Protein AF-A0AAV5R9Z6-F1 (afdb_monomer)

Sequence (399 aa):
MAKIVVLISGSGSNLQALIDASTGENPTLKGDICRVISSSDSAFGLERAKKAGIPTTIHTLKSYNAGIPKASKKKRKRARDQFDADLAKLVINENPDLVVCAGWMLILSLAFLNPISKANIPIINLHPALPGTFEGTHAIERSWEAGQKGEITKGGCMIHYVIEAVDLGEPIVVKEIPIIKDETVEAWEERIHNLEHIAIVEGAQAALDATKNTETEEKSNVEEVPVVAEEKTVEEETPVTEEPTVEETVADETPVVAETLVEEKKVEETPVVEEPAVAEDPAVTESAVEEKVVEEPVIEEPVIEEPTVEEPVVEKPVTEEPVVKEPTAEDIIEDTPVVEETPVAEVPVVETSNSTEQPTVEETPVSKNTPAVAPKQQEAPTTPTPSKTSRTCGICTIM

Nearest PDB structures (foldseek):
  3auf-assembly1_A-2  TM=9.316E-01  e=9.717E-19  Symbiobacterium toebii
  4zyv-assembly1_A  TM=9.331E-01  e=1.202E-17  Homo sapiens
  5j9f-assembly2_A  TM=9.341E-01  e=1.941E-17  Homo sapiens
  3gar-assembly1_A-2  TM=9.139E-01  e=7.488E-16  Escherichia coli
  2gar-assembly1_A  TM=9.150E-01  e=3.817E-11  Escherichia coli

Organism: Pichia kluyveri (NCBI:txid36015)

InterPro domains:
  IPR001555 Phosphoribosylglycinamide formyltransferase, active site [PS00373] (156-179)
  IPR002376 Formyl transferase, N-terminal [PF00551] (3-202)
  IPR004607 Phosphoribosylglycinamide formyltransferase [MF_01930] (3-210)
  IPR004607 Phosphoribosylglycinamide formyltransferase [TIGR00639] (2-211)
  IPR004607 Phosphoribosylglycinamide formyltransferase [cd08645] (3-202)
  IPR036477 Formyl transferase, N-terminal domain superfamily [SSF53328] (3-209)

Secondary structure (DSSP, 8-state):
-EEEEEEESS--HHHHHHHHHHSSSS-SS-EEEEEEEES-TT-THHHHHHHTT--EEE--HHHHTTT--TT-HHHHHHHHHHHHHHHHHHHHTT--SEEEESS--S---HHHHHHHHHTT--EEEEESS-TTSS-SS-HHHHHHHHHHTTS-SEEEEEEEE--SSTT-SPEEEEEEEEPPTT--HHHHHHHHHHHHHHHHHHHHHHHHHHHHHHHHHHHHTTS--------------------------------------------------PPPP----------PPP-------------------PPP--PPP--PPP-PPPPPP----------------------------------------------------------------------

Solvent-accessible surface area (backbone atoms only — not comparable to full-atom values): 26959 Å² total; per-residue (Å²): 120,46,32,29,35,37,33,29,40,39,74,27,64,52,47,46,36,46,52,63,28,42,38,82,96,76,40,76,27,75,39,42,63,67,31,38,41,22,50,35,94,81,22,51,28,54,61,51,35,52,74,73,70,29,49,72,47,76,59,48,66,64,69,61,46,58,98,56,60,88,85,42,55,76,58,53,49,55,31,48,43,50,52,28,39,50,49,33,51,62,52,58,74,70,64,43,62,32,35,38,33,42,57,50,90,64,90,68,45,68,48,20,49,53,62,36,56,76,68,72,36,53,43,36,32,66,42,60,25,45,90,93,41,60,66,66,83,64,20,55,60,53,50,46,53,35,30,69,72,64,77,36,69,58,46,32,27,25,20,23,40,68,52,85,53,74,79,68,34,65,72,75,31,77,50,79,46,72,56,62,82,90,61,54,68,68,58,53,48,52,55,43,52,63,48,43,38,53,40,54,39,53,27,53,36,51,55,60,50,52,55,55,48,54,61,47,52,58,59,63,74,64,78,81,74,86,83,80,84,80,87,80,82,89,84,88,88,84,89,86,88,82,84,88,83,88,88,86,88,80,90,84,82,85,88,81,91,82,90,83,89,80,87,84,87,87,79,89,80,88,83,89,85,84,87,86,80,91,80,88,87,84,78,90,78,91,77,88,75,82,84,77,84,76,82,79,82,87,76,82,79,83,84,74,82,78,82,85,76,81,80,83,85,76,81,76,84,86,77,84,78,81,86,78,79,81,81,83,87,77,91,82,81,90,85,85,84,90,85,86,86,86,89,86,89,89,85,90,90,83,92,88,83,90,90,83,93,85,89,88,88,82,85,87,82,92,82,86,86,90,84,91,87,87,87,89,87,81,90,85,85,87,85,87,86,84,90,86,84,83,90,79,82,86,81,81,88,85,135

Radius of gyration: 41.42 Å; Cα contacts (8 Å, |Δi|>4): 412; chains: 1; bounding box: 119×95×124 Å

Structure (mmCIF, N/CA/C/O backbone):
data_AF-A0AAV5R9Z6-F1
#
_entry.id   AF-A0AAV5R9Z6-F1
#
loop_
_atom_site.group_PDB
_atom_site.id
_atom_site.type_symbol
_atom_site.label_atom_id
_atom_site.label_alt_id
_atom_site.label_comp_id
_atom_site.label_asym_id
_atom_site.label_entity_id
_atom_site.label_seq_id
_atom_site.pdbx_PDB_ins_code
_atom_site.Cartn_x
_atom_site.Cartn_y
_atom_site.Cartn_z
_atom_site.occupancy
_atom_site.B_iso_or_equiv
_atom_site.auth_seq_id
_atom_site.auth_comp_id
_atom_site.auth_asym_id
_atom_site.auth_atom_id
_atom_site.pdbx_PDB_model_num
ATOM 1 N N . MET A 1 1 ? -8.379 -19.134 8.873 1.00 82.62 1 MET A N 1
ATOM 2 C CA . MET A 1 1 ? -7.124 -18.697 8.219 1.00 82.62 1 MET A CA 1
ATOM 3 C C . MET A 1 1 ? -6.712 -17.382 8.851 1.00 82.62 1 MET A C 1
ATOM 5 O O . MET A 1 1 ? -7.523 -16.837 9.594 1.00 82.62 1 MET A O 1
ATOM 9 N N . ALA A 1 2 ? -5.492 -16.909 8.597 1.00 95.19 2 ALA A N 1
ATOM 10 C CA . ALA A 1 2 ? -5.102 -15.576 9.043 1.00 95.19 2 ALA A CA 1
ATOM 11 C C . ALA A 1 2 ? -5.967 -14.506 8.351 1.00 95.19 2 ALA A C 1
ATOM 13 O O . ALA A 1 2 ? -6.416 -14.723 7.226 1.00 95.19 2 ALA A O 1
ATOM 14 N N . LYS A 1 3 ? -6.212 -13.377 9.008 1.00 98.00 3 LYS A N 1
ATOM 15 C CA . LYS A 1 3 ? -7.013 -12.250 8.524 1.00 98.00 3 LYS A CA 1
ATOM 16 C C . LYS A 1 3 ? -6.122 -11.126 8.009 1.00 98.00 3 LYS A C 1
ATOM 18 O O . LYS A 1 3 ? -5.251 -10.644 8.731 1.00 98.00 3 LYS A O 1
ATOM 23 N N . ILE A 1 4 ? -6.408 -10.649 6.804 1.00 98.69 4 ILE A N 1
ATOM 24 C CA . ILE A 1 4 ? -5.691 -9.552 6.156 1.00 98.69 4 ILE A CA 1
ATOM 25 C C . ILE A 1 4 ? -6.625 -8.347 5.991 1.00 98.69 4 ILE A C 1
ATOM 27 O O . ILE A 1 4 ? -7.684 -8.451 5.368 1.00 98.69 4 ILE A O 1
ATOM 31 N N . VAL A 1 5 ? -6.206 -7.181 6.489 1.00 98.94 5 VAL A N 1
ATOM 32 C CA . VAL A 1 5 ? -6.815 -5.886 6.141 1.00 98.94 5 VAL A CA 1
ATOM 33 C C . VAL A 1 5 ? -5.966 -5.222 5.059 1.00 98.94 5 VAL A C 1
ATOM 35 O O . VAL A 1 5 ? -4.775 -4.993 5.260 1.00 98.94 5 VAL A O 1
ATOM 38 N N . VAL A 1 6 ? -6.569 -4.870 3.921 1.00 98.94 6 VAL A N 1
ATOM 39 C CA . VAL A 1 6 ? -5.853 -4.220 2.808 1.00 98.94 6 VAL A CA 1
ATOM 40 C C . VAL A 1 6 ? -6.251 -2.746 2.695 1.00 98.94 6 VAL A C 1
ATOM 42 O O . VAL A 1 6 ? -7.434 -2.407 2.617 1.00 98.94 6 VAL A O 1
ATOM 45 N N . LEU A 1 7 ? -5.254 -1.862 2.668 1.00 98.94 7 LEU A N 1
ATOM 46 C CA . LEU A 1 7 ? -5.405 -0.413 2.539 1.00 98.94 7 LEU A CA 1
ATOM 47 C C . LEU A 1 7 ? -5.111 0.019 1.092 1.00 98.94 7 LEU A C 1
ATOM 49 O O . LEU A 1 7 ? -4.040 -0.277 0.565 1.00 98.94 7 LEU A O 1
ATOM 53 N N . ILE A 1 8 ? -6.044 0.734 0.448 1.00 98.81 8 ILE A N 1
ATOM 54 C CA . ILE A 1 8 ? -5.951 1.140 -0.972 1.00 98.81 8 ILE A CA 1
ATOM 55 C C . ILE A 1 8 ? -6.322 2.613 -1.212 1.00 98.81 8 ILE A C 1
ATOM 57 O O . ILE A 1 8 ? -7.044 3.232 -0.432 1.00 98.81 8 ILE A O 1
ATOM 61 N N . SER A 1 9 ? -5.895 3.200 -2.332 1.00 98.44 9 SER A N 1
ATOM 62 C CA . SER A 1 9 ? -6.332 4.550 -2.756 1.00 98.44 9 SER A CA 1
ATOM 63 C C . SER A 1 9 ? -6.775 4.671 -4.222 1.00 98.44 9 SER A C 1
ATOM 65 O O . SER A 1 9 ? -7.348 5.696 -4.578 1.00 98.44 9 SER A O 1
ATOM 67 N N . GLY A 1 10 ? -6.540 3.660 -5.071 1.00 96.94 10 GLY A N 1
ATOM 68 C CA . GLY A 1 10 ? -6.700 3.787 -6.529 1.00 96.94 10 GLY A CA 1
ATOM 69 C C . GLY A 1 10 ? -7.202 2.532 -7.256 1.00 96.94 10 GLY A C 1
ATOM 70 O O . GLY A 1 10 ? -8.228 1.952 -6.895 1.00 96.94 10 GLY A O 1
ATOM 71 N N . SER A 1 11 ? -6.491 2.136 -8.319 1.00 97.56 11 SER A N 1
ATOM 72 C CA . SER A 1 11 ? -6.878 1.086 -9.284 1.00 97.56 11 SER A CA 1
ATOM 73 C C . SER A 1 11 ? -7.063 -0.314 -8.679 1.00 97.56 11 SER A C 1
ATOM 75 O O . SER A 1 11 ? -7.827 -1.126 -9.210 1.00 97.56 11 SER A O 1
ATOM 77 N N . GLY A 1 12 ? -6.362 -0.604 -7.579 1.00 98.06 12 GLY A N 1
ATOM 78 C CA . GLY A 1 12 ? -6.415 -1.887 -6.882 1.00 98.06 12 GLY A CA 1
ATOM 79 C C . GLY A 1 12 ? -5.843 -3.064 -7.679 1.00 98.06 12 GLY A C 1
ATOM 80 O O . GLY A 1 12 ? -6.300 -4.182 -7.478 1.00 98.06 12 GLY A O 1
ATOM 81 N N . SER A 1 13 ? -4.883 -2.844 -8.582 1.00 98.44 13 SER A N 1
ATOM 82 C CA . SER A 1 13 ? -4.175 -3.925 -9.292 1.00 98.44 13 SER A CA 1
ATOM 83 C C . SER A 1 13 ? -3.472 -4.879 -8.313 1.00 98.44 13 SER A C 1
ATOM 85 O O . SER A 1 13 ? -3.776 -6.067 -8.286 1.00 98.44 13 SER A O 1
ATOM 87 N N . ASN A 1 14 ? -2.678 -4.336 -7.389 1.00 98.75 14 ASN A N 1
ATOM 88 C CA . ASN A 1 14 ? -2.056 -5.089 -6.294 1.00 98.75 14 ASN A CA 1
ATOM 89 C C . ASN A 1 14 ? -3.064 -5.752 -5.336 1.00 98.75 14 ASN A C 1
ATOM 91 O O . ASN A 1 14 ? -2.817 -6.845 -4.837 1.00 98.75 14 ASN A O 1
ATOM 95 N N . LEU A 1 15 ? -4.238 -5.144 -5.121 1.00 98.81 15 LEU A N 1
ATOM 96 C CA . LEU A 1 15 ? -5.334 -5.797 -4.394 1.00 98.81 15 LEU A CA 1
ATOM 97 C C . LEU A 1 15 ? -5.885 -7.003 -5.176 1.00 98.81 15 LEU A C 1
ATOM 99 O O . LEU A 1 15 ? -6.203 -8.015 -4.562 1.00 98.81 15 LEU A O 1
ATOM 103 N N . GLN A 1 16 ? -5.976 -6.928 -6.509 1.00 98.69 16 GLN A N 1
ATOM 104 C CA . GLN A 1 16 ? -6.394 -8.068 -7.329 1.00 98.69 16 GLN A CA 1
ATOM 105 C C . GLN A 1 16 ? -5.424 -9.242 -7.179 1.00 98.69 16 GLN A C 1
ATOM 107 O O . GLN A 1 16 ? -5.878 -10.352 -6.944 1.00 98.69 16 GLN A O 1
ATOM 112 N N . ALA A 1 17 ? -4.110 -8.994 -7.218 1.00 98.50 17 ALA A N 1
ATOM 113 C CA . ALA A 1 17 ? -3.107 -10.042 -7.023 1.00 98.50 17 ALA A CA 1
ATOM 114 C C . ALA A 1 17 ? -3.280 -10.775 -5.675 1.00 98.50 17 ALA A C 1
ATOM 116 O O . ALA A 1 17 ? -3.224 -12.001 -5.627 1.00 98.50 17 ALA A O 1
ATOM 117 N N . LEU A 1 18 ? -3.577 -10.042 -4.593 1.00 98.62 18 LEU A N 1
ATOM 118 C CA . LEU A 1 18 ? -3.868 -10.626 -3.275 1.00 98.62 18 LEU A CA 1
ATOM 119 C C . LEU A 1 18 ? -5.184 -11.428 -3.249 1.00 98.62 18 LEU A C 1
ATOM 121 O O . LEU A 1 18 ? -5.238 -12.482 -2.615 1.00 98.62 18 LEU A O 1
ATOM 125 N N . ILE A 1 19 ? -6.237 -10.961 -3.930 1.00 98.50 19 ILE A N 1
ATOM 126 C CA . ILE A 1 19 ? -7.522 -11.677 -4.074 1.00 98.50 19 ILE A CA 1
ATOM 127 C C . ILE A 1 19 ? -7.327 -12.988 -4.849 1.00 98.50 19 ILE A C 1
ATOM 129 O O . ILE A 1 19 ? -7.760 -14.053 -4.408 1.00 98.50 19 ILE A O 1
ATOM 133 N N . ASP A 1 20 ? -6.642 -12.923 -5.986 1.00 97.31 20 ASP A N 1
ATOM 134 C CA . ASP A 1 20 ? -6.431 -14.066 -6.873 1.00 97.31 20 ASP A CA 1
ATOM 135 C C . ASP A 1 20 ? -5.512 -15.112 -6.207 1.00 97.31 20 ASP A C 1
ATOM 137 O O . ASP A 1 20 ? -5.709 -16.313 -6.374 1.00 97.31 20 ASP A O 1
ATOM 141 N N . ALA A 1 21 ? -4.558 -14.671 -5.375 1.00 97.31 21 ALA A N 1
ATOM 142 C CA . ALA A 1 21 ? -3.672 -15.536 -4.595 1.00 97.31 21 ALA A CA 1
ATOM 143 C C . ALA A 1 21 ? -4.312 -16.165 -3.342 1.00 97.31 21 ALA A C 1
ATOM 145 O O . ALA A 1 21 ? -3.839 -17.207 -2.884 1.00 97.31 21 ALA A O 1
ATOM 146 N N . SER A 1 22 ? -5.346 -15.544 -2.763 1.00 95.81 22 SER A N 1
ATOM 147 C CA . SER A 1 22 ? -6.050 -16.047 -1.565 1.00 95.81 22 SER A CA 1
ATOM 148 C C . SER A 1 22 ? -7.245 -16.953 -1.890 1.00 95.81 22 SER A C 1
ATOM 150 O O . SER A 1 22 ? -7.852 -17.527 -0.985 1.00 95.81 22 SER A O 1
ATOM 152 N N . THR A 1 23 ? -7.569 -17.135 -3.174 1.00 88.81 23 THR A N 1
ATOM 153 C CA . THR A 1 23 ? -8.720 -17.920 -3.647 1.00 88.81 23 THR A CA 1
ATOM 154 C C . THR A 1 23 ? -8.304 -19.125 -4.511 1.00 88.81 23 THR A C 1
ATOM 156 O O . THR A 1 23 ? -7.126 -19.353 -4.779 1.00 88.81 23 THR A O 1
ATOM 159 N N . GLY A 1 24 ? -9.275 -19.959 -4.905 1.00 80.94 24 GLY A N 1
ATOM 160 C CA . GLY A 1 24 ? -9.041 -21.190 -5.675 1.00 80.94 24 GLY A CA 1
ATOM 161 C C . GLY A 1 24 ? -8.784 -22.437 -4.817 1.00 80.94 24 GLY A C 1
ATOM 162 O O . GLY A 1 24 ? -8.897 -22.409 -3.595 1.00 80.94 24 GLY A O 1
ATOM 163 N N . GLU A 1 25 ? -8.471 -23.563 -5.466 1.00 80.69 25 GLU A N 1
ATOM 164 C CA . GLU A 1 25 ? -8.271 -24.862 -4.791 1.00 80.69 25 GLU A CA 1
ATOM 165 C C . GLU A 1 25 ? -6.939 -24.952 -4.026 1.00 80.69 25 GLU A C 1
ATOM 167 O O . GLU A 1 25 ? -6.836 -25.660 -3.027 1.00 80.69 25 GLU A O 1
ATOM 172 N N . ASN A 1 26 ? -5.916 -24.232 -4.494 1.00 86.88 26 ASN A N 1
ATOM 173 C CA . ASN A 1 26 ? -4.575 -24.200 -3.910 1.00 86.88 26 ASN A CA 1
ATOM 174 C C . ASN A 1 26 ? -4.085 -22.742 -3.794 1.00 86.88 26 ASN A C 1
ATOM 176 O O . ASN A 1 26 ? -3.163 -22.360 -4.516 1.00 86.88 26 ASN A O 1
ATOM 180 N N . PRO A 1 27 ? -4.685 -21.917 -2.912 1.00 93.00 27 PRO A N 1
ATOM 181 C CA . PRO A 1 27 ? -4.304 -20.513 -2.761 1.00 93.00 27 PRO A CA 1
ATOM 182 C C . PRO A 1 27 ? -2.841 -20.405 -2.321 1.00 93.00 27 PRO A C 1
ATOM 184 O O . PRO A 1 27 ? -2.406 -21.138 -1.426 1.00 93.00 27 PRO A O 1
ATOM 187 N N . THR A 1 28 ? -2.066 -19.519 -2.942 1.00 95.12 28 THR A N 1
ATOM 188 C CA . THR A 1 28 ? -0.659 -19.278 -2.583 1.00 95.12 28 THR A CA 1
ATOM 189 C C . THR A 1 28 ? -0.536 -18.417 -1.328 1.00 95.12 28 THR A C 1
ATOM 191 O O . THR A 1 28 ? 0.364 -18.650 -0.525 1.00 95.12 28 THR A O 1
ATOM 194 N N . LEU A 1 29 ? -1.486 -17.504 -1.107 1.00 96.94 29 LEU A N 1
ATOM 195 C CA . LEU A 1 29 ? -1.613 -16.697 0.103 1.00 96.94 29 LEU A CA 1
ATOM 196 C C . LEU A 1 29 ? -2.528 -17.409 1.113 1.00 96.94 29 LEU A C 1
ATOM 198 O O . LEU A 1 29 ? -3.711 -17.625 0.861 1.00 96.94 29 LEU A O 1
ATOM 202 N N . LYS A 1 30 ? -1.995 -17.778 2.281 1.00 95.56 30 LYS A N 1
ATOM 203 C CA . LYS A 1 30 ? -2.698 -18.539 3.336 1.00 95.56 30 LYS A CA 1
ATOM 204 C C . LYS A 1 30 ? -3.466 -17.645 4.324 1.00 95.56 30 LYS A C 1
ATOM 206 O O . LYS A 1 30 ? -3.604 -17.983 5.505 1.00 95.56 30 LYS A O 1
ATOM 211 N N . GLY A 1 31 ? -3.967 -16.513 3.837 1.00 94.88 31 GLY A N 1
ATOM 212 C CA . GLY A 1 31 ? -4.764 -15.546 4.585 1.00 94.88 31 GLY A CA 1
ATOM 213 C C . GLY A 1 31 ? -5.988 -15.086 3.794 1.00 94.88 31 GLY A C 1
ATOM 214 O O . GLY A 1 31 ? -5.966 -15.044 2.568 1.00 94.88 31 GLY A O 1
ATOM 215 N N . ASP A 1 32 ? -7.050 -14.762 4.521 1.00 95.50 32 ASP A N 1
ATOM 216 C CA . ASP A 1 32 ? -8.346 -14.301 4.031 1.00 95.50 32 ASP A CA 1
ATOM 217 C C . ASP A 1 32 ? -8.439 -12.773 4.153 1.00 95.50 32 ASP A C 1
ATOM 219 O O . ASP A 1 32 ? -8.101 -12.205 5.197 1.00 95.50 32 ASP A O 1
ATOM 223 N N . ILE A 1 33 ? -8.888 -12.093 3.098 1.00 98.38 33 ILE A N 1
ATOM 224 C CA . ILE A 1 33 ? -8.976 -10.628 3.067 1.00 98.38 33 ILE A CA 1
ATOM 225 C C . ILE A 1 33 ? -10.309 -10.207 3.692 1.00 98.38 33 ILE A C 1
ATOM 227 O O . ILE A 1 33 ? -11.306 -10.001 3.004 1.00 98.38 33 ILE A O 1
ATOM 231 N N . CYS A 1 34 ? -10.331 -10.062 5.018 1.00 98.12 34 CYS A N 1
ATOM 232 C CA . CYS A 1 34 ? -11.557 -9.767 5.762 1.00 98.12 34 CYS A CA 1
ATOM 233 C C . CYS A 1 34 ? -12.116 -8.357 5.499 1.00 98.12 34 CYS A C 1
ATOM 235 O O . CYS A 1 34 ? -13.318 -8.129 5.658 1.00 98.12 34 CYS A O 1
ATOM 237 N N . ARG A 1 35 ? -11.263 -7.403 5.098 1.00 98.75 35 ARG A N 1
ATOM 238 C CA . ARG A 1 35 ? -11.644 -6.004 4.860 1.00 98.75 35 ARG A CA 1
ATOM 239 C C . ARG A 1 35 ? -10.714 -5.313 3.868 1.00 98.75 35 ARG A C 1
ATOM 241 O O . ARG A 1 35 ? -9.492 -5.353 4.008 1.00 98.75 35 ARG A O 1
ATOM 248 N N . VAL A 1 36 ? -11.304 -4.540 2.958 1.00 98.94 36 VAL A N 1
ATOM 249 C CA . VAL A 1 36 ? -10.605 -3.488 2.203 1.00 98.94 36 VAL A CA 1
ATOM 250 C C . VAL A 1 36 ? -11.024 -2.112 2.720 1.00 98.94 36 VAL A C 1
ATOM 252 O O . VAL A 1 36 ? -12.216 -1.807 2.776 1.00 98.94 36 VAL A O 1
ATOM 255 N N . ILE A 1 37 ? -10.061 -1.258 3.075 1.00 98.88 37 ILE A N 1
ATOM 256 C CA . ILE A 1 37 ? -10.310 0.143 3.451 1.00 98.88 37 ILE A CA 1
ATOM 257 C C . ILE A 1 37 ? -9.710 1.061 2.384 1.00 98.88 37 ILE A C 1
ATOM 259 O O . ILE A 1 37 ? -8.538 0.915 2.033 1.00 98.88 37 ILE A O 1
ATOM 263 N N . SER A 1 38 ? -10.484 2.027 1.877 1.00 98.81 38 SER A N 1
ATOM 264 C CA . SER A 1 38 ? -9.977 3.017 0.920 1.00 98.81 38 SER A CA 1
ATOM 265 C C . SER A 1 38 ? -9.974 4.452 1.429 1.00 98.81 38 SER A C 1
ATOM 267 O O . SER A 1 38 ? -10.925 4.902 2.066 1.00 98.81 38 SER A O 1
ATOM 269 N N . SER A 1 39 ? -8.917 5.188 1.074 1.00 98.31 39 SER A N 1
ATOM 270 C CA . SER A 1 39 ? -8.800 6.632 1.298 1.00 98.31 39 SER A CA 1
ATOM 271 C C . SER A 1 39 ? -9.651 7.484 0.343 1.00 98.31 39 SER A C 1
ATOM 273 O O . SER A 1 39 ? -9.812 8.685 0.584 1.00 98.31 39 SER A O 1
ATOM 275 N N . SER A 1 40 ? -10.196 6.878 -0.721 1.00 97.50 40 SER A N 1
ATOM 276 C CA . SER A 1 40 ? -11.006 7.535 -1.749 1.00 97.50 40 SER A CA 1
ATOM 277 C C . SER A 1 40 ? -12.334 6.808 -1.960 1.00 97.50 40 SER A C 1
ATOM 279 O O . SER A 1 40 ? -12.396 5.581 -1.938 1.00 97.50 40 SER A O 1
ATOM 281 N N . ASP A 1 41 ? -13.395 7.571 -2.209 1.00 96.75 41 ASP A N 1
ATOM 282 C CA . ASP A 1 41 ? -14.707 7.065 -2.629 1.00 96.75 41 ASP A CA 1
ATOM 283 C C . ASP A 1 41 ? -14.714 6.598 -4.100 1.00 96.75 41 ASP A C 1
ATOM 285 O O . ASP A 1 41 ? -15.527 5.759 -4.480 1.00 96.75 41 ASP A O 1
ATOM 289 N N . SER A 1 42 ? -13.770 7.085 -4.912 1.00 96.94 42 SER A N 1
ATOM 290 C CA . SER A 1 42 ? -13.614 6.761 -6.337 1.00 96.94 42 SER A CA 1
ATOM 291 C C . SER A 1 42 ? -12.660 5.596 -6.653 1.00 96.94 42 SER A C 1
ATOM 293 O O . SER A 1 42 ? -12.418 5.305 -7.826 1.00 96.94 42 SER A O 1
ATOM 295 N N . ALA A 1 43 ? -12.078 4.935 -5.646 1.00 98.19 43 ALA A N 1
ATOM 296 C CA . ALA A 1 43 ? -11.062 3.903 -5.861 1.00 98.19 43 ALA A CA 1
ATOM 297 C C . ALA A 1 43 ? -11.649 2.638 -6.518 1.00 98.19 43 ALA A C 1
ATOM 299 O O . ALA A 1 43 ? -12.423 1.909 -5.900 1.00 98.19 43 ALA A O 1
ATOM 300 N N . PHE A 1 44 ? -11.227 2.313 -7.746 1.00 98.62 44 PHE A N 1
ATOM 301 C CA . PHE A 1 44 ? -11.699 1.124 -8.476 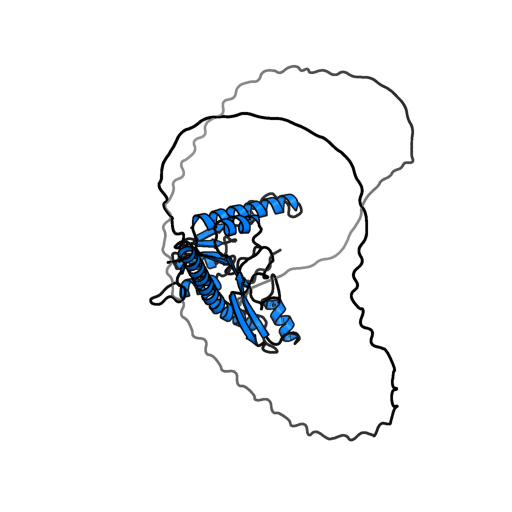1.00 98.62 44 PHE A CA 1
ATOM 302 C C . PHE A 1 44 ? -11.398 -0.204 -7.750 1.00 98.62 44 PHE A C 1
ATOM 304 O O . PHE A 1 44 ? -12.115 -1.188 -7.935 1.00 98.62 44 PHE A O 1
ATOM 311 N N . GLY A 1 45 ? -10.405 -0.229 -6.851 1.00 98.62 45 GLY A N 1
ATOM 312 C CA . GLY A 1 45 ? -10.180 -1.361 -5.947 1.00 98.62 45 GLY A CA 1
ATOM 313 C C . GLY A 1 45 ? -11.384 -1.713 -5.054 1.00 98.62 45 GLY A C 1
ATOM 314 O O . GLY A 1 45 ? -11.540 -2.878 -4.697 1.00 98.62 45 GLY A O 1
ATOM 315 N N . LEU A 1 46 ? -12.288 -0.767 -4.765 1.00 98.75 46 LEU A N 1
ATOM 316 C CA . LEU A 1 46 ? -13.549 -1.040 -4.061 1.00 98.75 46 LEU A CA 1
ATOM 317 C C . LEU A 1 46 ? -14.472 -1.954 -4.884 1.00 98.75 46 LEU A C 1
ATOM 319 O O . LEU A 1 46 ? -15.051 -2.893 -4.344 1.00 98.75 46 LEU A O 1
ATOM 323 N N . GLU A 1 47 ? -14.561 -1.740 -6.200 1.00 98.62 47 GLU A N 1
ATOM 324 C CA . GLU A 1 47 ? -15.339 -2.606 -7.096 1.00 98.62 47 GLU A CA 1
ATOM 325 C C . GLU A 1 47 ? -14.669 -3.973 -7.311 1.00 98.62 47 GLU A C 1
ATOM 327 O O . GLU A 1 47 ? -15.367 -4.952 -7.567 1.00 98.62 47 GLU A O 1
ATOM 332 N N . ARG A 1 48 ? -13.340 -4.082 -7.160 1.00 98.69 48 ARG A N 1
ATOM 333 C CA . ARG A 1 48 ? -12.637 -5.380 -7.131 1.00 98.69 48 ARG A CA 1
ATOM 334 C C . ARG A 1 48 ? -12.982 -6.173 -5.869 1.00 98.69 48 ARG A C 1
ATOM 336 O O . ARG A 1 48 ? -13.455 -7.300 -5.979 1.00 98.69 48 ARG A O 1
ATOM 343 N N . ALA A 1 49 ? -12.839 -5.557 -4.693 1.00 98.62 49 ALA A N 1
ATOM 344 C CA . ALA A 1 49 ? -13.200 -6.161 -3.407 1.00 98.62 49 ALA A CA 1
ATOM 345 C C . ALA A 1 49 ? -14.663 -6.637 -3.390 1.00 98.62 49 ALA A C 1
ATOM 347 O O . ALA A 1 49 ? -14.945 -7.800 -3.116 1.00 98.62 49 ALA A O 1
ATOM 348 N N . LYS A 1 50 ? -15.587 -5.764 -3.804 1.00 98.38 50 LYS A N 1
ATOM 349 C CA . LYS A 1 50 ? -17.024 -6.046 -3.914 1.00 98.38 50 LYS A CA 1
ATOM 350 C C . LYS A 1 50 ? -17.350 -7.204 -4.868 1.00 98.38 50 LYS A C 1
ATOM 352 O O . LYS A 1 50 ? -18.236 -7.995 -4.559 1.00 98.38 50 LYS A O 1
ATOM 357 N N . LYS A 1 51 ? -16.633 -7.349 -5.993 1.00 98.31 51 LYS A N 1
ATOM 358 C CA . LYS A 1 51 ? -16.772 -8.509 -6.904 1.00 98.31 51 LYS A CA 1
ATOM 359 C C . LYS A 1 51 ? -16.282 -9.817 -6.281 1.00 98.31 51 LYS A C 1
ATOM 361 O O . LYS A 1 51 ? -16.861 -10.858 -6.564 1.00 98.31 51 LYS A O 1
ATOM 366 N N . ALA A 1 52 ? -15.264 -9.755 -5.426 1.00 97.81 52 ALA A N 1
ATOM 367 C CA . ALA A 1 52 ? -14.773 -10.889 -4.643 1.00 97.81 52 ALA A CA 1
ATOM 368 C C . ALA A 1 52 ? -15.611 -11.176 -3.376 1.00 97.81 52 ALA A C 1
ATOM 370 O O . ALA A 1 52 ? -15.285 -12.084 -2.620 1.00 97.81 52 ALA A O 1
ATOM 371 N N . GLY A 1 53 ? -16.678 -10.407 -3.116 1.00 98.06 53 GLY A N 1
ATOM 372 C CA . GLY A 1 53 ? -17.498 -10.524 -1.904 1.00 98.06 53 GLY A CA 1
ATOM 373 C C . GLY A 1 53 ? -16.859 -9.937 -0.637 1.00 98.06 53 GLY A C 1
ATOM 374 O O . GLY A 1 53 ? -17.440 -10.047 0.441 1.00 98.06 53 GLY A O 1
ATOM 375 N N . ILE A 1 54 ? -15.696 -9.292 -0.754 1.00 98.56 54 ILE A N 1
ATOM 376 C CA . ILE A 1 54 ? -14.933 -8.755 0.375 1.00 98.56 54 ILE A CA 1
ATOM 377 C C . ILE A 1 54 ? -15.595 -7.471 0.909 1.00 98.56 54 ILE A C 1
ATOM 379 O O . ILE A 1 54 ? -15.841 -6.540 0.132 1.00 98.56 54 ILE A O 1
ATOM 383 N N . PRO A 1 55 ? -15.840 -7.362 2.230 1.00 98.62 55 PRO A N 1
ATOM 384 C CA . PRO A 1 55 ? -16.342 -6.142 2.851 1.00 98.62 55 PRO A CA 1
ATOM 385 C C . PRO A 1 55 ? -15.435 -4.924 2.607 1.00 98.62 55 PRO A C 1
ATOM 387 O O . PRO A 1 55 ? -14.222 -4.966 2.813 1.00 98.62 55 PRO A O 1
ATOM 390 N N . THR A 1 56 ? -16.035 -3.796 2.225 1.00 98.81 56 THR A N 1
ATOM 391 C CA . THR A 1 56 ? -15.330 -2.527 1.971 1.00 98.81 56 THR A CA 1
ATOM 392 C C . THR A 1 56 ? -15.669 -1.454 3.002 1.00 98.81 56 THR A C 1
ATOM 394 O O . THR A 1 56 ? -16.810 -1.385 3.458 1.00 98.81 56 THR A O 1
ATOM 397 N N . THR A 1 57 ? -14.723 -0.564 3.305 1.00 98.56 57 THR A N 1
ATOM 398 C CA . THR A 1 57 ? -14.940 0.661 4.097 1.00 98.56 57 THR A CA 1
ATOM 399 C C . THR A 1 57 ? -14.293 1.860 3.400 1.00 98.56 57 THR A C 1
ATOM 401 O O . THR A 1 57 ? -13.155 1.776 2.946 1.00 98.56 57 THR A O 1
ATOM 404 N N . ILE A 1 58 ? -14.995 2.992 3.326 1.00 98.62 58 ILE A N 1
ATOM 405 C CA . ILE A 1 58 ? -14.459 4.253 2.790 1.00 98.62 58 ILE A CA 1
ATOM 406 C C . ILE A 1 58 ? -14.096 5.164 3.967 1.00 98.62 58 ILE A C 1
ATOM 408 O O . ILE A 1 58 ? -14.957 5.510 4.774 1.00 98.62 58 ILE A O 1
ATOM 412 N N . HIS A 1 59 ? -12.830 5.573 4.051 1.00 98.38 59 HIS A N 1
ATOM 413 C CA . HIS A 1 59 ? -12.287 6.427 5.108 1.00 98.38 59 HIS A CA 1
ATOM 414 C C . HIS A 1 59 ? -11.454 7.547 4.481 1.00 98.38 59 HIS A C 1
ATOM 416 O O . HIS A 1 59 ? -10.244 7.414 4.307 1.00 98.38 59 HIS A O 1
ATOM 422 N N . THR A 1 60 ? -12.102 8.648 4.080 1.00 97.62 60 THR A N 1
ATOM 423 C CA . THR A 1 60 ? -11.427 9.735 3.343 1.00 97.62 60 THR A CA 1
ATOM 424 C C . THR A 1 60 ? -10.901 10.837 4.262 1.00 97.62 60 THR A C 1
ATOM 426 O O . THR A 1 60 ? -11.575 11.292 5.183 1.00 97.62 60 THR A O 1
ATOM 429 N N . LEU A 1 61 ? -9.706 11.357 3.967 1.00 96.94 61 LEU A N 1
ATOM 430 C CA . LEU A 1 61 ? -9.131 12.509 4.681 1.00 96.94 61 LEU A CA 1
ATOM 431 C C . LEU A 1 61 ? -9.893 13.824 4.385 1.00 96.94 61 LEU A C 1
ATOM 433 O O . LEU A 1 61 ? -9.737 14.826 5.086 1.00 96.94 61 LEU A O 1
ATOM 437 N N . LYS A 1 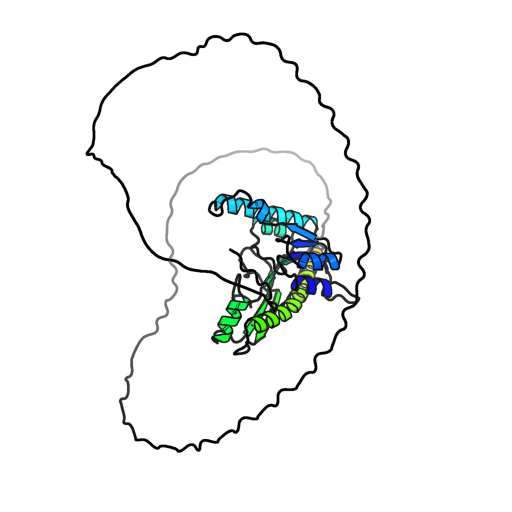62 ? -10.723 13.835 3.333 1.00 94.88 62 LYS A N 1
ATOM 438 C CA . LYS A 1 62 ? -11.484 14.991 2.833 1.00 94.88 62 LYS A CA 1
ATOM 439 C C . LYS A 1 62 ? -12.505 15.508 3.852 1.00 94.88 62 LYS A C 1
ATOM 441 O O . LYS A 1 62 ? -12.613 16.722 4.013 1.00 94.88 62 LYS A O 1
ATOM 446 N N . SER A 1 63 ? -13.201 14.616 4.562 1.00 94.69 63 SER A N 1
ATOM 447 C CA . SER A 1 63 ? -14.196 14.967 5.591 1.00 94.69 63 SER A CA 1
ATOM 448 C C . SER A 1 63 ? -13.553 15.666 6.794 1.00 94.69 63 SER A C 1
ATOM 450 O O . SER A 1 63 ? -13.931 16.786 7.127 1.00 94.69 63 SER A O 1
ATOM 452 N N . TYR A 1 64 ? -12.504 15.069 7.368 1.00 97.38 64 TYR A N 1
ATOM 453 C CA . TYR A 1 64 ? -11.699 15.636 8.459 1.00 97.38 64 TYR A CA 1
ATOM 454 C C . TYR A 1 64 ? -11.093 17.006 8.116 1.00 97.38 64 TYR A C 1
ATOM 456 O O . TYR A 1 64 ? -10.846 17.830 8.995 1.00 97.38 64 TYR A O 1
ATOM 464 N N . ASN A 1 65 ? -10.860 17.264 6.827 1.00 96.81 65 ASN A N 1
ATOM 465 C CA . ASN A 1 65 ? -10.311 18.514 6.314 1.00 96.81 65 ASN A CA 1
ATOM 466 C C . ASN A 1 65 ? -11.359 19.570 5.909 1.00 96.81 65 ASN A C 1
ATOM 468 O O . ASN A 1 65 ? -10.959 20.679 5.526 1.00 96.81 65 ASN A O 1
ATOM 472 N N . ALA A 1 66 ? -12.658 19.270 5.995 1.00 95.88 66 ALA A N 1
ATOM 473 C CA . ALA A 1 66 ? -13.730 20.208 5.671 1.00 95.88 66 ALA A CA 1
ATOM 474 C C . ALA A 1 66 ? -13.701 21.443 6.594 1.00 95.88 66 ALA A C 1
ATOM 476 O O . ALA A 1 66 ? -13.388 21.352 7.778 1.00 95.88 66 ALA A O 1
ATOM 477 N N . GLY A 1 67 ? -13.970 22.630 6.041 1.00 95.88 67 GLY A N 1
ATOM 478 C CA . GLY A 1 67 ? -13.958 23.901 6.785 1.00 95.88 67 GLY A CA 1
ATOM 479 C C . GLY A 1 67 ? -12.586 24.376 7.302 1.00 95.88 67 GLY A C 1
ATOM 480 O O . GLY A 1 67 ? -12.475 25.502 7.785 1.00 95.88 67 GLY A O 1
ATOM 481 N N . ILE A 1 68 ? -11.519 23.576 7.188 1.00 96.56 68 ILE A N 1
ATOM 482 C CA . ILE A 1 68 ? -10.163 23.947 7.618 1.00 96.56 68 ILE A CA 1
ATOM 483 C C . ILE A 1 68 ? -9.379 24.523 6.415 1.00 96.56 68 ILE A C 1
ATOM 485 O O . ILE A 1 68 ? -9.208 23.827 5.412 1.00 96.56 68 ILE A O 1
ATOM 489 N N . PRO A 1 69 ? -8.845 25.761 6.479 1.00 96.06 69 PRO A N 1
ATOM 490 C CA . PRO A 1 69 ? -8.016 26.323 5.403 1.00 96.06 69 PRO A CA 1
ATOM 491 C C . PRO A 1 69 ? -6.679 25.578 5.225 1.00 96.06 69 PRO A C 1
ATOM 493 O O . PRO A 1 69 ? -6.046 25.235 6.227 1.00 96.06 69 PRO A O 1
ATOM 496 N N . LYS A 1 70 ? -6.179 25.407 3.980 1.00 94.06 70 LYS A N 1
ATOM 497 C CA . LYS A 1 70 ? -4.854 24.779 3.703 1.00 94.06 70 LYS A CA 1
ATOM 498 C C . LYS A 1 70 ? -3.723 25.436 4.533 1.00 94.06 70 LYS A C 1
ATOM 500 O O . LYS A 1 70 ? -2.880 24.724 5.067 1.00 94.06 70 LYS A O 1
ATOM 505 N N . ALA A 1 71 ? -3.763 26.757 4.746 1.00 96.19 71 ALA A N 1
ATOM 506 C CA . ALA A 1 71 ? -2.777 27.501 5.545 1.00 96.19 71 ALA A CA 1
ATOM 507 C C . ALA A 1 71 ? -2.793 27.208 7.066 1.00 96.19 71 ALA A C 1
ATOM 509 O O . ALA A 1 71 ? -1.810 27.474 7.758 1.00 96.19 71 ALA A O 1
ATOM 510 N N . SER A 1 72 ? -3.875 26.648 7.622 1.00 96.62 72 SER A N 1
ATOM 511 C CA . SER A 1 72 ? -4.009 26.390 9.066 1.00 96.62 72 SER A CA 1
ATOM 512 C C . SER A 1 72 ? -3.243 25.133 9.514 1.00 96.62 72 SER A C 1
ATOM 514 O O . SER A 1 72 ? -3.849 24.200 10.043 1.00 96.62 72 SER A O 1
ATOM 516 N N . LYS A 1 73 ? -1.910 25.098 9.335 1.00 96.38 73 LYS A N 1
ATOM 517 C CA . LYS A 1 73 ? -1.042 23.917 9.564 1.00 96.38 73 LYS A CA 1
ATOM 518 C C . LYS A 1 73 ? -1.335 23.169 10.880 1.00 96.38 73 LYS A C 1
ATOM 520 O O . LYS A 1 73 ? -1.511 21.957 10.862 1.00 96.38 73 LYS A O 1
ATOM 525 N N . LYS A 1 74 ? -1.496 23.876 12.009 1.00 97.50 74 LYS A N 1
ATOM 526 C CA . LYS A 1 74 ? -1.812 23.267 13.325 1.00 97.50 74 LYS A CA 1
ATOM 527 C C . LYS A 1 74 ? -3.209 22.621 13.397 1.00 97.50 74 LYS A C 1
ATOM 529 O O . LYS A 1 74 ? -3.376 21.631 14.104 1.00 97.50 74 LYS A O 1
ATOM 534 N N . LYS A 1 75 ? -4.204 23.148 12.669 1.00 97.31 75 LYS A N 1
ATOM 535 C CA . LYS A 1 75 ? -5.537 22.523 12.536 1.00 97.31 75 LYS A CA 1
ATOM 536 C C . LYS A 1 75 ? -5.489 21.340 11.562 1.00 97.31 75 LYS A C 1
ATOM 538 O O . LYS A 1 75 ? -6.016 20.286 11.889 1.00 97.31 75 LYS A O 1
ATOM 543 N N . ARG A 1 76 ? -4.790 21.490 10.426 1.00 97.00 76 ARG A N 1
ATOM 544 C CA . ARG A 1 76 ? -4.527 20.412 9.454 1.00 97.00 76 ARG A CA 1
ATOM 545 C C . ARG A 1 76 ? -3.852 19.200 10.101 1.00 97.00 76 ARG A C 1
ATOM 547 O O . ARG A 1 76 ? -4.340 18.094 9.908 1.00 97.00 76 ARG A O 1
ATOM 554 N N . LYS A 1 77 ? -2.801 19.395 10.913 1.00 97.06 77 LYS A N 1
ATOM 555 C CA . LYS A 1 77 ? -2.147 18.282 11.624 1.00 97.06 77 LYS A CA 1
ATOM 556 C C . LYS A 1 77 ? -3.124 17.576 12.566 1.00 97.06 77 LYS A C 1
ATOM 558 O O . LYS A 1 77 ? -3.296 16.379 12.437 1.00 97.06 77 LYS A O 1
ATOM 563 N N . ARG A 1 78 ? -3.850 18.310 13.420 1.00 97.44 78 ARG A N 1
ATOM 564 C CA . ARG A 1 78 ? -4.864 17.717 14.320 1.00 97.44 78 ARG A CA 1
ATOM 565 C C . ARG A 1 78 ? -5.941 16.918 13.574 1.00 97.44 78 ARG A C 1
ATOM 567 O O . ARG A 1 78 ? -6.336 15.862 14.048 1.00 97.44 78 ARG A O 1
ATOM 574 N N . ALA A 1 79 ? -6.390 17.400 12.415 1.00 97.81 79 ALA A N 1
ATOM 575 C CA . ALA A 1 79 ? -7.329 16.673 11.562 1.00 97.81 79 ALA A CA 1
ATOM 576 C C . ALA A 1 79 ? -6.718 15.388 10.971 1.00 97.81 79 ALA A C 1
ATOM 578 O O . ALA A 1 79 ? -7.409 14.376 10.893 1.00 97.81 79 ALA A O 1
ATOM 579 N N . ARG A 1 80 ? -5.427 15.404 10.602 1.00 98.06 80 ARG A N 1
ATOM 580 C CA . ARG A 1 80 ? -4.702 14.202 10.162 1.00 98.06 80 ARG A CA 1
ATOM 581 C C . ARG A 1 80 ? -4.486 13.206 11.300 1.00 98.06 80 ARG A C 1
ATOM 583 O O . ARG A 1 80 ? -4.771 12.031 11.119 1.00 98.06 80 ARG A O 1
ATOM 590 N N . ASP A 1 81 ? -4.043 13.683 12.459 1.00 98.19 81 ASP A N 1
ATOM 591 C CA . ASP A 1 81 ? -3.814 12.870 13.657 1.00 98.19 81 ASP A CA 1
ATOM 592 C C . ASP A 1 81 ? -5.111 12.147 14.073 1.00 98.19 81 ASP A C 1
ATOM 594 O O . ASP A 1 81 ? -5.096 10.961 14.385 1.00 98.19 81 ASP A O 1
ATOM 598 N N . GLN A 1 82 ? -6.255 12.840 14.006 1.00 98.50 82 GLN A N 1
ATOM 599 C CA . GLN A 1 82 ? -7.571 12.252 14.261 1.00 98.50 82 GLN A CA 1
ATOM 600 C C . GLN A 1 82 ? -7.981 11.233 13.181 1.00 98.50 82 GLN A C 1
ATOM 602 O O . GLN A 1 82 ? -8.437 10.146 13.522 1.00 98.50 82 GLN A O 1
ATOM 607 N N . PHE A 1 83 ? -7.791 11.555 11.895 1.00 98.75 83 PHE A N 1
ATOM 608 C CA . PHE A 1 83 ? -8.046 10.633 10.780 1.00 98.75 83 PHE A CA 1
ATOM 609 C C . PHE A 1 83 ? -7.262 9.318 10.926 1.00 98.75 83 PHE A C 1
ATOM 611 O O . PHE A 1 83 ? -7.826 8.244 10.725 1.00 98.75 83 PHE A O 1
ATOM 618 N N . ASP A 1 84 ? -5.983 9.401 11.298 1.00 98.75 84 ASP A N 1
ATOM 619 C CA . ASP A 1 84 ? -5.101 8.246 11.495 1.00 98.75 84 ASP A CA 1
ATOM 620 C C . ASP A 1 84 ? -5.494 7.431 12.738 1.00 98.75 84 ASP A C 1
ATOM 622 O O . ASP A 1 84 ? -5.556 6.203 12.679 1.00 98.75 84 ASP A O 1
ATOM 626 N N . ALA A 1 85 ? -5.850 8.100 13.840 1.00 98.81 85 ALA A N 1
ATOM 627 C CA . ALA A 1 85 ? -6.355 7.438 15.043 1.00 98.81 85 ALA A CA 1
ATOM 628 C C . ALA A 1 85 ? -7.705 6.730 14.820 1.00 98.81 85 ALA A C 1
ATOM 630 O O . ALA A 1 85 ? -7.974 5.705 15.447 1.00 98.81 85 ALA A O 1
ATOM 631 N N . ASP A 1 86 ? -8.567 7.257 13.948 1.00 98.81 86 ASP A N 1
ATOM 632 C CA . ASP A 1 86 ? -9.830 6.610 13.578 1.00 98.81 86 ASP A CA 1
ATOM 633 C C . ASP A 1 86 ? -9.616 5.459 12.583 1.00 98.81 86 ASP A C 1
ATOM 635 O O . ASP A 1 86 ? -10.254 4.415 12.724 1.00 98.81 86 ASP A O 1
ATOM 639 N N . LEU A 1 87 ? -8.658 5.584 11.654 1.00 98.88 87 LEU A N 1
ATOM 640 C CA . LEU A 1 87 ? -8.242 4.483 10.780 1.00 98.88 87 LEU A CA 1
ATOM 641 C C . LEU A 1 87 ? -7.711 3.295 11.595 1.00 98.88 87 LEU A C 1
ATOM 643 O O . LEU A 1 87 ? -8.087 2.159 11.323 1.00 98.88 87 LEU A O 1
ATOM 647 N N . ALA A 1 88 ? -6.905 3.542 12.633 1.00 98.88 88 ALA A N 1
ATOM 648 C CA . ALA A 1 88 ? -6.396 2.472 13.490 1.00 98.88 88 ALA A CA 1
ATOM 649 C C . ALA A 1 88 ? -7.521 1.716 14.208 1.00 98.88 88 ALA A C 1
ATOM 651 O O . ALA A 1 88 ? -7.476 0.492 14.279 1.00 98.88 88 ALA A O 1
ATOM 652 N N . LYS A 1 89 ? -8.568 2.410 14.676 1.00 98.75 89 LYS A N 1
ATOM 653 C CA . LYS A 1 89 ? -9.752 1.754 15.264 1.00 98.75 89 LYS A CA 1
ATOM 654 C C . LYS A 1 89 ? -10.468 0.879 14.237 1.00 98.75 89 LYS A C 1
ATOM 656 O O . LYS A 1 89 ? -10.811 -0.252 14.556 1.00 98.75 89 LYS A O 1
ATOM 661 N N . LEU A 1 90 ? -10.672 1.381 13.014 1.00 98.62 90 LEU A N 1
ATOM 662 C CA . LEU A 1 90 ? -11.297 0.607 11.934 1.00 98.62 90 LEU A CA 1
ATOM 663 C C . LEU A 1 90 ? -10.514 -0.675 11.623 1.00 98.62 90 LEU A C 1
ATOM 665 O O . LEU A 1 90 ? -11.129 -1.718 11.450 1.00 98.62 90 LEU A O 1
ATOM 669 N N . VAL A 1 91 ? -9.180 -0.605 11.598 1.00 98.75 91 VAL A N 1
ATOM 670 C CA . VAL A 1 91 ? -8.307 -1.765 11.370 1.00 98.75 91 VAL A CA 1
ATOM 671 C C . VAL A 1 91 ? -8.341 -2.741 12.553 1.00 98.75 91 VAL A C 1
ATOM 673 O O . VAL A 1 91 ? -8.608 -3.921 12.353 1.00 98.75 91 VAL A O 1
ATOM 676 N N . ILE A 1 92 ? -8.122 -2.266 13.785 1.00 98.69 92 ILE A N 1
ATOM 677 C CA . ILE A 1 92 ? -8.061 -3.113 14.994 1.00 98.69 92 ILE A CA 1
ATOM 678 C C . ILE A 1 92 ? -9.392 -3.841 15.232 1.00 98.69 92 ILE A C 1
ATOM 680 O O . ILE A 1 92 ? -9.390 -5.004 15.628 1.00 98.69 92 ILE A O 1
ATOM 684 N N . ASN A 1 93 ? -10.526 -3.201 14.932 1.00 98.38 93 ASN A N 1
ATOM 685 C CA . ASN A 1 93 ? -11.855 -3.792 15.113 1.00 98.38 93 ASN A CA 1
ATOM 686 C C . ASN A 1 93 ? -12.123 -5.022 14.220 1.00 98.38 93 ASN A C 1
ATOM 688 O O . ASN A 1 93 ? -13.002 -5.814 14.550 1.00 98.38 93 ASN A O 1
ATOM 692 N N . GLU A 1 94 ? -11.382 -5.215 13.123 1.00 98.31 94 GLU A N 1
ATOM 693 C CA . GLU A 1 94 ? -11.468 -6.437 12.302 1.00 98.31 94 GLU A CA 1
ATOM 694 C C . GLU A 1 94 ? -10.667 -7.610 12.903 1.00 98.31 94 GLU A C 1
ATOM 696 O O . GLU A 1 94 ? -10.838 -8.758 12.480 1.00 98.31 94 GLU A O 1
ATOM 701 N N . ASN A 1 95 ? -9.807 -7.336 13.896 1.00 97.44 95 ASN A N 1
ATOM 702 C CA . ASN A 1 95 ? -8.793 -8.237 14.455 1.00 97.44 95 ASN A CA 1
ATOM 703 C C . ASN A 1 95 ? -7.950 -8.927 13.354 1.00 97.44 95 ASN A C 1
ATOM 705 O O . ASN A 1 95 ? -8.051 -10.147 13.206 1.00 97.44 95 ASN A O 1
ATOM 709 N N . PRO A 1 96 ? -7.190 -8.177 12.533 1.00 98.31 96 PRO A N 1
ATOM 710 C CA . PRO A 1 96 ? -6.311 -8.748 11.519 1.00 98.31 96 PRO A CA 1
ATOM 711 C C . PRO A 1 96 ? -5.013 -9.292 12.117 1.00 98.31 96 PRO A C 1
ATOM 713 O O . PRO A 1 96 ? -4.502 -8.753 13.093 1.00 98.31 96 PRO A O 1
ATOM 716 N N . ASP A 1 97 ? -4.443 -10.285 11.443 1.00 98.31 97 ASP A N 1
ATOM 717 C CA . ASP A 1 97 ? -3.097 -10.804 11.709 1.00 98.31 97 ASP A CA 1
ATOM 718 C C . ASP A 1 97 ? -2.044 -10.124 10.803 1.00 98.31 97 ASP A C 1
ATOM 720 O O . ASP A 1 97 ? -0.844 -10.288 11.004 1.00 98.31 97 ASP A O 1
ATOM 724 N N . LEU A 1 98 ? -2.489 -9.359 9.791 1.00 98.75 98 LEU A N 1
ATOM 725 C CA . LEU A 1 98 ? -1.652 -8.557 8.892 1.00 98.75 98 LEU A CA 1
ATOM 726 C C . LEU A 1 98 ? -2.417 -7.358 8.300 1.00 98.75 98 LEU A C 1
ATOM 728 O O . LEU A 1 98 ? -3.574 -7.478 7.888 1.00 98.75 98 LEU A O 1
ATOM 732 N N . VAL A 1 99 ? -1.736 -6.216 8.170 1.00 98.88 99 VAL A N 1
ATOM 733 C CA . VAL A 1 99 ? -2.186 -5.058 7.377 1.00 98.88 99 VAL A CA 1
ATOM 734 C C . VAL A 1 99 ? -1.297 -4.896 6.144 1.00 98.88 99 VAL A C 1
ATOM 736 O O . VAL A 1 99 ? -0.075 -4.862 6.268 1.00 98.88 99 VAL A O 1
ATOM 739 N N . VAL A 1 100 ? -1.897 -4.746 4.960 1.00 98.88 100 VAL A N 1
ATOM 740 C CA . VAL A 1 100 ? -1.171 -4.570 3.688 1.00 98.88 100 VAL A CA 1
ATOM 741 C C . VAL A 1 100 ? -1.544 -3.245 3.026 1.00 98.88 100 VAL A C 1
ATOM 743 O O . VAL A 1 100 ? -2.689 -3.039 2.622 1.00 98.88 100 VAL A O 1
ATOM 746 N N . CYS A 1 101 ? -0.574 -2.353 2.852 1.00 98.81 101 CYS A N 1
ATOM 747 C CA . CYS A 1 101 ? -0.710 -1.146 2.039 1.00 98.81 101 CYS A CA 1
ATOM 748 C C . CYS A 1 101 ? -0.503 -1.490 0.553 1.00 98.81 101 CYS A C 1
ATOM 750 O O . CYS A 1 101 ? 0.622 -1.585 0.068 1.00 98.81 101 CYS A O 1
ATOM 752 N N . ALA A 1 102 ? -1.605 -1.668 -0.180 1.00 98.31 102 ALA A N 1
ATOM 753 C CA . ALA A 1 102 ? -1.622 -2.008 -1.604 1.00 98.31 102 ALA A CA 1
ATOM 754 C C . ALA A 1 102 ? -1.938 -0.759 -2.450 1.00 98.31 102 ALA A C 1
ATOM 756 O O . ALA A 1 102 ? -3.029 -0.608 -3.008 1.00 98.31 102 ALA A O 1
ATOM 757 N N . GLY A 1 103 ? -0.988 0.180 -2.503 1.00 96.50 103 GLY A N 1
ATOM 758 C CA . GLY A 1 103 ? -1.188 1.489 -3.135 1.00 96.50 103 GLY A CA 1
ATOM 759 C C . GLY A 1 103 ? -2.014 2.441 -2.262 1.00 96.50 103 GLY A C 1
ATOM 760 O O . GLY A 1 103 ? -3.023 3.000 -2.705 1.00 96.50 103 GLY A O 1
ATOM 761 N N . TRP A 1 104 ? -1.606 2.603 -1.000 1.00 97.94 104 TRP A N 1
ATOM 762 C CA . TRP A 1 104 ? -2.193 3.547 -0.047 1.00 97.94 104 TRP A CA 1
ATOM 763 C C . TRP A 1 104 ? -1.419 4.878 -0.056 1.00 97.94 104 TRP A C 1
ATOM 765 O O . TRP A 1 104 ? -0.284 4.962 0.397 1.00 97.94 104 TRP A O 1
ATOM 775 N N . MET A 1 105 ? -2.035 5.940 -0.576 1.00 95.94 105 MET A N 1
ATOM 776 C CA . MET A 1 105 ? -1.361 7.193 -0.959 1.00 95.94 105 MET A CA 1
ATOM 777 C C . MET A 1 105 ? -1.271 8.237 0.173 1.00 95.94 105 MET A C 1
ATOM 779 O O . MET A 1 105 ? -1.366 9.439 -0.074 1.00 95.94 105 MET A O 1
ATOM 783 N N . LEU A 1 106 ? -1.162 7.808 1.437 1.00 96.50 106 LEU A N 1
ATOM 784 C CA . LEU A 1 106 ? -1.194 8.703 2.602 1.00 96.50 106 LEU A CA 1
ATOM 785 C C . LEU A 1 106 ? -0.279 8.212 3.740 1.00 96.50 106 LEU A C 1
ATOM 787 O O . LEU A 1 106 ? -0.599 7.215 4.381 1.00 96.50 106 LEU A O 1
ATOM 791 N N . ILE A 1 107 ? 0.778 8.965 4.070 1.00 96.88 107 ILE A N 1
ATOM 792 C CA . ILE A 1 107 ? 1.715 8.641 5.169 1.00 96.88 107 ILE A CA 1
ATOM 793 C C . ILE A 1 107 ? 0.956 8.377 6.480 1.00 96.88 107 ILE A C 1
ATOM 795 O O . ILE A 1 107 ? 0.242 9.249 6.978 1.00 96.88 107 ILE A O 1
ATOM 799 N N . LEU A 1 108 ? 1.126 7.177 7.035 1.00 97.88 108 LEU A N 1
ATOM 800 C CA . LEU A 1 108 ? 0.517 6.741 8.291 1.00 97.88 108 LEU A CA 1
ATOM 801 C C . LEU A 1 108 ? 1.298 7.343 9.467 1.00 97.88 108 LEU A C 1
ATOM 803 O O . LEU A 1 108 ? 2.440 6.969 9.710 1.00 97.88 108 LEU A O 1
ATOM 807 N N . SER A 1 109 ? 0.709 8.295 10.194 1.00 97.25 109 SER A N 1
ATOM 808 C CA . SER A 1 109 ? 1.397 8.922 11.331 1.00 97.25 109 SER A CA 1
ATOM 809 C C . SER A 1 109 ? 1.423 8.025 12.575 1.00 97.25 109 SER A C 1
ATOM 811 O O . SER A 1 109 ? 0.677 7.051 12.679 1.00 97.25 109 SER A O 1
ATOM 813 N N . LEU A 1 110 ? 2.203 8.413 13.592 1.00 98.19 110 LEU A N 1
ATOM 814 C CA . LEU A 1 110 ? 2.209 7.778 14.920 1.00 98.19 110 LEU A CA 1
ATOM 815 C C . LEU A 1 110 ? 0.820 7.642 15.575 1.00 98.19 110 LEU A C 1
ATOM 817 O O . LEU A 1 110 ? 0.644 6.799 16.453 1.00 98.19 110 LEU A O 1
ATOM 821 N N . ALA A 1 111 ? -0.176 8.436 15.163 1.00 98.56 111 ALA A N 1
ATOM 822 C CA . ALA A 1 111 ? -1.554 8.279 15.629 1.00 98.56 111 ALA A CA 1
ATOM 823 C C . ALA A 1 111 ? -2.226 6.993 15.100 1.00 98.56 111 ALA A C 1
ATOM 825 O O . ALA A 1 111 ? -3.115 6.466 15.765 1.00 98.56 111 ALA A O 1
ATOM 826 N N . PHE A 1 112 ? -1.766 6.469 13.956 1.00 98.81 112 PHE A N 1
ATOM 827 C CA . PHE A 1 112 ? -2.110 5.143 13.441 1.00 98.81 112 PHE A CA 1
ATOM 828 C C . PHE A 1 112 ? -1.133 4.068 13.939 1.00 98.81 112 PHE A C 1
ATOM 830 O O . PHE A 1 112 ? -1.562 3.040 14.459 1.00 98.81 112 PHE A O 1
ATOM 837 N N . LEU A 1 113 ? 0.178 4.311 13.817 1.00 98.62 113 LEU A N 1
ATOM 838 C CA . LEU A 1 113 ? 1.205 3.294 14.081 1.00 98.62 113 LEU A CA 1
ATOM 839 C C . LEU A 1 113 ? 1.235 2.844 15.553 1.00 98.62 113 LEU A C 1
ATOM 841 O O . LEU A 1 113 ? 1.314 1.648 15.822 1.00 98.62 113 LEU A O 1
ATOM 845 N N . ASN A 1 114 ? 1.110 3.768 16.517 1.00 98.56 114 ASN A N 1
ATOM 846 C CA . ASN A 1 114 ? 1.239 3.424 17.939 1.00 98.56 114 ASN A CA 1
ATOM 847 C C . ASN A 1 114 ? 0.113 2.501 18.460 1.00 98.56 114 ASN A C 1
ATOM 849 O O . ASN A 1 114 ? 0.428 1.574 19.206 1.00 98.56 114 ASN A O 1
ATOM 853 N N . PRO A 1 115 ? -1.180 2.696 18.121 1.00 98.56 115 PRO A N 1
ATOM 854 C CA . PRO A 1 115 ? -2.219 1.711 18.435 1.00 98.56 115 PRO A CA 1
ATOM 855 C C . PRO A 1 115 ? -2.009 0.344 17.769 1.00 98.56 115 PRO A C 1
ATOM 857 O O . PRO A 1 115 ? -2.249 -0.673 18.410 1.00 98.56 115 PRO A O 1
ATOM 860 N N . ILE A 1 116 ? -1.554 0.316 16.512 1.00 98.56 116 ILE A N 1
ATOM 861 C CA . ILE A 1 116 ? -1.405 -0.918 15.721 1.00 98.56 116 ILE A CA 1
ATOM 862 C C . ILE A 1 116 ? -0.235 -1.767 16.242 1.00 98.56 116 ILE A C 1
ATOM 864 O O . ILE A 1 116 ? -0.408 -2.955 16.506 1.00 98.56 116 ILE A O 1
ATOM 868 N N . SER A 1 117 ? 0.909 -1.136 16.527 1.00 97.75 117 SER A N 1
ATOM 869 C CA . SER A 1 117 ? 2.049 -1.775 17.202 1.00 97.75 117 SER A CA 1
ATOM 870 C C . SER A 1 117 ? 1.671 -2.322 18.587 1.00 97.75 117 SER A C 1
ATOM 872 O O . SER A 1 117 ? 2.043 -3.442 18.924 1.00 97.75 117 SER A O 1
ATOM 874 N N . LYS A 1 118 ? 0.856 -1.597 19.368 1.00 98.31 118 LYS A N 1
ATOM 875 C CA . LYS A 1 118 ? 0.346 -2.076 20.671 1.00 98.31 118 LYS A CA 1
ATOM 876 C C . LYS A 1 118 ? -0.626 -3.254 20.578 1.00 98.31 118 LYS A C 1
ATOM 878 O O . LYS A 1 118 ? -0.834 -3.923 21.584 1.00 98.31 118 LYS A O 1
ATOM 883 N N . ALA A 1 119 ? -1.223 -3.486 19.413 1.00 97.81 119 ALA A N 1
ATOM 884 C CA . ALA A 1 119 ? -2.041 -4.662 19.133 1.00 97.81 119 ALA A CA 1
ATOM 885 C C . ALA A 1 119 ? -1.217 -5.840 18.567 1.00 97.81 119 ALA A C 1
ATOM 887 O O . ALA A 1 119 ? -1.793 -6.876 18.259 1.00 97.81 119 ALA A O 1
ATOM 888 N N . ASN A 1 120 ? 0.109 -5.682 18.432 1.00 97.12 120 ASN A N 1
ATOM 889 C CA . ASN A 1 120 ? 1.039 -6.630 17.807 1.00 97.12 120 ASN A CA 1
ATOM 890 C C . ASN A 1 120 ? 0.685 -7.009 16.353 1.00 97.12 120 ASN A C 1
ATOM 892 O O . ASN A 1 120 ? 0.980 -8.108 15.892 1.00 97.12 120 ASN A O 1
ATOM 896 N N . ILE A 1 121 ? 0.039 -6.095 15.622 1.00 98.25 121 ILE A N 1
ATOM 897 C CA . ILE A 1 121 ? -0.381 -6.314 14.234 1.00 98.25 121 ILE A CA 1
ATOM 898 C C . ILE A 1 121 ? 0.729 -5.797 13.297 1.00 98.25 121 ILE A C 1
ATOM 900 O O . ILE A 1 121 ? 0.988 -4.587 13.295 1.00 98.25 121 ILE A O 1
ATOM 904 N N . PRO A 1 122 ? 1.371 -6.645 12.471 1.00 98.25 122 PRO A N 1
ATOM 905 C CA . PRO A 1 122 ? 2.339 -6.183 11.484 1.00 98.25 122 PRO A CA 1
ATOM 906 C C . PRO A 1 122 ? 1.659 -5.389 10.362 1.00 98.25 122 PRO A C 1
ATOM 908 O O . PRO A 1 122 ? 0.551 -5.702 9.917 1.00 98.25 122 PRO A O 1
ATOM 911 N N . ILE A 1 123 ? 2.364 -4.375 9.864 1.00 98.81 123 ILE A N 1
ATOM 912 C CA . ILE A 1 123 ? 1.973 -3.588 8.693 1.00 98.81 123 ILE A CA 1
ATOM 913 C C . ILE A 1 123 ? 3.073 -3.740 7.648 1.00 98.81 123 ILE A C 1
ATOM 915 O O . ILE A 1 123 ? 4.237 -3.472 7.950 1.00 98.81 123 ILE A O 1
ATOM 919 N N . ILE A 1 124 ? 2.706 -4.100 6.421 1.00 98.88 124 ILE A N 1
ATOM 920 C CA . ILE A 1 124 ? 3.620 -4.133 5.276 1.00 98.88 124 ILE A CA 1
ATOM 921 C C . ILE A 1 124 ? 3.147 -3.182 4.177 1.00 98.88 124 ILE A C 1
ATOM 923 O O . ILE A 1 124 ? 1.948 -2.953 4.006 1.00 98.88 124 ILE A O 1
ATOM 927 N N . ASN A 1 125 ? 4.088 -2.633 3.417 1.00 98.75 125 ASN A N 1
ATOM 928 C CA . ASN A 1 125 ? 3.822 -1.768 2.275 1.00 98.75 125 ASN A CA 1
ATOM 929 C C . ASN A 1 125 ? 4.605 -2.234 1.050 1.00 98.75 125 ASN A C 1
ATOM 931 O O . ASN A 1 125 ? 5.718 -2.745 1.174 1.00 98.75 125 ASN A O 1
ATOM 935 N N . LEU A 1 126 ? 4.004 -2.039 -0.124 1.00 98.56 126 LEU A N 1
ATOM 936 C CA . LEU A 1 126 ? 4.702 -2.129 -1.397 1.00 98.56 126 LEU A CA 1
ATOM 937 C C . LEU A 1 126 ? 5.2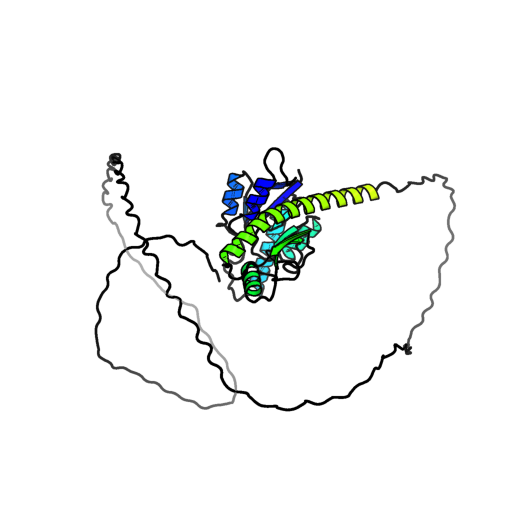61 -0.755 -1.775 1.00 98.56 126 LEU A C 1
ATOM 939 O O . LEU A 1 126 ? 4.508 0.219 -1.834 1.00 98.56 126 LEU A O 1
ATOM 943 N N . HIS A 1 127 ? 6.550 -0.704 -2.109 1.00 98.25 127 HIS A N 1
ATOM 944 C CA . HIS A 1 127 ? 7.193 0.469 -2.699 1.00 98.25 127 HIS A CA 1
ATOM 945 C C . HIS A 1 127 ? 7.837 0.110 -4.049 1.00 98.25 127 HIS A C 1
ATOM 947 O O . HIS A 1 127 ? 8.651 -0.820 -4.090 1.00 98.25 127 HIS A O 1
ATOM 953 N N . PRO A 1 128 ? 7.521 0.809 -5.158 1.00 97.94 128 PRO A N 1
ATOM 954 C CA . PRO A 1 128 ? 8.127 0.564 -6.468 1.00 97.94 128 PRO A CA 1
ATOM 955 C C . PRO A 1 128 ? 9.514 1.213 -6.609 1.00 97.94 128 PRO A C 1
ATOM 957 O O . PRO A 1 128 ? 9.761 2.044 -7.486 1.00 97.94 128 PRO A O 1
ATOM 960 N N . ALA A 1 129 ? 10.420 0.825 -5.713 1.00 98.06 129 ALA A N 1
ATOM 961 C CA . ALA A 1 129 ? 11.856 1.040 -5.815 1.00 98.06 129 ALA A CA 1
ATOM 962 C C . ALA A 1 129 ? 12.616 -0.105 -5.122 1.00 98.06 129 ALA A C 1
ATOM 964 O O . ALA A 1 129 ? 12.023 -0.961 -4.460 1.00 98.06 129 ALA A O 1
ATOM 965 N N . LEU A 1 130 ? 13.945 -0.105 -5.243 1.00 98.25 130 LEU A N 1
ATOM 966 C CA . LEU A 1 130 ? 14.818 -0.974 -4.450 1.00 98.25 130 LEU A CA 1
ATOM 967 C C . LEU A 1 130 ? 15.111 -0.326 -3.076 1.00 98.25 130 LEU A C 1
ATOM 969 O O . LEU A 1 130 ? 15.055 0.905 -2.975 1.00 98.25 130 LEU A O 1
ATOM 973 N N . PRO A 1 131 ? 15.447 -1.098 -2.024 1.00 97.88 131 PRO A N 1
ATOM 974 C CA . PRO A 1 131 ? 15.711 -0.550 -0.690 1.00 97.88 131 PRO A CA 1
ATOM 975 C C . PRO A 1 131 ? 16.762 0.568 -0.691 1.00 97.88 131 PRO A C 1
ATOM 977 O O . PRO A 1 131 ? 17.814 0.434 -1.314 1.00 97.88 131 PRO A O 1
ATOM 980 N N . GLY A 1 132 ? 16.477 1.672 0.007 1.00 95.19 132 GLY A N 1
ATOM 981 C CA . GLY A 1 132 ? 17.356 2.848 0.049 1.00 95.19 132 GLY A CA 1
ATOM 982 C C . GLY A 1 132 ? 17.444 3.633 -1.268 1.00 95.19 132 GLY A C 1
ATOM 983 O O . GLY A 1 132 ? 18.351 4.447 -1.432 1.00 95.19 132 GLY A O 1
ATOM 984 N N . THR A 1 133 ? 16.532 3.399 -2.219 1.00 95.56 133 THR A N 1
ATOM 985 C CA . THR A 1 133 ? 16.444 4.151 -3.479 1.00 95.56 133 THR A CA 1
ATOM 986 C C . THR A 1 133 ? 15.048 4.741 -3.663 1.00 95.56 133 THR A C 1
ATOM 988 O O . THR A 1 133 ? 14.052 4.129 -3.289 1.00 95.56 133 THR A O 1
ATOM 991 N N . PHE A 1 134 ? 14.977 5.938 -4.252 1.00 96.38 134 PHE A N 1
ATOM 992 C CA . PHE A 1 134 ? 13.735 6.591 -4.692 1.00 96.38 134 PHE A CA 1
ATOM 993 C C . PHE A 1 134 ? 12.574 6.573 -3.672 1.00 96.38 134 PHE A C 1
ATOM 995 O O . PHE A 1 134 ? 11.425 6.347 -4.044 1.00 96.38 134 PHE A O 1
ATOM 1002 N N . GLU A 1 135 ? 12.844 6.860 -2.396 1.00 95.25 135 GLU A N 1
ATOM 1003 C CA . GLU A 1 135 ? 11.819 7.070 -1.352 1.00 95.25 135 GLU A CA 1
ATOM 1004 C C . GLU A 1 135 ? 10.721 8.047 -1.817 1.00 95.25 135 GLU A C 1
ATOM 1006 O O . GLU A 1 135 ? 11.008 9.033 -2.513 1.00 95.25 135 GLU A O 1
ATOM 1011 N N . GLY A 1 136 ? 9.468 7.798 -1.433 1.00 92.62 136 GLY A N 1
ATOM 1012 C CA . GLY A 1 136 ? 8.320 8.665 -1.696 1.00 92.62 136 GLY A CA 1
ATOM 1013 C C . GLY A 1 136 ? 7.706 8.548 -3.098 1.00 92.62 136 GLY A C 1
ATOM 1014 O O . GLY A 1 136 ? 7.996 7.650 -3.886 1.00 92.62 136 GLY A O 1
ATOM 1015 N N . THR A 1 137 ? 6.813 9.484 -3.427 1.00 93.56 137 THR A N 1
ATOM 1016 C CA . THR A 1 137 ? 6.025 9.475 -4.674 1.00 93.56 137 THR A CA 1
ATOM 1017 C C . THR A 1 137 ? 6.887 9.570 -5.943 1.00 93.56 137 THR A C 1
ATOM 1019 O O . THR A 1 137 ? 8.039 9.991 -5.899 1.00 93.56 137 THR A O 1
ATOM 1022 N N . HIS A 1 138 ? 6.340 9.183 -7.102 1.00 95.88 138 HIS A N 1
ATOM 1023 C CA . HIS A 1 138 ? 7.054 9.195 -8.395 1.00 95.88 138 HIS A CA 1
ATOM 1024 C C . HIS A 1 138 ? 8.332 8.326 -8.415 1.00 95.88 138 HIS A C 1
ATOM 1026 O O . HIS A 1 138 ? 9.327 8.681 -9.043 1.00 95.88 138 HIS A O 1
ATOM 1032 N N . ALA A 1 139 ? 8.358 7.201 -7.691 1.00 97.56 139 ALA A N 1
ATOM 1033 C CA . ALA A 1 139 ? 9.518 6.302 -7.666 1.00 97.56 139 ALA A CA 1
ATOM 1034 C C . ALA A 1 139 ? 9.746 5.567 -9.005 1.00 97.56 139 ALA A C 1
ATOM 1036 O O . ALA A 1 139 ? 10.887 5.443 -9.450 1.00 97.56 139 ALA A O 1
ATOM 1037 N N . ILE A 1 140 ? 8.670 5.172 -9.699 1.00 98.06 140 ILE A N 1
ATOM 1038 C CA . ILE A 1 140 ? 8.722 4.569 -11.047 1.00 98.06 140 ILE A CA 1
ATOM 1039 C C . ILE A 1 140 ? 9.337 5.551 -12.055 1.00 98.06 140 ILE A C 1
ATOM 1041 O O . ILE A 1 140 ? 10.315 5.227 -12.720 1.00 98.06 140 ILE A O 1
ATOM 1045 N N . GLU A 1 141 ? 8.818 6.778 -12.099 1.00 98.25 141 GLU A N 1
ATOM 1046 C CA . GLU A 1 141 ? 9.275 7.863 -12.979 1.00 98.25 141 GLU A CA 1
ATOM 1047 C C . GLU A 1 141 ? 10.743 8.250 -12.709 1.00 98.25 141 GLU A C 1
ATOM 1049 O O . GLU A 1 141 ? 11.552 8.304 -13.634 1.00 98.25 141 GLU A O 1
ATOM 1054 N N . ARG A 1 142 ? 11.135 8.414 -11.434 1.00 98.50 142 ARG A N 1
ATOM 1055 C CA . ARG A 1 142 ? 12.527 8.724 -11.054 1.00 98.50 142 ARG A CA 1
ATOM 1056 C C . ARG A 1 142 ? 13.506 7.579 -11.331 1.00 98.50 142 ARG A C 1
ATOM 1058 O O . ARG A 1 142 ? 14.634 7.848 -11.738 1.00 98.50 142 ARG A O 1
ATOM 1065 N N . SER A 1 143 ? 13.104 6.323 -11.117 1.00 98.31 143 SER A N 1
ATOM 1066 C CA . SER A 1 143 ? 13.959 5.162 -11.416 1.00 98.31 143 SER A CA 1
ATOM 1067 C C . SER A 1 143 ? 14.119 4.940 -12.921 1.00 98.31 143 SER A C 1
ATOM 1069 O O . SER A 1 143 ? 15.224 4.638 -13.370 1.00 98.31 143 SER A O 1
ATOM 1071 N N . TRP A 1 144 ? 13.069 5.189 -13.712 1.00 98.62 144 TRP A N 1
ATOM 1072 C CA . TRP A 1 144 ? 13.158 5.247 -15.172 1.00 98.62 144 TRP A CA 1
ATOM 1073 C C . TRP A 1 144 ? 14.128 6.340 -15.633 1.00 98.62 144 TRP A C 1
ATOM 1075 O O . TRP A 1 144 ? 15.070 6.050 -16.369 1.00 98.62 144 TRP A O 1
ATOM 1085 N N . GLU A 1 145 ? 13.959 7.577 -15.150 1.00 98.44 145 GLU A N 1
ATOM 1086 C CA . GLU A 1 145 ? 14.846 8.699 -15.477 1.00 98.44 145 GLU A CA 1
ATOM 1087 C C . GLU A 1 145 ? 16.319 8.383 -15.177 1.00 98.44 145 GLU A C 1
ATOM 1089 O O . GLU A 1 145 ? 17.181 8.607 -16.026 1.00 98.44 145 GLU A O 1
ATOM 1094 N N . ALA A 1 146 ? 16.613 7.864 -13.982 1.00 98.31 146 ALA A N 1
ATOM 1095 C CA . ALA A 1 146 ? 17.965 7.481 -13.578 1.00 98.31 146 ALA A CA 1
ATOM 1096 C C . ALA A 1 146 ? 18.530 6.360 -14.469 1.00 98.31 146 ALA A C 1
ATOM 1098 O O . ALA A 1 146 ? 19.690 6.407 -14.882 1.00 98.31 146 ALA A O 1
ATOM 1099 N N . GLY A 1 147 ? 17.700 5.374 -14.824 1.00 97.94 147 GLY A N 1
ATOM 1100 C CA . GLY A 1 147 ? 18.073 4.299 -15.739 1.00 97.94 147 GLY A CA 1
ATOM 1101 C C . GLY A 1 147 ? 18.436 4.807 -17.133 1.00 97.94 147 GLY A C 1
ATOM 1102 O O . GLY A 1 147 ? 19.486 4.454 -17.667 1.00 97.94 147 GLY A O 1
ATOM 1103 N N . GLN A 1 148 ? 17.621 5.698 -17.699 1.00 98.38 148 GLN A N 1
ATOM 1104 C CA . GLN A 1 148 ? 17.842 6.258 -19.038 1.00 98.38 148 GLN A CA 1
ATOM 1105 C C . GLN A 1 148 ? 19.031 7.229 -19.102 1.00 98.38 148 GLN A C 1
ATOM 1107 O O . GLN A 1 148 ? 19.654 7.372 -20.154 1.00 98.38 148 GLN A O 1
ATOM 1112 N N . LYS A 1 149 ? 19.401 7.847 -17.974 1.00 98.19 149 LYS A N 1
ATOM 1113 C CA . LYS A 1 149 ? 20.652 8.612 -17.815 1.00 98.19 149 LYS A CA 1
ATOM 1114 C C . LYS A 1 149 ? 21.886 7.719 -17.613 1.00 98.19 149 LYS A C 1
ATOM 1116 O O . LYS A 1 149 ? 23.006 8.218 -17.672 1.00 98.19 149 LYS A O 1
ATOM 1121 N N . GLY A 1 150 ? 21.702 6.415 -17.385 1.00 97.44 150 GLY A N 1
ATOM 1122 C CA . GLY A 1 150 ? 22.776 5.464 -17.080 1.00 97.44 150 GLY A CA 1
ATOM 1123 C C . GLY A 1 150 ? 23.281 5.521 -15.633 1.00 97.44 150 GLY A C 1
ATOM 1124 O O . GLY A 1 150 ? 24.333 4.960 -15.338 1.00 97.44 150 GLY A O 1
ATOM 1125 N N . GLU A 1 151 ? 22.550 6.181 -14.730 1.00 98.25 151 GLU A N 1
ATOM 1126 C CA . GLU A 1 151 ? 22.881 6.297 -13.301 1.00 98.25 151 GLU A CA 1
ATOM 1127 C C . GLU A 1 151 ? 22.666 4.964 -12.561 1.00 98.25 151 GLU A C 1
ATOM 1129 O O . GLU A 1 151 ? 23.373 4.663 -11.598 1.00 98.25 151 GLU A O 1
ATOM 1134 N N . ILE A 1 152 ? 21.716 4.143 -13.030 1.00 98.19 152 ILE A N 1
ATOM 1135 C CA . ILE A 1 152 ? 21.434 2.791 -12.525 1.00 98.19 152 ILE A CA 1
ATOM 1136 C C . ILE A 1 152 ? 21.274 1.793 -13.681 1.00 98.19 152 ILE A C 1
ATOM 1138 O O . ILE A 1 152 ? 20.783 2.132 -14.753 1.00 98.19 152 ILE A O 1
ATOM 1142 N N . THR A 1 153 ? 21.649 0.531 -13.455 1.00 97.62 153 THR A N 1
ATOM 1143 C CA . THR A 1 153 ? 21.490 -0.571 -14.432 1.00 97.62 153 THR A CA 1
ATOM 1144 C C . THR A 1 153 ? 20.293 -1.481 -14.139 1.00 97.62 153 THR A C 1
ATOM 1146 O O . THR A 1 153 ? 19.894 -2.287 -14.982 1.00 97.62 153 THR A O 1
ATOM 1149 N N . LYS A 1 154 ? 19.698 -1.345 -12.951 1.00 98.06 154 LYS A N 1
ATOM 1150 C CA . LYS A 1 154 ? 18.524 -2.086 -12.483 1.00 98.06 154 LYS A CA 1
ATOM 1151 C C . LYS A 1 154 ? 17.606 -1.187 -11.662 1.00 98.06 154 LYS A C 1
ATOM 1153 O O . LYS A 1 154 ? 18.078 -0.284 -10.976 1.00 98.06 154 LYS A O 1
ATOM 1158 N N . GLY A 1 155 ? 16.319 -1.501 -11.691 1.00 98.00 155 GLY A N 1
ATOM 1159 C CA . GLY A 1 155 ? 15.316 -1.016 -10.747 1.00 98.00 155 GLY A CA 1
ATOM 1160 C C . GLY A 1 155 ? 14.482 -2.191 -10.238 1.00 98.00 155 GLY A C 1
ATOM 1161 O O . GLY A 1 155 ? 14.919 -3.341 -10.321 1.00 98.00 155 GLY A O 1
ATOM 1162 N N . GLY A 1 156 ? 13.288 -1.926 -9.718 1.00 98.31 156 GLY A N 1
ATOM 1163 C CA . GLY A 1 156 ? 12.410 -2.967 -9.190 1.00 98.31 156 GLY A CA 1
ATOM 1164 C C . GLY A 1 156 ? 11.491 -2.455 -8.089 1.00 98.31 156 GLY A C 1
ATOM 1165 O O . GLY A 1 156 ? 11.240 -1.256 -7.999 1.00 98.31 156 GLY A O 1
ATOM 1166 N N . CYS A 1 157 ? 11.008 -3.366 -7.249 1.00 98.69 157 CYS A N 1
ATOM 1167 C CA . CYS A 1 157 ? 10.100 -3.063 -6.146 1.00 98.69 157 CYS A CA 1
ATOM 1168 C C . CYS A 1 157 ? 10.458 -3.861 -4.887 1.00 98.69 157 CYS A C 1
ATOM 1170 O O . CYS A 1 157 ? 11.033 -4.955 -4.965 1.00 98.69 157 CYS A O 1
ATOM 1172 N N . MET A 1 158 ? 10.038 -3.359 -3.728 1.00 98.62 158 MET A N 1
ATOM 1173 C CA . MET A 1 158 ? 10.156 -4.056 -2.451 1.00 98.62 158 MET A CA 1
ATOM 1174 C C . MET A 1 158 ? 8.830 -4.117 -1.694 1.00 98.62 158 MET A C 1
ATOM 1176 O O . MET A 1 158 ? 8.008 -3.202 -1.764 1.00 98.62 158 MET A O 1
ATOM 1180 N N . ILE A 1 159 ? 8.668 -5.182 -0.913 1.00 98.81 159 ILE A N 1
ATOM 1181 C CA . ILE A 1 159 ? 7.755 -5.226 0.225 1.00 98.81 159 ILE A CA 1
ATOM 1182 C C . ILE A 1 159 ? 8.584 -5.021 1.483 1.00 98.81 159 ILE A C 1
ATOM 1184 O O . ILE A 1 159 ? 9.584 -5.714 1.670 1.00 98.81 159 ILE A O 1
ATOM 1188 N N . HIS A 1 160 ? 8.163 -4.106 2.347 1.00 98.75 160 HIS A N 1
ATOM 1189 C CA . HIS A 1 160 ? 8.854 -3.781 3.593 1.00 98.75 160 HIS A CA 1
ATOM 1190 C C . HIS A 1 160 ? 7.857 -3.587 4.740 1.00 98.75 160 HIS A C 1
ATOM 1192 O O . HIS A 1 160 ? 6.684 -3.280 4.505 1.00 98.75 160 HIS A O 1
ATOM 1198 N N . TYR A 1 161 ? 8.316 -3.727 5.983 1.00 98.62 161 TYR A N 1
ATOM 1199 C CA . TYR A 1 161 ? 7.522 -3.333 7.150 1.00 98.62 161 TYR A CA 1
ATOM 1200 C C . TYR A 1 161 ? 7.341 -1.807 7.206 1.00 98.62 161 TYR A C 1
ATOM 1202 O O . TYR A 1 161 ? 8.235 -1.049 6.826 1.00 98.62 161 TYR A O 1
ATOM 1210 N N . VAL A 1 162 ? 6.190 -1.328 7.684 1.00 98.56 162 VAL A N 1
ATOM 1211 C CA . VAL A 1 162 ? 5.922 0.116 7.817 1.00 98.56 162 VAL A CA 1
ATOM 1212 C C . VAL A 1 162 ? 6.361 0.630 9.186 1.00 98.56 162 VAL A C 1
ATOM 1214 O O . VAL A 1 162 ? 5.901 0.149 10.219 1.00 98.56 162 VAL A O 1
ATOM 1217 N N . ILE A 1 163 ? 7.199 1.666 9.174 1.00 97.44 163 ILE A N 1
ATOM 1218 C CA . ILE A 1 163 ? 7.644 2.429 10.348 1.00 97.44 163 ILE A CA 1
ATOM 1219 C C . ILE A 1 163 ? 7.288 3.920 10.170 1.00 97.44 163 ILE A C 1
ATOM 1221 O O . ILE A 1 163 ? 6.635 4.288 9.196 1.00 97.44 163 ILE A O 1
ATOM 1225 N N . GLU A 1 164 ? 7.681 4.799 11.103 1.00 96.75 164 GLU A N 1
ATOM 1226 C CA . GLU A 1 164 ? 7.435 6.251 10.964 1.00 96.75 164 GLU A CA 1
ATOM 1227 C C . GLU A 1 164 ? 8.233 6.881 9.804 1.00 96.75 164 GLU A C 1
ATOM 1229 O O . GLU A 1 164 ? 7.763 7.826 9.169 1.00 96.75 164 GLU A O 1
ATOM 1234 N N . ALA A 1 165 ? 9.420 6.346 9.502 1.00 96.12 165 ALA A N 1
ATOM 1235 C CA . ALA A 1 165 ? 10.192 6.735 8.328 1.00 96.12 165 ALA A CA 1
ATOM 1236 C C . ALA A 1 165 ? 9.582 6.129 7.051 1.00 96.12 165 ALA A C 1
ATOM 1238 O O . ALA A 1 165 ? 9.377 4.917 6.951 1.00 96.12 165 ALA A O 1
ATOM 1239 N N . VAL A 1 166 ? 9.296 6.992 6.076 1.00 96.44 166 VAL A N 1
ATOM 1240 C CA . VAL A 1 166 ? 8.709 6.624 4.780 1.00 96.44 166 VAL A CA 1
ATOM 1241 C C . VAL A 1 166 ? 9.680 5.724 4.015 1.00 96.44 166 VAL A C 1
ATOM 1243 O O . VAL A 1 166 ? 10.853 6.053 3.910 1.00 96.44 166 VAL A O 1
ATOM 1246 N N . ASP A 1 167 ? 9.183 4.588 3.521 1.00 95.81 167 ASP A N 1
ATOM 1247 C CA . ASP A 1 167 ? 9.885 3.619 2.662 1.00 95.81 167 ASP A CA 1
ATOM 1248 C C . ASP A 1 167 ? 11.259 3.125 3.181 1.00 95.81 167 ASP A C 1
ATOM 1250 O O . ASP A 1 167 ? 12.083 2.629 2.417 1.00 95.81 167 ASP A O 1
ATOM 1254 N N . LEU A 1 168 ? 11.496 3.221 4.497 1.00 96.44 168 LEU A N 1
ATOM 1255 C CA . LEU A 1 168 ? 12.777 2.917 5.162 1.00 96.44 168 LEU A CA 1
ATOM 1256 C C . LEU A 1 168 ? 12.682 1.823 6.245 1.00 96.44 168 LEU A C 1
ATOM 1258 O O . LEU A 1 168 ? 13.591 1.664 7.060 1.00 96.44 168 LEU A O 1
ATOM 1262 N N . GLY A 1 169 ? 11.581 1.070 6.279 1.00 97.62 169 GLY A N 1
ATOM 1263 C CA . GLY A 1 169 ? 11.465 -0.119 7.127 1.00 97.62 169 GLY A CA 1
ATOM 1264 C C . GLY A 1 169 ? 12.167 -1.344 6.537 1.00 97.62 169 GLY A C 1
ATOM 1265 O O . GLY A 1 169 ? 12.569 -1.351 5.375 1.00 97.62 169 GLY A O 1
ATOM 1266 N N . GLU A 1 170 ? 12.310 -2.396 7.342 1.00 98.06 170 GLU A N 1
ATOM 1267 C CA . GLU A 1 170 ? 13.027 -3.616 6.954 1.00 98.06 170 GLU A CA 1
ATOM 1268 C C . GLU A 1 170 ? 12.367 -4.318 5.741 1.00 98.06 170 GLU A C 1
ATOM 1270 O O . GLU A 1 170 ? 11.163 -4.607 5.789 1.00 98.06 170 GLU A O 1
ATOM 1275 N N . PRO A 1 171 ? 13.116 -4.589 4.648 1.00 98.38 171 PRO A N 1
ATOM 1276 C CA . PRO A 1 171 ? 12.604 -5.308 3.483 1.00 98.38 171 PRO A CA 1
ATOM 1277 C C . PRO A 1 171 ? 12.346 -6.792 3.767 1.00 98.38 171 PRO A C 1
ATOM 1279 O O . PRO A 1 171 ? 13.189 -7.492 4.318 1.00 98.38 171 PRO A O 1
ATOM 1282 N N . ILE A 1 172 ? 11.200 -7.283 3.301 1.00 98.38 172 ILE A N 1
ATOM 1283 C CA . ILE A 1 172 ? 10.741 -8.677 3.415 1.00 98.38 172 ILE A CA 1
ATOM 1284 C C . ILE A 1 172 ? 10.956 -9.414 2.089 1.00 98.38 172 ILE A C 1
ATOM 1286 O O . ILE A 1 172 ? 11.431 -10.546 2.056 1.00 98.38 172 ILE A O 1
ATOM 1290 N N . VAL A 1 173 ? 10.609 -8.756 0.979 1.00 98.62 173 VAL A N 1
ATOM 1291 C CA . VAL A 1 173 ? 10.786 -9.258 -0.389 1.00 98.62 173 VAL A CA 1
ATOM 1292 C C . VAL A 1 173 ? 11.323 -8.119 -1.239 1.00 98.62 173 VAL A C 1
ATOM 1294 O O . VAL A 1 173 ? 10.771 -7.023 -1.224 1.00 98.62 173 VAL A O 1
ATOM 1297 N N . VAL A 1 174 ? 12.371 -8.383 -2.015 1.00 98.69 174 VAL A N 1
ATOM 1298 C CA . VAL A 1 174 ? 12.901 -7.456 -3.023 1.00 98.69 174 VAL A CA 1
ATOM 1299 C C . VAL A 1 174 ? 12.896 -8.176 -4.364 1.00 98.69 174 VAL A C 1
ATOM 1301 O O . VAL A 1 174 ? 13.325 -9.328 -4.460 1.00 98.69 174 VAL A O 1
ATOM 1304 N N . LYS A 1 175 ? 12.402 -7.506 -5.403 1.00 98.62 175 LYS A N 1
ATOM 1305 C CA . LYS A 1 175 ? 12.427 -7.991 -6.783 1.00 98.62 175 LYS A CA 1
ATOM 1306 C C . LYS A 1 175 ? 13.141 -6.964 -7.649 1.00 98.62 175 LYS A C 1
ATOM 1308 O O . LYS A 1 175 ? 12.828 -5.780 -7.573 1.00 98.62 175 LYS A O 1
ATOM 1313 N N . GLU A 1 176 ? 14.059 -7.421 -8.493 1.00 98.50 176 GLU A N 1
ATOM 1314 C CA . GLU A 1 176 ? 14.866 -6.561 -9.364 1.00 98.50 176 GLU A CA 1
ATOM 1315 C C . GLU A 1 176 ? 14.604 -6.876 -10.841 1.00 98.50 176 GLU A C 1
ATOM 1317 O O . GLU A 1 176 ? 14.440 -8.040 -11.211 1.00 98.50 176 GLU A O 1
ATOM 1322 N N . ILE A 1 177 ? 14.614 -5.848 -11.691 1.00 98.38 177 ILE A N 1
ATOM 1323 C CA . ILE A 1 177 ? 14.571 -5.968 -13.153 1.00 98.38 177 ILE A CA 1
ATOM 1324 C C . ILE A 1 177 ? 15.606 -5.034 -13.804 1.00 98.38 177 ILE A C 1
ATOM 1326 O O . ILE A 1 177 ? 15.856 -3.937 -13.295 1.00 98.38 177 ILE A O 1
ATOM 1330 N N . PRO A 1 178 ? 16.225 -5.435 -14.931 1.00 98.31 178 PRO A N 1
ATOM 1331 C CA . PRO A 1 178 ? 17.190 -4.597 -15.636 1.00 98.31 178 PRO A CA 1
ATOM 1332 C C . PRO A 1 178 ? 16.502 -3.401 -16.303 1.00 98.31 178 PRO A C 1
ATOM 1334 O O . PRO A 1 178 ? 15.386 -3.527 -16.820 1.00 98.31 178 PRO A O 1
ATOM 1337 N N . ILE A 1 179 ? 17.194 -2.264 -16.349 1.00 97.88 179 ILE A N 1
ATOM 1338 C CA . ILE A 1 179 ? 16.811 -1.140 -17.211 1.00 97.88 179 ILE A CA 1
ATOM 1339 C C . ILE A 1 179 ? 16.979 -1.570 -18.674 1.00 97.88 179 ILE A C 1
ATOM 1341 O O . ILE A 1 179 ? 17.992 -2.176 -19.031 1.00 97.88 179 ILE A O 1
ATOM 1345 N N . ILE A 1 180 ? 16.003 -1.249 -19.525 1.00 98.06 180 ILE A N 1
ATOM 1346 C CA . ILE A 1 180 ? 16.134 -1.375 -20.980 1.00 98.06 180 ILE A CA 1
ATOM 1347 C C . ILE A 1 180 ? 16.360 0.032 -21.531 1.00 98.06 180 ILE A C 1
ATOM 1349 O O . ILE A 1 180 ? 15.528 0.918 -21.351 1.00 98.06 180 ILE A O 1
ATOM 1353 N N . LYS A 1 181 ? 17.510 0.249 -22.177 1.00 96.69 181 LYS A N 1
ATOM 1354 C CA . LYS A 1 181 ? 17.843 1.551 -22.764 1.00 96.69 181 LYS A CA 1
ATOM 1355 C C . LYS A 1 181 ? 16.806 1.922 -23.829 1.00 96.69 181 LYS A C 1
ATOM 1357 O O . LYS A 1 181 ? 16.409 1.071 -24.619 1.00 96.69 181 LYS A O 1
ATOM 1362 N N . ASP A 1 182 ? 16.412 3.192 -23.851 1.00 96.50 182 ASP A N 1
ATOM 1363 C CA . ASP A 1 182 ? 15.453 3.773 -24.805 1.00 96.50 182 ASP A CA 1
ATOM 1364 C C . ASP A 1 182 ? 14.002 3.241 -24.659 1.00 96.50 182 ASP A C 1
ATOM 1366 O O . ASP A 1 182 ? 13.137 3.562 -25.470 1.00 96.50 182 ASP A O 1
ATOM 1370 N N . GLU A 1 183 ? 13.699 2.493 -23.586 1.00 97.25 183 GLU A N 1
ATOM 1371 C CA . GLU A 1 183 ? 12.336 2.082 -23.201 1.00 97.25 183 GLU A CA 1
ATOM 1372 C C . GLU A 1 183 ? 11.454 3.269 -22.754 1.00 97.25 183 GLU A C 1
ATOM 1374 O O . GLU A 1 183 ? 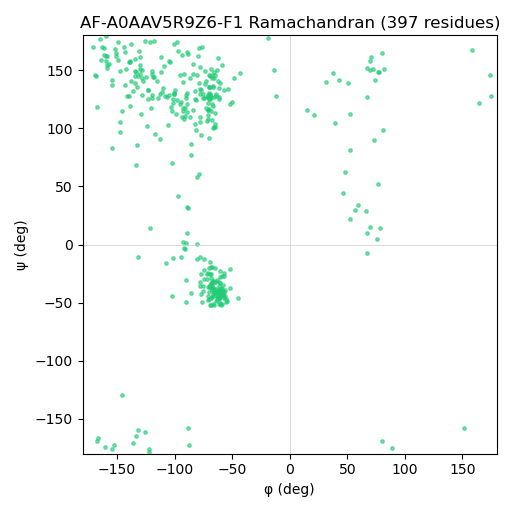11.911 4.191 -22.076 1.00 97.25 183 GLU A O 1
ATOM 1379 N N . THR A 1 184 ? 10.164 3.251 -23.091 1.00 98.44 184 THR A N 1
ATOM 1380 C CA . THR A 1 184 ? 9.187 4.270 -22.667 1.00 98.44 184 THR A CA 1
ATOM 1381 C C . THR A 1 184 ? 8.808 4.128 -21.189 1.00 98.44 184 THR A C 1
ATOM 1383 O O . THR A 1 184 ? 8.765 3.017 -20.658 1.00 98.44 184 THR A O 1
ATOM 1386 N N . VAL A 1 185 ? 8.485 5.239 -20.514 1.00 98.31 185 VAL A N 1
ATOM 1387 C CA . VAL A 1 185 ? 8.151 5.228 -19.075 1.00 98.31 185 VAL A CA 1
ATOM 1388 C C . VAL A 1 185 ? 6.928 4.356 -18.767 1.00 98.31 185 VAL A C 1
ATOM 1390 O O . VAL A 1 185 ? 6.908 3.667 -17.753 1.00 98.31 185 VAL A O 1
ATOM 1393 N N . GLU A 1 186 ? 5.963 4.284 -19.685 1.00 98.38 186 GLU A N 1
ATOM 1394 C CA . GLU A 1 186 ? 4.767 3.443 -19.584 1.00 98.38 186 GLU A CA 1
ATOM 1395 C C . GLU A 1 186 ? 5.096 1.942 -19.646 1.00 98.38 186 GLU A C 1
ATOM 1397 O O . GLU A 1 186 ? 4.464 1.137 -18.964 1.00 98.38 186 GLU A O 1
ATOM 1402 N N . ALA A 1 187 ? 6.108 1.554 -20.432 1.00 98.38 187 ALA A N 1
ATOM 1403 C CA . ALA A 1 187 ? 6.552 0.162 -20.525 1.00 98.38 187 ALA A CA 1
ATOM 1404 C C . ALA A 1 187 ? 7.364 -0.238 -19.283 1.00 98.38 187 ALA A C 1
ATOM 1406 O O . ALA A 1 187 ? 7.218 -1.349 -18.774 1.00 98.38 187 ALA A O 1
ATOM 1407 N N . TRP A 1 188 ? 8.159 0.688 -18.739 1.00 98.44 188 TRP A N 1
ATOM 1408 C CA . TRP A 1 188 ? 8.800 0.511 -17.437 1.00 98.44 188 TRP A CA 1
ATOM 1409 C C . TRP A 1 188 ? 7.772 0.389 -16.300 1.00 98.44 188 TRP A C 1
ATOM 1411 O O . TRP A 1 188 ? 7.880 -0.524 -15.483 1.00 98.44 188 TRP A O 1
ATOM 1421 N N . GLU A 1 189 ? 6.738 1.237 -16.277 1.00 98.38 189 GLU A N 1
ATOM 1422 C CA . GLU A 1 189 ? 5.633 1.170 -15.311 1.00 98.38 189 GLU A CA 1
ATOM 1423 C C . GLU A 1 189 ? 4.872 -0.164 -15.403 1.00 98.38 189 GLU A C 1
ATOM 1425 O O . GLU A 1 189 ? 4.660 -0.819 -14.382 1.00 98.38 189 GLU A O 1
ATOM 1430 N N . GLU A 1 190 ? 4.550 -0.644 -16.610 1.00 98.38 190 GLU A N 1
ATOM 1431 C CA . GLU A 1 190 ? 3.944 -1.968 -16.805 1.00 98.38 190 GLU A CA 1
ATOM 1432 C C . GLU A 1 190 ? 4.859 -3.105 -16.313 1.00 98.38 190 GLU A C 1
ATOM 1434 O O . GLU A 1 190 ? 4.399 -4.033 -15.637 1.00 98.38 190 GLU A O 1
ATOM 1439 N N . ARG A 1 191 ? 6.165 -3.047 -16.601 1.00 98.44 191 ARG A N 1
ATOM 1440 C CA . ARG A 1 191 ? 7.137 -4.045 -16.122 1.00 98.44 191 ARG A CA 1
ATOM 1441 C C . ARG A 1 191 ? 7.274 -4.034 -14.600 1.00 98.44 191 ARG A C 1
ATOM 1443 O O . ARG A 1 191 ? 7.373 -5.109 -14.009 1.00 98.44 191 ARG A O 1
ATOM 1450 N N . ILE A 1 192 ? 7.236 -2.859 -13.968 1.00 98.56 192 ILE A N 1
ATOM 1451 C CA . ILE A 1 192 ? 7.220 -2.723 -12.509 1.00 98.56 192 ILE A CA 1
ATOM 1452 C C . ILE A 1 192 ? 5.916 -3.285 -11.937 1.00 98.56 192 ILE A C 1
ATOM 1454 O O . ILE A 1 192 ? 5.992 -4.171 -11.095 1.00 98.56 192 ILE A O 1
ATOM 1458 N N . HIS A 1 193 ? 4.734 -2.896 -12.421 1.00 98.31 193 HIS A N 1
ATOM 1459 C CA . HIS A 1 193 ? 3.460 -3.427 -11.912 1.00 98.31 193 HIS A CA 1
ATOM 1460 C C . HIS A 1 193 ? 3.343 -4.956 -12.040 1.00 98.31 193 HIS A C 1
ATOM 1462 O O . HIS A 1 193 ? 2.860 -5.623 -11.125 1.00 98.31 193 HIS A O 1
ATOM 1468 N N . ASN A 1 194 ? 3.842 -5.551 -13.127 1.00 98.38 194 ASN A N 1
ATOM 1469 C CA . ASN A 1 194 ? 3.902 -7.011 -13.254 1.00 98.38 194 ASN A CA 1
ATOM 1470 C C . ASN A 1 194 ? 4.818 -7.669 -12.200 1.00 98.38 194 ASN A C 1
ATOM 1472 O O . ASN A 1 194 ? 4.546 -8.786 -11.758 1.00 98.38 194 ASN A O 1
ATOM 1476 N N . LEU A 1 195 ? 5.870 -6.973 -11.763 1.00 98.31 195 LEU A N 1
ATOM 1477 C CA . LEU A 1 195 ? 6.760 -7.390 -10.679 1.00 98.31 195 LEU A CA 1
ATOM 1478 C C . LEU A 1 195 ? 6.112 -7.200 -9.293 1.00 98.31 195 LEU A C 1
ATOM 1480 O O . LEU A 1 195 ? 6.221 -8.079 -8.435 1.00 98.31 195 LEU A O 1
ATOM 1484 N N . GLU A 1 196 ? 5.392 -6.091 -9.099 1.00 98.69 196 GLU A N 1
ATOM 1485 C CA . GLU A 1 196 ? 4.647 -5.755 -7.880 1.00 98.69 196 GLU A CA 1
ATOM 1486 C C . GLU A 1 196 ? 3.616 -6.830 -7.518 1.00 98.69 196 GLU A C 1
ATOM 1488 O O . GLU A 1 196 ? 3.566 -7.274 -6.370 1.00 98.69 196 GLU A O 1
ATOM 1493 N N . HIS A 1 197 ? 2.837 -7.294 -8.504 1.00 98.69 197 HIS A N 1
ATOM 1494 C CA . HIS A 1 197 ? 1.805 -8.317 -8.308 1.00 98.69 197 HIS A CA 1
ATOM 1495 C C . HIS A 1 197 ? 2.375 -9.623 -7.731 1.00 98.69 197 HIS A C 1
ATOM 1497 O O . HIS A 1 197 ? 1.717 -10.287 -6.931 1.00 98.69 197 HIS A O 1
ATOM 1503 N N . ILE A 1 198 ? 3.607 -9.980 -8.110 1.00 98.56 198 ILE A N 1
ATOM 1504 C CA . ILE A 1 198 ? 4.327 -11.140 -7.570 1.00 98.56 198 ILE A CA 1
ATOM 1505 C C . ILE A 1 198 ? 4.856 -10.808 -6.168 1.00 98.56 198 ILE A C 1
ATOM 1507 O O . ILE A 1 198 ? 4.638 -11.564 -5.220 1.00 98.56 198 ILE A O 1
ATOM 1511 N N . ALA A 1 199 ? 5.524 -9.659 -6.027 1.00 98.75 199 ALA A N 1
ATOM 1512 C CA . ALA A 1 199 ? 6.150 -9.234 -4.781 1.00 98.75 199 ALA A CA 1
ATOM 1513 C C . ALA A 1 199 ? 5.147 -9.131 -3.622 1.00 98.75 199 ALA A C 1
ATOM 1515 O O . ALA A 1 199 ? 5.435 -9.623 -2.533 1.00 98.75 199 ALA A O 1
ATOM 1516 N N . ILE A 1 200 ? 3.964 -8.541 -3.842 1.00 98.81 200 ILE A N 1
ATOM 1517 C CA . ILE A 1 200 ? 2.984 -8.299 -2.773 1.00 98.81 200 ILE A CA 1
ATOM 1518 C C . ILE A 1 200 ? 2.368 -9.589 -2.228 1.00 98.81 200 ILE A C 1
ATOM 1520 O O . ILE A 1 200 ? 2.108 -9.680 -1.030 1.00 98.81 200 ILE A O 1
ATOM 1524 N N . VAL A 1 201 ? 2.196 -10.606 -3.077 1.00 98.62 201 VAL A N 1
ATOM 1525 C CA . VAL A 1 201 ? 1.708 -11.931 -2.672 1.00 98.62 201 VAL A CA 1
ATOM 1526 C C . VAL A 1 201 ? 2.769 -12.669 -1.858 1.00 98.62 201 VAL A C 1
ATOM 1528 O O . VAL A 1 201 ? 2.465 -13.171 -0.775 1.00 98.62 201 VAL A O 1
ATOM 1531 N N . GLU A 1 202 ? 4.020 -12.689 -2.330 1.00 98.62 202 GLU A N 1
ATOM 1532 C CA . GLU A 1 202 ? 5.137 -13.297 -1.594 1.00 98.62 202 GLU A CA 1
ATOM 1533 C C . GLU A 1 202 ? 5.373 -12.608 -0.243 1.00 98.62 202 GLU A C 1
ATOM 1535 O O . GLU A 1 202 ? 5.501 -13.282 0.777 1.00 98.62 202 GLU A O 1
ATOM 1540 N N . GLY A 1 203 ? 5.380 -11.271 -0.210 1.00 98.69 203 GLY A N 1
ATOM 1541 C CA . GLY A 1 203 ? 5.618 -10.497 1.009 1.00 98.69 203 GLY A CA 1
ATOM 1542 C C . GLY A 1 203 ? 4.484 -10.604 2.028 1.00 98.69 203 GLY A C 1
ATOM 1543 O O . GLY A 1 203 ? 4.753 -10.705 3.224 1.00 98.69 203 GLY A O 1
ATOM 1544 N N . ALA A 1 204 ? 3.225 -10.659 1.577 1.00 98.62 204 ALA A N 1
ATOM 1545 C CA . ALA A 1 204 ? 2.090 -10.926 2.460 1.00 98.62 204 ALA A CA 1
ATOM 1546 C C . ALA A 1 204 ? 2.148 -12.343 3.050 1.00 98.62 204 ALA A C 1
ATOM 1548 O O . ALA A 1 204 ? 1.905 -12.516 4.244 1.00 98.62 204 ALA A O 1
ATOM 1549 N N . GLN A 1 205 ? 2.523 -13.349 2.253 1.00 98.25 205 GLN A N 1
ATOM 1550 C CA . GLN A 1 205 ? 2.691 -14.713 2.752 1.00 98.25 205 GLN A CA 1
ATOM 1551 C C . GLN A 1 205 ? 3.862 -14.821 3.744 1.00 98.25 205 GLN A C 1
ATOM 1553 O O . GLN A 1 205 ? 3.691 -15.402 4.814 1.00 98.25 205 GLN A O 1
ATOM 1558 N N . ALA A 1 206 ? 5.011 -14.210 3.443 1.00 98.19 206 ALA A N 1
ATOM 1559 C CA . ALA A 1 206 ? 6.178 -14.202 4.325 1.00 98.19 206 ALA A CA 1
ATOM 1560 C C . ALA A 1 206 ? 5.887 -13.522 5.676 1.00 98.19 206 ALA A C 1
ATOM 1562 O O . ALA A 1 206 ? 6.219 -14.075 6.726 1.00 98.19 206 ALA A O 1
ATOM 1563 N N . ALA A 1 207 ? 5.197 -12.375 5.672 1.00 98.00 207 ALA A N 1
ATOM 1564 C CA . ALA A 1 207 ? 4.775 -11.698 6.900 1.00 98.00 207 ALA A CA 1
ATOM 1565 C C . ALA A 1 207 ? 3.797 -12.551 7.735 1.00 98.00 207 ALA A C 1
ATOM 1567 O O . ALA A 1 207 ? 3.907 -12.594 8.960 1.00 98.00 207 ALA A O 1
ATOM 1568 N N . LEU A 1 208 ? 2.885 -13.284 7.081 1.00 97.06 208 LEU A N 1
ATOM 1569 C CA . LEU A 1 208 ? 1.976 -14.222 7.748 1.00 97.06 208 LEU A CA 1
ATOM 1570 C C . LEU A 1 208 ? 2.660 -15.478 8.295 1.00 97.06 208 LEU A C 1
ATOM 1572 O O . LEU A 1 208 ? 2.054 -16.167 9.113 1.00 97.06 208 LEU A O 1
ATOM 1576 N N . ASP A 1 209 ? 3.848 -15.850 7.825 1.00 96.25 209 ASP A N 1
ATOM 1577 C CA . ASP A 1 209 ? 4.606 -16.979 8.379 1.00 96.25 209 ASP A CA 1
ATOM 1578 C C . ASP A 1 209 ? 5.547 -16.526 9.509 1.00 96.25 209 ASP A C 1
ATOM 1580 O O . ASP A 1 209 ? 5.711 -17.252 10.488 1.00 96.25 209 ASP A O 1
ATOM 1584 N N . ALA A 1 210 ? 6.058 -15.290 9.455 1.00 93.50 210 ALA A N 1
ATOM 1585 C CA . ALA A 1 210 ? 6.827 -14.685 10.544 1.00 93.50 210 ALA A CA 1
ATOM 1586 C C . ALA A 1 210 ? 6.033 -14.604 11.866 1.00 93.50 210 ALA A C 1
ATOM 1588 O O . ALA A 1 210 ? 6.555 -14.994 12.910 1.00 93.50 210 ALA A O 1
ATOM 1589 N N . THR A 1 211 ? 4.761 -14.182 11.829 1.00 85.25 211 THR A N 1
ATOM 1590 C CA . THR A 1 211 ? 3.909 -14.080 13.035 1.00 85.25 211 THR A CA 1
ATOM 1591 C C . THR A 1 211 ? 3.605 -15.427 13.693 1.00 85.25 211 THR A C 1
ATOM 1593 O O . THR A 1 211 ? 3.506 -15.513 14.915 1.00 85.25 211 THR A O 1
ATOM 1596 N N . LYS A 1 212 ? 3.503 -16.507 12.909 1.00 82.94 212 LYS A N 1
ATOM 1597 C CA . LYS A 1 212 ? 3.302 -17.869 13.438 1.00 82.94 212 LYS A CA 1
ATOM 1598 C C . LYS A 1 212 ? 4.540 -18.378 14.171 1.00 82.94 212 LYS A C 1
ATOM 1600 O O . LYS A 1 212 ? 4.412 -19.117 15.149 1.00 82.94 212 LYS A O 1
ATOM 1605 N N . ASN A 1 213 ? 5.725 -18.002 13.692 1.00 74.75 213 ASN A N 1
ATOM 1606 C CA . ASN A 1 213 ? 6.989 -18.423 14.283 1.00 74.75 213 ASN A CA 1
ATOM 1607 C C . ASN A 1 213 ? 7.198 -17.751 15.645 1.00 74.75 213 ASN A C 1
ATOM 1609 O O . ASN A 1 213 ? 7.442 -18.461 16.617 1.00 74.75 213 ASN A O 1
ATOM 1613 N N . THR A 1 214 ? 6.983 -16.434 15.760 1.00 71.69 214 THR A N 1
ATOM 1614 C CA . THR A 1 214 ? 7.069 -15.732 17.055 1.00 71.69 214 THR A CA 1
ATOM 1615 C C . THR A 1 214 ? 6.045 -16.261 18.063 1.00 71.69 214 THR A C 1
ATOM 1617 O O . THR A 1 214 ? 6.410 -16.569 19.195 1.00 71.69 214 THR A O 1
ATOM 1620 N N . GLU A 1 215 ? 4.798 -16.504 17.641 1.00 67.06 215 GLU A N 1
ATOM 1621 C CA . GLU A 1 215 ? 3.782 -17.172 18.472 1.00 67.06 215 GLU A CA 1
ATOM 1622 C C . GLU A 1 215 ? 4.189 -18.582 18.938 1.00 67.06 215 GLU A C 1
ATOM 1624 O O . GLU A 1 215 ? 3.668 -19.068 19.944 1.00 67.06 215 GLU A O 1
ATOM 1629 N N . THR A 1 216 ? 5.049 -19.280 18.193 1.00 63.22 216 THR A N 1
ATOM 1630 C CA . THR A 1 216 ? 5.513 -20.635 18.531 1.00 63.22 216 THR A CA 1
ATOM 1631 C C . THR A 1 216 ? 6.710 -20.580 19.479 1.00 63.22 216 THR A C 1
ATOM 1633 O O . THR A 1 216 ? 6.743 -21.324 20.460 1.00 63.22 216 THR A O 1
ATOM 1636 N N . GLU A 1 217 ? 7.646 -19.659 19.244 1.00 61.97 217 GLU A N 1
ATOM 1637 C CA . GLU A 1 217 ? 8.791 -19.409 20.121 1.00 61.97 217 GLU A CA 1
ATOM 1638 C C . GLU A 1 217 ? 8.338 -18.922 21.506 1.00 61.97 217 GLU A C 1
ATOM 1640 O O . GLU A 1 217 ? 8.736 -19.518 22.509 1.00 61.97 217 GLU A O 1
ATOM 1645 N N . GLU A 1 218 ? 7.422 -17.947 21.584 1.00 62.09 218 GLU A N 1
ATOM 1646 C CA . GLU A 1 218 ? 6.865 -17.469 22.861 1.00 62.09 218 GLU A CA 1
ATOM 1647 C C . GLU A 1 218 ? 6.199 -18.594 23.664 1.00 62.09 218 GLU A C 1
ATOM 1649 O O . GLU A 1 218 ? 6.426 -18.707 24.866 1.00 62.09 218 GLU A O 1
ATOM 1654 N N . LYS A 1 219 ? 5.426 -19.475 23.012 1.00 58.59 219 LYS A N 1
ATOM 1655 C CA . LYS A 1 219 ? 4.783 -20.617 23.689 1.00 58.59 219 LYS A CA 1
ATOM 1656 C C . LYS A 1 219 ? 5.794 -21.669 24.143 1.00 58.59 219 LYS A C 1
ATOM 1658 O O . LYS A 1 219 ? 5.616 -22.240 25.214 1.00 58.59 219 LYS A O 1
ATOM 1663 N N . SER A 1 220 ? 6.858 -21.901 23.371 1.00 54.97 220 SER A N 1
ATOM 1664 C CA . SER A 1 220 ? 7.928 -22.833 23.756 1.00 54.97 220 SER A CA 1
ATOM 1665 C C . SER A 1 220 ? 8.761 -22.336 24.944 1.00 54.97 220 SER A C 1
ATOM 1667 O O . SER A 1 220 ? 9.242 -23.140 25.735 1.00 54.97 220 SER A O 1
ATOM 1669 N N . ASN A 1 221 ? 8.877 -21.016 25.119 1.00 54.12 221 ASN A N 1
ATOM 1670 C CA . ASN A 1 221 ? 9.705 -20.388 26.151 1.00 54.12 221 ASN A CA 1
ATOM 1671 C C . ASN A 1 221 ? 8.968 -20.168 27.495 1.00 54.12 221 ASN A C 1
ATOM 1673 O O . ASN A 1 221 ? 9.468 -19.467 28.373 1.00 54.12 221 ASN A O 1
ATOM 1677 N N . VAL A 1 222 ? 7.767 -20.741 27.657 1.00 57.62 222 VAL A N 1
ATOM 1678 C CA . VAL A 1 222 ? 6.954 -20.673 28.891 1.00 57.62 222 VAL A CA 1
ATOM 1679 C C . VAL A 1 222 ? 6.923 -22.015 29.646 1.00 57.62 222 VAL A C 1
ATOM 1681 O O . VAL A 1 222 ? 6.594 -22.040 30.831 1.00 57.62 222 VAL A O 1
ATOM 1684 N N . GLU A 1 223 ? 7.313 -23.127 29.013 1.00 56.00 223 GLU A N 1
ATOM 1685 C CA . GLU A 1 223 ? 7.196 -24.484 29.578 1.00 56.00 223 GLU A CA 1
ATOM 1686 C C . GLU A 1 223 ? 8.485 -25.015 30.247 1.00 56.00 223 GLU A C 1
ATOM 1688 O O . GLU A 1 223 ? 8.811 -26.188 30.119 1.00 56.00 223 GLU A O 1
ATOM 1693 N N . GL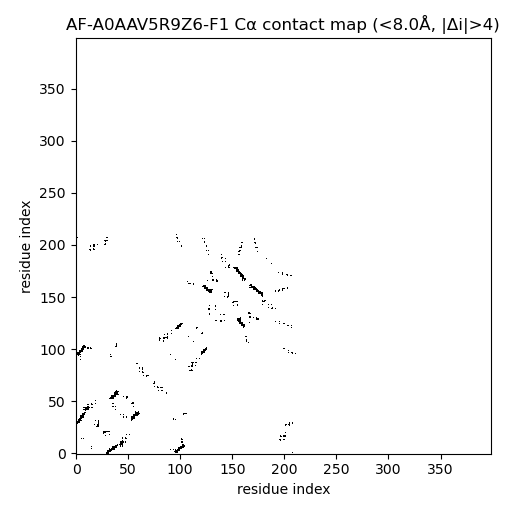U A 1 224 ? 9.211 -24.194 31.021 1.00 52.06 224 GLU A N 1
ATOM 1694 C CA . GLU A 1 224 ? 10.119 -24.740 32.053 1.00 52.06 224 GLU A CA 1
ATOM 1695 C C . GLU A 1 224 ? 10.391 -23.773 33.229 1.00 52.06 224 GLU A C 1
ATOM 1697 O O . GLU A 1 224 ? 11.413 -23.095 33.311 1.00 52.06 224 GLU A O 1
ATOM 1702 N N . VAL A 1 225 ? 9.475 -23.747 34.208 1.00 44.09 225 VAL A N 1
ATOM 1703 C CA . VAL A 1 225 ? 9.760 -23.257 35.571 1.00 44.09 225 VAL A CA 1
ATOM 1704 C C . VAL A 1 225 ? 9.415 -24.370 36.567 1.00 44.09 225 VAL A C 1
ATOM 1706 O O . VAL A 1 225 ? 8.234 -24.584 36.856 1.00 44.09 225 VAL A O 1
ATOM 1709 N N . PRO A 1 226 ? 10.402 -25.113 37.104 1.00 45.19 226 PRO A N 1
ATOM 1710 C CA . PRO A 1 226 ? 10.135 -26.183 38.055 1.00 45.19 226 PRO A CA 1
ATOM 1711 C C . PRO A 1 226 ? 9.692 -25.599 39.402 1.00 45.19 226 PRO A C 1
ATOM 1713 O O . PRO A 1 226 ? 10.493 -25.049 40.158 1.00 45.19 226 PRO A O 1
ATOM 1716 N N . VAL A 1 227 ? 8.404 -25.747 39.723 1.00 43.56 227 VAL A N 1
ATOM 1717 C CA . VAL A 1 227 ? 7.849 -25.381 41.034 1.00 43.56 227 VAL A CA 1
ATOM 1718 C C . VAL A 1 227 ? 8.359 -26.367 42.088 1.00 43.56 227 VAL A C 1
ATOM 1720 O O . VAL A 1 227 ? 7.765 -27.419 42.325 1.00 43.56 227 VAL A O 1
ATOM 1723 N N . VAL A 1 228 ? 9.481 -26.027 42.724 1.00 42.16 228 VAL A N 1
ATOM 1724 C CA . VAL A 1 228 ? 9.992 -26.750 43.894 1.00 42.16 228 VAL A CA 1
ATOM 1725 C C . VAL A 1 228 ? 9.092 -26.431 45.086 1.00 42.16 228 VAL A C 1
ATOM 1727 O O . VAL A 1 228 ? 9.124 -25.330 45.630 1.00 42.16 228 VAL A O 1
ATOM 1730 N N . ALA A 1 229 ? 8.265 -27.398 45.477 1.00 44.44 229 ALA A N 1
ATOM 1731 C CA . ALA A 1 229 ? 7.419 -27.295 46.657 1.00 44.44 229 ALA A CA 1
ATOM 1732 C C . ALA A 1 229 ? 8.182 -27.762 47.907 1.00 44.44 229 ALA A C 1
ATOM 1734 O O . ALA A 1 229 ? 8.409 -28.959 48.083 1.00 44.44 229 ALA A O 1
ATOM 1735 N N . GLU A 1 230 ? 8.526 -26.829 48.797 1.00 38.25 230 GLU A N 1
ATOM 1736 C CA . GLU A 1 230 ? 8.956 -27.139 50.164 1.00 38.25 230 GLU A CA 1
ATOM 1737 C C . GLU A 1 230 ? 7.847 -26.790 51.166 1.00 38.25 230 GLU A C 1
ATOM 1739 O O . GLU A 1 230 ? 7.647 -25.635 51.536 1.00 38.25 230 GLU A O 1
ATOM 1744 N N . GLU A 1 231 ? 7.137 -27.809 51.655 1.00 42.88 231 GLU A N 1
ATOM 1745 C CA . GLU A 1 231 ? 6.481 -27.718 52.959 1.00 42.88 231 GLU A CA 1
ATOM 1746 C C . GLU A 1 231 ? 7.507 -28.024 54.055 1.00 42.88 231 GLU A C 1
ATOM 1748 O O . GLU A 1 231 ? 8.007 -29.153 54.094 1.00 42.88 231 GLU A O 1
ATOM 1753 N N . LYS A 1 232 ? 7.692 -27.122 55.037 1.00 34.28 232 LYS A N 1
ATOM 1754 C CA . LYS A 1 232 ? 7.547 -27.542 56.444 1.00 34.28 232 LYS A CA 1
ATOM 1755 C C . LYS A 1 232 ? 7.485 -26.447 57.519 1.00 34.28 232 LYS A C 1
ATOM 1757 O O . LYS A 1 232 ? 8.222 -25.475 57.493 1.00 34.28 232 LYS A O 1
ATOM 1762 N N . THR A 1 233 ? 6.673 -26.770 58.533 1.00 33.31 233 THR A N 1
ATOM 1763 C CA . THR A 1 233 ? 6.726 -26.360 59.956 1.00 33.31 233 THR A CA 1
ATOM 1764 C C . THR A 1 233 ? 6.813 -24.875 60.313 1.00 33.31 233 THR A C 1
ATOM 1766 O O . THR A 1 233 ? 7.860 -24.245 60.232 1.00 33.31 233 THR A O 1
ATOM 1769 N N . VAL A 1 234 ? 5.716 -24.400 60.909 1.00 41.53 234 VAL A N 1
ATOM 1770 C CA . VAL A 1 234 ? 5.703 -23.311 61.894 1.00 41.53 234 VAL A CA 1
ATOM 1771 C C . VAL A 1 234 ? 6.343 -23.796 63.199 1.00 41.53 234 VAL A C 1
ATOM 1773 O O . VAL A 1 234 ? 5.965 -24.860 63.685 1.00 41.53 234 VAL A O 1
ATOM 1776 N N . GLU A 1 235 ? 7.206 -22.978 63.800 1.00 38.50 235 GLU A N 1
ATOM 1777 C CA . GLU A 1 235 ? 7.342 -22.866 65.260 1.00 38.50 235 GLU A CA 1
ATOM 1778 C C . GLU A 1 235 ? 7.282 -21.377 65.655 1.00 38.50 235 GLU A C 1
ATOM 1780 O O . GLU A 1 235 ? 7.374 -20.490 64.803 1.00 38.50 235 GLU A O 1
ATOM 1785 N N . GLU A 1 236 ? 7.012 -21.112 66.931 1.00 41.97 236 GLU A N 1
ATOM 1786 C CA . GLU A 1 236 ? 6.516 -19.837 67.461 1.00 41.97 236 GLU A CA 1
ATOM 1787 C C . GLU A 1 236 ? 7.496 -19.256 68.487 1.00 41.97 236 GLU A C 1
ATOM 1789 O O . GLU A 1 236 ? 7.778 -19.913 69.483 1.00 41.97 236 GLU A O 1
ATOM 1794 N N . GLU A 1 237 ? 7.945 -18.008 68.307 1.00 38.34 237 GLU A N 1
ATOM 1795 C CA . GLU A 1 237 ? 8.348 -17.144 69.427 1.00 38.34 237 GLU A CA 1
ATOM 1796 C C . GLU A 1 237 ? 8.329 -15.652 69.033 1.00 38.34 237 GLU A C 1
ATOM 1798 O O . GLU A 1 237 ? 8.237 -15.302 67.854 1.00 38.34 237 GLU A O 1
ATOM 1803 N N . THR A 1 238 ? 8.316 -14.759 70.029 1.00 38.78 238 THR A N 1
ATOM 1804 C CA . THR A 1 238 ? 8.088 -13.306 69.859 1.00 38.78 238 THR A CA 1
ATOM 1805 C C . THR A 1 238 ? 9.094 -12.477 70.703 1.00 38.78 238 THR A C 1
ATOM 1807 O O . THR A 1 238 ? 10.130 -13.019 71.080 1.00 38.78 238 THR A O 1
ATOM 1810 N N . PRO A 1 239 ? 8.978 -11.141 70.853 1.00 54.97 239 PRO A N 1
ATOM 1811 C CA . PRO A 1 239 ? 9.860 -10.221 70.142 1.00 54.97 239 PRO A CA 1
ATOM 1812 C C . PRO A 1 239 ? 10.840 -9.455 71.052 1.00 54.97 239 PRO A C 1
ATOM 1814 O O . PRO A 1 239 ? 10.593 -9.264 72.242 1.00 54.97 239 PRO A O 1
ATOM 1817 N N . VAL A 1 240 ? 11.903 -8.899 70.460 1.00 36.50 240 VAL A N 1
ATOM 1818 C CA . VAL A 1 240 ? 12.777 -7.911 71.119 1.00 36.50 240 VAL A CA 1
ATOM 1819 C C . VAL A 1 240 ? 12.934 -6.676 70.232 1.00 36.50 240 VAL A C 1
ATOM 1821 O O . VAL A 1 240 ? 13.234 -6.775 69.046 1.00 36.50 240 VAL A O 1
ATOM 1824 N N . THR A 1 241 ? 12.694 -5.510 70.826 1.00 35.69 241 THR A N 1
ATOM 1825 C CA . THR A 1 241 ? 12.874 -4.172 70.247 1.00 35.69 241 THR A CA 1
ATOM 1826 C C . THR A 1 241 ? 14.299 -3.664 70.444 1.00 35.69 241 THR A C 1
ATOM 1828 O O . THR A 1 241 ? 14.794 -3.812 71.556 1.00 35.69 241 THR A O 1
ATOM 1831 N N . GLU A 1 242 ? 14.867 -2.939 69.472 1.00 36.81 242 GLU A N 1
ATOM 1832 C CA . GLU A 1 242 ? 15.685 -1.737 69.742 1.00 36.81 242 GLU A CA 1
ATOM 1833 C C . GLU A 1 242 ? 15.964 -0.903 68.466 1.00 36.81 242 GLU A C 1
ATOM 1835 O O . GLU A 1 242 ? 16.594 -1.360 67.517 1.00 36.81 242 GLU A O 1
ATOM 1840 N N . GLU A 1 243 ? 15.485 0.344 68.473 1.00 40.59 243 GLU A N 1
ATOM 1841 C CA . GLU A 1 243 ? 16.143 1.527 67.881 1.00 40.59 243 GLU A CA 1
ATOM 1842 C C . GLU A 1 243 ? 16.884 2.248 69.038 1.00 40.59 243 GLU A C 1
ATOM 1844 O O . GLU A 1 243 ? 16.534 1.957 70.190 1.00 40.59 243 GLU A O 1
ATOM 1849 N N . PRO A 1 244 ? 17.815 3.218 68.843 1.00 56.34 244 PRO A N 1
ATOM 1850 C CA . PRO A 1 244 ? 18.124 4.039 67.652 1.00 56.34 244 PRO A CA 1
ATOM 1851 C C . PRO A 1 244 ? 19.647 3.930 67.274 1.00 56.34 244 PRO A C 1
ATOM 1853 O O . PRO A 1 244 ? 20.257 2.933 67.637 1.00 56.34 244 PRO A O 1
ATOM 1856 N N . THR A 1 245 ? 20.362 4.773 66.502 1.00 31.78 245 THR A N 1
ATOM 1857 C CA . THR A 1 245 ? 20.429 6.251 66.414 1.00 31.78 245 THR A CA 1
ATOM 1858 C C . THR A 1 245 ? 20.927 6.822 65.082 1.00 31.78 245 THR A C 1
ATOM 1860 O O . THR A 1 245 ? 21.724 6.225 64.367 1.00 31.78 245 THR A O 1
ATOM 1863 N N . VAL A 1 246 ? 20.491 8.065 64.853 1.00 38.94 246 VAL A N 1
ATOM 1864 C CA . VAL A 1 246 ? 21.007 9.091 63.928 1.00 38.94 246 VAL A CA 1
ATOM 1865 C C . VAL A 1 246 ? 22.538 9.210 63.933 1.00 38.94 246 VAL A C 1
ATOM 1867 O O . VAL A 1 246 ? 23.132 9.180 65.008 1.00 38.94 246 VAL A O 1
ATOM 1870 N N . GLU A 1 247 ? 23.132 9.551 62.785 1.00 38.16 247 GLU A N 1
ATOM 1871 C CA . GLU A 1 247 ? 24.014 10.729 62.715 1.00 38.16 247 GLU A CA 1
ATOM 1872 C C . GLU A 1 247 ? 23.978 11.384 61.316 1.00 38.16 247 GLU A C 1
ATOM 1874 O O . GLU A 1 247 ? 23.536 10.777 60.340 1.00 38.16 247 GLU A O 1
ATOM 1879 N N . GLU A 1 248 ? 24.360 12.660 61.245 1.00 40.69 248 GLU A N 1
ATOM 1880 C CA . GLU A 1 248 ? 24.230 13.565 60.091 1.00 40.69 248 GLU A CA 1
ATOM 1881 C C . GLU A 1 248 ? 25.622 14.027 59.631 1.00 40.69 248 GLU A C 1
ATOM 1883 O O . GLU A 1 248 ? 26.494 14.273 60.465 1.00 40.69 248 GLU A O 1
ATOM 1888 N N . THR A 1 249 ? 25.856 14.207 58.325 1.00 35.16 249 THR A N 1
ATOM 1889 C CA . THR A 1 249 ? 26.941 15.085 57.837 1.00 35.16 249 THR A CA 1
ATOM 1890 C C . THR A 1 249 ? 26.718 15.544 56.391 1.00 35.16 249 THR A C 1
ATOM 1892 O O . THR A 1 249 ? 25.880 15.004 55.671 1.00 35.16 249 THR A O 1
ATOM 1895 N N . VAL A 1 250 ? 27.431 16.602 55.992 1.00 37.19 250 VAL A N 1
ATOM 1896 C CA . VAL A 1 250 ? 27.151 17.466 54.828 1.00 37.19 250 VAL A CA 1
ATOM 1897 C C . VAL A 1 250 ? 28.463 17.800 54.097 1.00 37.19 250 VAL A C 1
ATOM 1899 O O . VAL A 1 250 ? 29.500 17.835 54.756 1.00 37.19 250 VAL A O 1
ATOM 1902 N N . ALA A 1 251 ? 28.377 18.150 52.799 1.00 35.09 251 ALA A N 1
ATOM 1903 C CA . ALA A 1 251 ? 29.452 18.716 51.952 1.00 35.09 251 ALA A CA 1
ATOM 1904 C C . ALA A 1 251 ? 30.610 17.748 51.587 1.00 35.09 251 ALA A C 1
ATOM 1906 O O . ALA A 1 251 ? 30.844 16.774 52.293 1.00 35.09 251 ALA A O 1
ATOM 1907 N N . ASP A 1 252 ? 31.398 17.937 50.517 1.00 34.41 252 ASP A N 1
ATOM 1908 C CA . ASP A 1 252 ? 31.268 18.649 49.216 1.00 34.41 252 ASP A CA 1
ATOM 1909 C C . ASP A 1 252 ? 32.458 18.160 48.322 1.00 34.41 252 ASP A C 1
ATOM 1911 O O . ASP A 1 252 ? 33.134 17.196 48.679 1.00 34.41 252 ASP A O 1
ATOM 1915 N N . GLU A 1 253 ? 32.739 18.838 47.206 1.00 36.50 253 GLU A N 1
ATOM 1916 C CA . GLU A 1 253 ? 33.970 18.814 46.389 1.00 36.50 253 GLU A CA 1
ATOM 1917 C C . GLU A 1 253 ? 34.183 17.662 45.377 1.00 36.50 253 GLU A C 1
ATOM 1919 O O . GLU A 1 253 ? 34.763 16.611 45.639 1.00 36.50 253 GLU A O 1
ATOM 1924 N N . THR A 1 254 ? 33.871 17.974 44.113 1.00 40.66 254 THR A N 1
ATOM 1925 C CA . THR A 1 254 ? 34.729 17.638 42.953 1.00 40.66 254 THR A CA 1
ATOM 1926 C C . THR A 1 254 ? 36.058 18.415 43.047 1.00 40.66 254 THR A C 1
ATOM 1928 O O . THR A 1 254 ? 35.988 19.566 43.485 1.00 40.66 254 THR A O 1
ATOM 1931 N N . PRO A 1 255 ? 37.229 17.929 42.564 1.00 50.00 255 PRO A N 1
ATOM 1932 C CA . PRO A 1 255 ? 37.430 17.302 41.243 1.00 50.00 255 PRO A CA 1
ATOM 1933 C C . PRO A 1 255 ? 38.257 15.983 41.317 1.00 50.00 255 PRO A C 1
ATOM 1935 O O . PRO A 1 255 ? 38.279 15.356 42.366 1.00 50.00 255 PRO A O 1
ATOM 1938 N N . VAL A 1 256 ? 38.828 15.378 40.261 1.00 36.44 256 VAL A N 1
ATOM 1939 C CA . VAL A 1 256 ? 40.012 15.760 39.441 1.00 36.44 256 VAL A CA 1
ATOM 1940 C C . VAL A 1 256 ? 40.014 14.957 38.116 1.00 36.44 256 VAL A C 1
ATOM 1942 O O . VAL A 1 256 ? 39.391 13.904 38.016 1.00 36.44 256 VAL A O 1
ATOM 1945 N N . VAL A 1 257 ? 40.714 15.465 37.094 1.00 36.78 257 VAL A N 1
ATOM 1946 C CA . VAL A 1 257 ? 40.920 14.847 35.765 1.00 36.78 257 VAL A CA 1
ATOM 1947 C C . VAL A 1 257 ? 41.604 13.469 35.772 1.00 36.78 257 VAL A C 1
ATOM 1949 O O . VAL A 1 257 ? 42.448 13.182 36.617 1.00 36.78 257 VAL A O 1
ATOM 1952 N N . ALA A 1 258 ? 41.333 12.680 34.726 1.00 36.25 258 ALA A N 1
ATOM 1953 C CA . ALA A 1 258 ? 42.196 11.594 34.261 1.00 36.25 258 ALA A CA 1
ATOM 1954 C C . ALA A 1 258 ? 42.248 11.594 32.721 1.00 36.25 258 ALA A C 1
ATOM 1956 O O . ALA A 1 258 ? 41.221 11.447 32.060 1.00 36.25 258 ALA A O 1
ATOM 1957 N N . GLU A 1 259 ? 43.437 11.779 32.149 1.00 37.19 259 GLU A N 1
ATOM 1958 C CA . GLU A 1 259 ? 43.678 11.677 30.704 1.00 37.19 259 GLU A CA 1
ATOM 1959 C C . GLU A 1 259 ? 43.819 10.206 30.283 1.00 37.19 259 GLU A C 1
ATOM 1961 O O . GLU A 1 259 ? 44.411 9.405 31.005 1.00 37.19 259 GLU A O 1
ATOM 1966 N N . THR A 1 260 ? 43.365 9.853 29.078 1.00 34.19 260 THR A N 1
ATOM 1967 C CA . THR A 1 260 ? 43.854 8.662 28.360 1.00 34.19 260 THR A CA 1
ATOM 1968 C C . THR A 1 260 ? 44.061 8.987 26.883 1.00 34.19 260 THR A C 1
ATOM 1970 O O . THR A 1 260 ? 43.308 9.753 26.286 1.00 34.19 260 THR A O 1
ATOM 1973 N N . LEU A 1 261 ? 45.141 8.444 26.321 1.00 35.56 261 LEU A N 1
ATOM 1974 C CA . LEU A 1 261 ? 45.659 8.765 24.990 1.00 35.56 261 LEU A CA 1
ATOM 1975 C C . LEU A 1 261 ? 45.135 7.775 23.941 1.00 35.56 261 LEU A C 1
ATOM 1977 O O . LEU A 1 261 ? 45.042 6.580 24.218 1.00 35.56 261 LEU A O 1
ATOM 1981 N N . VAL A 1 262 ? 44.906 8.253 22.716 1.00 37.22 262 VAL A N 1
ATOM 1982 C CA . VAL A 1 262 ? 44.811 7.422 21.502 1.00 37.22 262 VAL A CA 1
ATOM 1983 C C . VAL A 1 262 ? 45.643 8.093 20.404 1.00 37.22 262 VAL A C 1
ATOM 1985 O O . VAL A 1 262 ? 45.678 9.318 20.313 1.00 37.22 262 VAL A O 1
ATOM 1988 N N . GLU A 1 263 ? 46.374 7.299 19.625 1.00 35.81 263 GLU A N 1
ATOM 1989 C CA . GLU A 1 263 ? 47.447 7.770 18.741 1.00 35.81 263 GLU A CA 1
ATOM 1990 C C . GLU A 1 263 ? 46.937 8.302 17.388 1.00 35.81 263 GLU A C 1
ATOM 1992 O O . GLU A 1 263 ? 46.200 7.618 16.676 1.00 35.81 263 GLU A O 1
ATOM 1997 N N . GLU A 1 264 ? 47.407 9.482 16.968 1.00 35.97 264 GLU A N 1
ATOM 1998 C CA . GLU A 1 264 ? 47.244 9.956 15.586 1.00 35.97 264 GLU A CA 1
ATOM 1999 C C . GLU A 1 264 ? 48.304 9.337 14.661 1.00 35.97 264 GLU A C 1
ATOM 2001 O O . GLU A 1 264 ? 49.512 9.489 14.867 1.00 35.97 264 GLU A O 1
ATOM 2006 N N . LYS A 1 265 ? 47.868 8.667 13.587 1.00 34.94 265 LYS A N 1
ATOM 2007 C CA . LYS A 1 265 ? 48.770 8.044 12.609 1.00 34.94 265 LYS A CA 1
ATOM 2008 C C . LYS A 1 265 ? 49.097 8.988 11.446 1.00 34.94 265 LYS A C 1
ATOM 2010 O O . LYS A 1 265 ? 48.286 9.181 10.544 1.00 34.94 265 LYS A O 1
ATOM 2015 N N . LYS A 1 266 ? 50.331 9.494 11.423 1.00 33.56 266 LYS A N 1
ATOM 2016 C CA . LYS A 1 266 ? 50.893 10.341 10.356 1.00 33.56 266 LYS A CA 1
ATOM 2017 C C . LYS A 1 266 ? 51.575 9.525 9.243 1.00 33.56 266 LYS A C 1
ATOM 2019 O O . LYS A 1 266 ? 52.463 8.732 9.539 1.00 33.56 266 LYS A O 1
ATOM 2024 N N . VAL A 1 267 ? 51.230 9.809 7.982 1.00 36.75 267 VAL A N 1
ATOM 2025 C CA . VAL A 1 267 ? 51.984 9.504 6.740 1.00 36.75 267 VAL A CA 1
ATOM 2026 C C . VAL A 1 267 ? 51.662 10.657 5.772 1.00 36.75 267 VAL A C 1
ATOM 2028 O O . VAL A 1 267 ? 50.504 10.810 5.413 1.00 36.75 267 VAL A O 1
ATOM 2031 N N . GLU A 1 268 ? 52.510 11.684 5.664 1.00 37.34 268 GLU A N 1
ATOM 2032 C CA . GLU A 1 268 ? 53.549 11.889 4.623 1.00 37.34 268 GLU A CA 1
ATOM 2033 C C . GLU A 1 268 ? 53.004 12.308 3.241 1.00 37.34 268 GLU A C 1
ATOM 2035 O O . GLU A 1 268 ? 51.928 11.897 2.822 1.00 37.34 268 GLU A O 1
ATOM 2040 N N . GLU A 1 269 ? 53.726 13.212 2.569 1.00 37.56 269 GLU A N 1
ATOM 2041 C CA . GLU A 1 269 ? 53.181 14.117 1.546 1.00 37.56 269 GLU A CA 1
ATOM 2042 C C . GLU A 1 269 ? 54.229 14.421 0.450 1.00 37.56 269 GLU A C 1
ATOM 2044 O O . GLU A 1 269 ? 55.417 14.529 0.758 1.00 37.56 269 GLU A O 1
ATOM 2049 N N . THR A 1 270 ? 53.779 14.671 -0.793 1.00 35.84 270 THR A N 1
ATOM 2050 C CA . THR A 1 270 ? 54.570 15.132 -1.973 1.00 35.84 270 THR A CA 1
ATOM 2051 C C . THR A 1 270 ? 55.551 14.098 -2.596 1.00 35.84 270 THR A C 1
ATOM 2053 O O . THR A 1 270 ? 55.882 13.115 -1.935 1.00 35.84 270 THR A O 1
ATOM 2056 N N . PRO A 1 271 ? 56.030 14.265 -3.861 1.00 47.41 271 PRO A N 1
ATOM 2057 C CA . PRO A 1 271 ? 55.861 15.414 -4.763 1.00 47.41 271 PRO A CA 1
ATOM 2058 C C . PRO A 1 271 ? 55.285 15.136 -6.169 1.00 47.41 271 PRO A C 1
ATOM 2060 O O . PRO A 1 271 ? 55.049 14.007 -6.588 1.00 47.41 271 PRO A O 1
ATOM 2063 N N . VAL A 1 272 ? 55.072 16.246 -6.882 1.00 40.94 272 VAL A N 1
ATOM 2064 C CA . VAL A 1 272 ? 54.616 16.367 -8.279 1.00 40.94 272 VAL A CA 1
ATOM 2065 C C . VAL A 1 272 ? 55.681 15.872 -9.273 1.00 40.94 272 VAL A C 1
ATOM 2067 O O . VAL A 1 272 ? 56.876 16.004 -9.014 1.00 40.94 272 VAL A O 1
ATOM 2070 N N . VAL A 1 273 ? 55.243 15.370 -10.434 1.00 39.59 273 VAL A N 1
ATOM 2071 C CA . VAL A 1 273 ? 56.066 15.125 -11.637 1.00 39.59 273 VAL A CA 1
ATOM 2072 C C . VAL A 1 273 ? 55.356 15.744 -12.856 1.00 39.59 273 VAL A C 1
ATOM 2074 O O . VAL A 1 273 ? 54.138 15.905 -12.842 1.00 39.59 273 VAL A O 1
ATOM 2077 N N . GLU A 1 274 ? 56.130 16.164 -13.858 1.00 36.19 274 GLU A N 1
ATOM 2078 C CA . GLU A 1 274 ? 55.762 17.166 -14.874 1.00 36.19 274 GLU A CA 1
ATOM 2079 C C . GLU A 1 274 ? 55.078 16.612 -16.146 1.00 36.19 274 GLU A C 1
ATOM 2081 O O . GLU A 1 274 ? 55.131 15.418 -16.447 1.00 36.19 274 GLU A O 1
ATOM 2086 N N . GLU A 1 275 ? 54.473 17.514 -16.929 1.00 44.16 275 GLU A N 1
ATOM 2087 C CA . GLU A 1 275 ? 53.957 17.250 -18.282 1.00 44.16 275 GLU A CA 1
ATOM 2088 C C . GLU A 1 275 ? 55.092 17.092 -19.321 1.00 44.16 275 GLU A C 1
ATOM 2090 O O . GLU A 1 275 ? 56.035 17.888 -19.324 1.00 44.16 275 GLU A O 1
ATOM 2095 N N . PRO A 1 276 ? 54.988 16.156 -20.285 1.00 48.25 276 PRO A N 1
ATOM 2096 C CA . PRO A 1 276 ? 55.745 16.195 -21.535 1.00 48.25 276 PRO A CA 1
ATOM 2097 C C . PRO A 1 276 ? 54.968 16.926 -22.649 1.00 48.25 276 PRO A C 1
ATOM 2099 O O . PRO A 1 276 ? 53.743 16.857 -22.729 1.00 48.25 276 PRO A O 1
ATOM 2102 N N . ALA A 1 277 ? 55.688 17.623 -23.531 1.00 34.44 277 ALA A N 1
ATOM 2103 C CA . ALA A 1 277 ? 55.108 18.604 -24.452 1.00 34.44 277 ALA A CA 1
ATOM 2104 C C . ALA A 1 277 ? 54.725 18.082 -25.857 1.00 34.44 277 ALA A C 1
ATOM 2106 O O . ALA A 1 277 ? 55.206 17.057 -26.332 1.00 34.44 277 ALA A O 1
ATOM 2107 N N . VAL A 1 278 ? 53.888 18.897 -26.511 1.00 40.50 278 VAL A N 1
ATOM 2108 C CA . VAL A 1 278 ? 53.580 19.029 -27.952 1.00 40.50 278 VAL A CA 1
ATOM 2109 C C . VAL A 1 278 ? 54.512 18.296 -28.935 1.00 40.50 278 VAL A C 1
ATOM 2111 O O . VAL A 1 278 ? 55.704 18.595 -29.001 1.00 40.50 278 VAL A O 1
ATOM 2114 N N . ALA A 1 279 ? 53.920 17.496 -29.832 1.00 34.72 279 ALA A N 1
ATOM 2115 C CA . ALA A 1 279 ? 54.502 17.156 -31.134 1.00 34.72 279 ALA A CA 1
ATOM 2116 C C . ALA A 1 279 ? 53.421 16.947 -32.222 1.00 34.72 279 ALA A C 1
ATOM 2118 O O . ALA A 1 279 ? 52.732 15.936 -32.228 1.00 34.72 279 ALA A O 1
ATOM 2119 N N . GLU A 1 280 ? 53.317 17.953 -33.096 1.00 34.53 280 GLU A N 1
ATOM 2120 C CA . GLU A 1 280 ? 53.032 17.963 -34.549 1.00 34.53 280 GLU A CA 1
ATOM 2121 C C . GLU A 1 280 ? 51.952 17.075 -35.221 1.00 34.53 280 GLU A C 1
ATOM 2123 O O . GLU A 1 280 ? 51.763 15.892 -34.961 1.00 34.53 280 GLU A O 1
ATOM 2128 N N . ASP A 1 281 ? 51.289 17.704 -36.197 1.00 41.94 281 ASP A N 1
ATOM 2129 C CA . ASP A 1 281 ? 50.144 17.238 -36.989 1.00 41.94 281 ASP A CA 1
ATOM 2130 C C . ASP A 1 281 ? 50.584 16.744 -38.390 1.00 41.94 281 ASP A C 1
ATOM 2132 O O . ASP A 1 281 ? 51.294 17.480 -39.085 1.00 41.94 281 ASP A O 1
ATOM 2136 N N . PRO A 1 282 ? 50.180 15.539 -38.851 1.00 46.31 282 PRO A N 1
ATOM 2137 C CA . PRO A 1 282 ? 50.392 15.107 -40.230 1.00 46.31 282 PRO A CA 1
ATOM 2138 C C . PRO A 1 282 ? 49.086 14.855 -41.012 1.00 46.31 282 PRO A C 1
ATOM 2140 O O . PRO A 1 282 ? 48.559 13.747 -41.057 1.00 46.31 282 PRO A O 1
ATOM 2143 N N . ALA A 1 283 ? 48.660 15.890 -41.738 1.00 32.78 283 ALA A N 1
ATOM 2144 C CA . ALA A 1 283 ? 48.100 15.842 -43.095 1.00 32.78 283 ALA A CA 1
ATOM 2145 C C . ALA A 1 283 ? 47.146 14.685 -43.495 1.00 32.78 283 ALA A C 1
ATOM 2147 O O . ALA A 1 283 ? 47.565 13.602 -43.900 1.00 32.78 283 ALA A O 1
ATOM 2148 N N . VAL A 1 284 ? 45.855 15.032 -43.564 1.00 38.09 284 VAL A N 1
ATOM 2149 C CA . VAL A 1 284 ? 44.883 14.695 -44.631 1.00 38.09 284 VAL A CA 1
ATOM 2150 C C . VAL A 1 284 ? 45.205 13.475 -45.516 1.00 38.09 284 VAL A C 1
ATOM 2152 O O . VAL A 1 284 ? 46.010 13.551 -46.444 1.00 38.09 284 VAL A O 1
ATOM 2155 N N . THR A 1 285 ? 44.408 12.414 -45.367 1.00 32.50 285 THR A N 1
ATOM 2156 C CA . THR A 1 285 ? 44.088 11.501 -46.479 1.00 32.50 285 THR A CA 1
ATOM 2157 C C . THR A 1 285 ? 42.575 11.314 -46.566 1.00 32.50 285 THR A C 1
ATOM 2159 O O . THR A 1 285 ? 41.952 10.742 -45.674 1.00 32.50 285 THR A O 1
ATOM 2162 N N . GLU A 1 286 ? 41.963 11.821 -47.638 1.00 38.66 286 GLU A N 1
ATOM 2163 C CA . GLU A 1 286 ? 40.554 11.550 -47.929 1.00 38.66 286 GLU A CA 1
ATOM 2164 C C . GLU A 1 286 ? 40.405 10.087 -48.362 1.00 38.66 286 GLU A C 1
ATOM 2166 O O . GLU A 1 286 ? 41.016 9.650 -49.339 1.00 38.66 286 GLU A O 1
ATOM 2171 N N . SER A 1 287 ? 39.587 9.322 -47.640 1.00 41.75 287 SER A N 1
ATOM 2172 C CA . SER A 1 287 ? 39.147 7.996 -48.076 1.00 41.75 287 SER A CA 1
ATOM 2173 C C . SER A 1 287 ? 37.753 8.123 -48.677 1.00 41.75 287 SER A C 1
ATOM 2175 O O . SER A 1 287 ? 36.788 8.442 -47.986 1.00 41.75 287 SER A O 1
ATOM 2177 N N . ALA A 1 288 ? 37.653 7.910 -49.990 1.00 42.62 288 ALA A N 1
ATOM 2178 C CA . ALA A 1 288 ? 36.376 7.944 -50.688 1.00 42.62 288 ALA A CA 1
ATOM 2179 C C . ALA A 1 288 ? 35.492 6.779 -50.218 1.00 42.62 288 ALA A C 1
ATOM 2181 O O . ALA A 1 288 ? 35.849 5.612 -50.390 1.00 42.62 288 ALA A O 1
ATOM 2182 N N . VAL A 1 289 ? 34.336 7.105 -49.643 1.00 38.53 289 VAL A N 1
ATOM 2183 C CA . VAL A 1 289 ? 33.269 6.143 -49.358 1.00 38.53 289 VAL A CA 1
ATOM 2184 C C . VAL A 1 289 ? 32.291 6.196 -50.527 1.00 38.53 289 VAL A C 1
ATOM 2186 O O . VAL A 1 289 ? 31.747 7.256 -50.825 1.00 38.53 289 VAL A O 1
ATOM 2189 N N . GLU A 1 290 ? 32.078 5.071 -51.208 1.00 45.12 290 GLU A N 1
ATOM 2190 C CA . GLU A 1 290 ? 31.054 4.982 -52.251 1.00 45.12 290 GLU A CA 1
ATOM 2191 C C . GLU A 1 290 ? 29.660 5.100 -51.615 1.00 45.12 290 GLU A C 1
ATOM 2193 O O . GLU A 1 290 ? 29.288 4.282 -50.768 1.00 45.12 290 GLU A O 1
ATOM 2198 N N . GLU A 1 291 ? 28.867 6.095 -52.029 1.00 43.84 291 GLU A N 1
ATOM 2199 C CA . GLU A 1 291 ? 27.455 6.170 -51.647 1.00 43.84 291 GLU A CA 1
ATOM 2200 C C . GLU A 1 291 ? 26.695 4.988 -52.250 1.00 43.84 291 GLU A C 1
ATOM 2202 O O . GLU A 1 291 ? 26.368 4.942 -53.439 1.00 43.84 291 GLU A O 1
ATOM 2207 N N . LYS A 1 292 ? 26.390 4.007 -51.402 1.00 43.00 292 LYS A N 1
ATOM 2208 C CA . LYS A 1 292 ? 25.551 2.878 -51.774 1.00 43.00 292 LYS A CA 1
ATOM 2209 C C . LYS A 1 292 ? 24.089 3.319 -51.781 1.00 43.00 292 LYS A C 1
ATOM 2211 O O . LYS A 1 292 ? 23.430 3.280 -50.745 1.00 43.00 292 LYS A O 1
ATOM 2216 N N . VAL A 1 293 ? 23.600 3.712 -52.957 1.00 46.00 293 VAL A N 1
ATOM 2217 C CA . VAL A 1 293 ? 22.183 4.024 -53.195 1.00 46.00 293 VAL A CA 1
ATOM 2218 C C . VAL A 1 293 ? 21.308 2.884 -52.666 1.00 46.00 293 VAL A C 1
ATOM 2220 O O . VAL A 1 293 ? 21.465 1.728 -53.064 1.00 46.00 293 VAL A O 1
ATOM 2223 N N . VAL A 1 294 ? 20.394 3.222 -51.758 1.00 44.25 294 VAL A N 1
ATOM 2224 C CA . VAL A 1 294 ? 19.331 2.336 -51.285 1.00 44.25 294 VAL A CA 1
ATOM 2225 C C . VAL A 1 294 ? 18.053 2.771 -51.987 1.00 44.25 294 VAL A C 1
ATOM 2227 O O . VAL A 1 294 ? 17.596 3.892 -51.786 1.00 44.25 294 VAL A O 1
ATOM 2230 N N . GLU A 1 295 ? 17.494 1.906 -52.829 1.00 49.81 295 GLU A N 1
ATOM 2231 C CA . GLU A 1 295 ? 16.160 2.128 -53.388 1.00 49.81 295 GLU A CA 1
ATOM 2232 C C . GLU A 1 295 ? 15.117 1.914 -52.282 1.00 49.81 295 GLU A C 1
ATOM 2234 O O . GLU A 1 295 ? 15.117 0.881 -51.607 1.00 49.81 295 GLU A O 1
ATOM 2239 N N . GLU A 1 296 ? 14.241 2.898 -52.074 1.00 47.78 296 GLU A N 1
ATOM 2240 C CA . GLU A 1 296 ? 13.145 2.785 -51.111 1.00 47.78 296 GLU A CA 1
ATOM 2241 C C . GLU A 1 296 ? 12.107 1.766 -51.619 1.00 47.78 296 GLU A C 1
ATOM 2243 O O . GLU A 1 296 ? 11.661 1.865 -52.768 1.00 47.78 296 GLU A O 1
ATOM 2248 N N . PRO A 1 297 ? 11.691 0.778 -50.805 1.00 48.97 297 PRO A N 1
ATOM 2249 C CA . PRO A 1 297 ? 10.677 -0.179 -51.220 1.00 48.97 297 PRO A CA 1
ATOM 2250 C C . PRO A 1 297 ? 9.308 0.506 -51.284 1.00 48.97 297 PRO A C 1
ATOM 2252 O O . PRO A 1 297 ? 8.763 0.919 -50.262 1.00 48.97 297 PRO A O 1
ATOM 2255 N N . VAL A 1 298 ? 8.725 0.585 -52.482 1.00 52.00 298 VAL A N 1
ATOM 2256 C CA . VAL A 1 298 ? 7.337 1.033 -52.659 1.00 52.00 298 VAL A CA 1
ATOM 2257 C C . VAL A 1 298 ? 6.406 0.016 -51.998 1.00 52.00 298 VAL A C 1
ATOM 2259 O O . VAL A 1 298 ? 6.304 -1.126 -52.444 1.00 52.00 298 VAL A O 1
ATOM 2262 N N . ILE A 1 299 ? 5.733 0.436 -50.927 1.00 47.75 299 ILE A N 1
ATOM 2263 C CA . ILE A 1 299 ? 4.709 -0.354 -50.242 1.00 47.75 299 ILE A CA 1
ATOM 2264 C C . ILE A 1 299 ? 3.356 0.024 -50.851 1.00 47.75 299 ILE A C 1
ATOM 2266 O O . ILE A 1 299 ? 2.918 1.163 -50.712 1.00 47.75 299 ILE A O 1
ATOM 2270 N N . GLU A 1 300 ? 2.694 -0.914 -51.528 1.00 52.09 300 GLU A N 1
ATOM 2271 C CA . GLU A 1 300 ? 1.306 -0.717 -51.960 1.00 52.09 300 GLU A CA 1
ATOM 2272 C C . GLU A 1 300 ? 0.374 -0.767 -50.739 1.00 52.09 300 GLU A C 1
ATOM 2274 O O . GLU A 1 300 ? 0.412 -1.717 -49.953 1.00 52.09 300 GLU A O 1
ATOM 2279 N N . GLU A 1 301 ? -0.460 0.260 -50.564 1.00 50.44 301 GLU A N 1
ATOM 2280 C CA . GLU A 1 301 ? -1.431 0.308 -49.467 1.00 50.44 301 GLU A CA 1
ATOM 2281 C C . GLU A 1 301 ? -2.526 -0.757 -49.675 1.00 50.44 301 GLU A C 1
ATOM 2283 O O . GLU A 1 301 ? -3.155 -0.796 -50.738 1.00 50.44 301 GLU A O 1
ATOM 2288 N N . PRO A 1 302 ? -2.803 -1.628 -48.685 1.00 51.44 302 PRO A N 1
ATOM 2289 C CA . PRO A 1 302 ? -3.851 -2.630 -48.817 1.00 51.44 302 PRO A CA 1
ATOM 2290 C C . PRO A 1 302 ? -5.228 -1.960 -48.776 1.00 51.44 302 PRO A C 1
ATOM 2292 O O . PRO A 1 302 ? -5.638 -1.418 -47.750 1.00 51.44 302 PRO A O 1
ATOM 2295 N N . VAL A 1 303 ? -5.971 -2.039 -49.882 1.00 54.50 303 VAL A N 1
ATOM 2296 C CA . VAL A 1 303 ? -7.367 -1.583 -49.939 1.00 54.50 303 VAL A CA 1
ATOM 2297 C C . VAL A 1 303 ? -8.227 -2.494 -49.060 1.00 54.50 303 VAL A C 1
ATOM 2299 O O . VAL A 1 303 ? -8.490 -3.645 -49.407 1.00 54.50 303 VAL A O 1
ATOM 2302 N N . ILE A 1 304 ? -8.660 -1.972 -47.914 1.00 51.16 304 ILE A N 1
ATOM 2303 C CA . ILE A 1 304 ? -9.603 -2.637 -47.012 1.00 51.16 304 ILE A CA 1
ATOM 2304 C C . ILE A 1 304 ? -11.018 -2.236 -47.442 1.00 51.16 304 ILE A C 1
ATOM 2306 O O . ILE A 1 304 ? -11.387 -1.069 -47.326 1.00 51.16 304 ILE A O 1
ATOM 2310 N N . GLU A 1 305 ? -11.821 -3.187 -47.921 1.00 53.88 305 GLU A N 1
ATOM 2311 C CA . GLU A 1 305 ? -13.257 -2.954 -48.115 1.00 53.88 305 GLU A CA 1
ATOM 2312 C C . GLU A 1 305 ? -13.949 -2.825 -46.748 1.00 53.88 305 GLU A C 1
ATOM 2314 O O . GLU A 1 305 ? -13.826 -3.704 -45.890 1.00 53.88 305 GLU A O 1
ATOM 2319 N N . GLU A 1 306 ? -14.668 -1.722 -46.525 1.00 49.94 306 GLU A N 1
ATOM 2320 C CA . GLU A 1 306 ? -15.400 -1.504 -45.275 1.00 49.94 306 GLU A CA 1
ATOM 2321 C C . GLU A 1 306 ? -16.593 -2.475 -45.165 1.00 49.94 306 GLU A C 1
ATOM 2323 O O . GLU A 1 306 ? -17.415 -2.549 -46.085 1.00 49.94 306 GLU A O 1
ATOM 2328 N N . PRO A 1 307 ? -16.751 -3.210 -44.047 1.00 50.97 307 PRO A N 1
ATOM 2329 C CA . PRO A 1 307 ? -17.888 -4.101 -43.868 1.00 50.97 307 PRO A CA 1
ATOM 2330 C C . PRO A 1 307 ? -19.168 -3.286 -43.647 1.00 50.97 307 PRO A C 1
ATOM 2332 O O . PRO A 1 307 ? -19.352 -2.664 -42.600 1.00 50.97 307 PRO A O 1
ATOM 2335 N N . THR A 1 308 ? -20.086 -3.326 -44.613 1.00 49.78 308 THR A N 1
ATOM 2336 C CA . THR A 1 308 ? -21.408 -2.695 -44.501 1.00 49.78 308 THR A CA 1
ATOM 2337 C C . THR A 1 308 ? -22.239 -3.371 -43.408 1.00 49.78 308 THR A C 1
ATOM 2339 O O . THR A 1 308 ? -22.815 -4.439 -43.622 1.00 49.78 308 THR A O 1
ATOM 2342 N N . VAL A 1 309 ? -22.309 -2.746 -42.233 1.00 48.75 309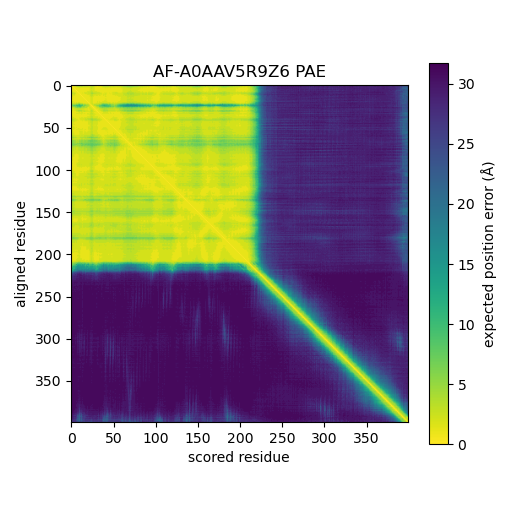 VAL A N 1
ATOM 2343 C CA . VAL A 1 309 ? -23.197 -3.162 -41.141 1.00 48.75 309 VAL A CA 1
ATOM 2344 C C . VAL A 1 309 ? -24.579 -2.553 -41.373 1.00 48.75 309 VAL A C 1
ATOM 2346 O O . VAL A 1 309 ? -24.730 -1.335 -41.324 1.00 48.75 309 VAL A O 1
ATOM 2349 N N . GLU A 1 310 ? -25.594 -3.386 -41.605 1.00 54.97 310 GLU A N 1
ATOM 2350 C CA . GLU A 1 310 ? -26.988 -2.929 -41.585 1.00 54.97 310 GLU A CA 1
ATOM 2351 C C . GLU A 1 310 ? -27.396 -2.569 -40.147 1.00 54.97 310 GLU A C 1
ATOM 2353 O O . GLU A 1 310 ? -27.253 -3.379 -39.226 1.00 54.97 310 GLU A O 1
ATOM 2358 N N . GLU A 1 311 ? -27.899 -1.350 -39.933 1.00 50.47 311 GLU A N 1
ATOM 2359 C CA . GLU A 1 311 ? -28.370 -0.923 -38.613 1.00 50.47 311 GLU A CA 1
ATOM 2360 C C . GLU A 1 311 ? -29.667 -1.664 -38.227 1.00 50.47 311 GLU A C 1
ATOM 2362 O O . GLU A 1 311 ? -30.638 -1.649 -38.991 1.00 50.47 311 GLU A O 1
ATOM 2367 N N . PRO A 1 312 ? -29.749 -2.284 -37.033 1.00 52.09 312 PRO A N 1
ATOM 2368 C CA . PRO A 1 312 ? -30.974 -2.934 -36.586 1.00 52.09 312 PRO A CA 1
ATOM 2369 C C . PRO A 1 312 ? -32.045 -1.885 -36.261 1.00 52.09 312 PRO A C 1
ATOM 2371 O O . PRO A 1 312 ? -31.902 -1.095 -35.326 1.00 52.09 312 PRO A O 1
ATOM 2374 N N . VAL A 1 313 ? -33.151 -1.903 -37.009 1.00 54.69 313 VAL A N 1
ATOM 2375 C CA . VAL A 1 313 ? -34.290 -0.997 -36.798 1.00 54.69 313 VAL A CA 1
ATOM 2376 C C . VAL A 1 313 ? -34.971 -1.309 -35.462 1.00 54.69 313 VAL A C 1
ATOM 2378 O O . VAL A 1 313 ? -35.771 -2.236 -35.350 1.00 54.69 313 VAL A O 1
ATOM 2381 N N . VAL A 1 314 ? -34.665 -0.514 -34.436 1.00 50.25 314 VAL A N 1
ATOM 2382 C CA . VAL A 1 314 ? -35.346 -0.574 -33.137 1.00 50.25 314 VAL A CA 1
ATOM 2383 C C . VAL A 1 314 ? -36.653 0.215 -33.210 1.00 50.25 314 VAL A C 1
ATOM 2385 O O . VAL A 1 314 ? -36.657 1.447 -33.140 1.00 50.25 314 VAL A O 1
ATOM 2388 N N . GLU A 1 315 ? -37.777 -0.495 -33.314 1.00 54.38 315 GLU A N 1
ATOM 2389 C CA . GLU A 1 315 ? -39.095 0.107 -33.106 1.00 54.38 315 GLU A CA 1
ATOM 2390 C C . GLU A 1 315 ? -39.206 0.641 -31.670 1.00 54.38 315 GLU A C 1
ATOM 2392 O O . GLU A 1 315 ? -38.943 -0.062 -30.691 1.00 54.38 315 GLU A O 1
ATOM 2397 N N . LYS A 1 316 ? -39.580 1.916 -31.534 1.00 46.34 316 LYS A N 1
ATOM 2398 C CA . LYS A 1 316 ? -39.745 2.557 -30.225 1.00 46.34 316 LYS A CA 1
ATOM 2399 C C . LYS A 1 316 ? -41.066 2.099 -29.597 1.00 46.34 316 LYS A C 1
ATOM 2401 O O . LYS A 1 316 ? -42.091 2.179 -30.275 1.00 46.34 316 LYS A O 1
ATOM 2406 N N . PRO A 1 317 ? -41.093 1.689 -28.316 1.00 48.91 317 PRO A N 1
ATOM 2407 C CA . PRO A 1 317 ? -42.345 1.368 -27.645 1.00 48.91 317 PRO A CA 1
ATOM 2408 C C . PRO A 1 317 ? -43.215 2.625 -27.534 1.00 48.91 317 PRO A C 1
ATOM 2410 O O . PRO A 1 317 ? -42.764 3.662 -27.045 1.00 48.91 317 PRO A O 1
ATOM 2413 N N . VAL A 1 318 ? -44.470 2.530 -27.974 1.00 50.66 318 VAL A N 1
ATOM 2414 C CA . VAL A 1 318 ? -45.457 3.602 -27.808 1.00 50.66 318 VAL A CA 1
ATOM 2415 C C . VAL A 1 318 ? -45.967 3.573 -26.370 1.00 50.66 318 VAL A C 1
ATOM 2417 O O . VAL A 1 318 ? -46.746 2.700 -25.994 1.00 50.66 318 VAL A O 1
ATOM 2420 N N . THR A 1 319 ? -45.523 4.527 -25.558 1.00 38.28 319 THR A N 1
ATOM 2421 C CA . THR A 1 319 ? -46.096 4.802 -24.238 1.00 38.28 319 THR A CA 1
ATOM 2422 C C . THR A 1 319 ? -47.195 5.851 -24.376 1.00 38.28 319 THR A C 1
ATOM 2424 O O . THR A 1 319 ? -46.893 7.010 -24.656 1.00 38.28 319 THR A O 1
ATOM 2427 N N . GLU A 1 320 ? -48.457 5.470 -24.174 1.00 51.00 320 GLU A N 1
ATOM 2428 C CA . GLU A 1 320 ? -49.538 6.453 -24.035 1.00 51.00 320 GLU A CA 1
ATOM 2429 C C . GLU A 1 320 ? -49.413 7.186 -22.690 1.00 51.00 320 GLU A C 1
ATOM 2431 O O . GLU A 1 320 ? -49.287 6.561 -21.634 1.00 51.00 320 GLU A O 1
ATOM 2436 N N . GLU A 1 321 ? -49.435 8.518 -22.724 1.00 48.44 321 GLU A N 1
ATOM 2437 C CA . GLU A 1 321 ? -49.370 9.348 -21.519 1.00 48.44 321 GLU A CA 1
ATOM 2438 C C . GLU A 1 321 ? -50.743 9.389 -20.815 1.00 48.44 321 GLU A C 1
ATOM 2440 O O . GLU A 1 321 ? -51.759 9.677 -21.456 1.00 48.44 321 GLU A O 1
ATOM 2445 N N . PRO A 1 322 ? -50.823 9.127 -19.495 1.00 49.09 322 PRO A N 1
ATOM 2446 C CA . PRO A 1 322 ? -52.089 9.173 -18.775 1.00 49.09 322 PRO A CA 1
ATOM 2447 C C . PRO A 1 322 ? -52.563 10.622 -18.597 1.00 49.09 322 PRO A C 1
ATOM 2449 O O . PRO A 1 322 ? -51.924 11.419 -17.911 1.00 49.09 322 PRO A O 1
ATOM 2452 N N . VAL A 1 323 ? -53.720 10.954 -19.176 1.00 48.81 323 VAL A N 1
ATOM 2453 C CA . VAL A 1 323 ? -54.317 12.299 -19.102 1.00 48.81 323 VAL A CA 1
ATOM 2454 C C . VAL A 1 323 ? -54.702 12.653 -17.661 1.00 48.81 323 VAL A C 1
ATOM 2456 O O . VAL A 1 323 ? -55.756 12.252 -17.159 1.00 48.81 323 VAL A O 1
ATOM 2459 N N . VAL A 1 324 ? -53.865 13.458 -17.006 1.00 45.00 324 VAL A N 1
ATOM 2460 C CA . VAL A 1 324 ? -54.189 14.102 -15.729 1.00 45.00 324 VAL A CA 1
ATOM 2461 C C . VAL A 1 324 ? -55.162 15.251 -15.993 1.00 45.00 324 VAL A C 1
ATOM 2463 O O . VAL A 1 324 ? -54.893 16.127 -16.811 1.00 45.00 324 VAL A O 1
ATOM 2466 N N . LYS A 1 325 ? -56.303 15.261 -15.296 1.00 42.75 325 LYS A N 1
ATOM 2467 C CA . LYS A 1 325 ? -57.214 16.412 -15.285 1.00 42.75 325 LYS A CA 1
ATOM 2468 C C . LYS A 1 325 ? -56.817 17.361 -14.163 1.00 42.75 325 LYS A C 1
ATOM 2470 O O . LYS A 1 325 ? -56.844 16.968 -12.999 1.00 42.75 325 LYS A O 1
ATOM 2475 N N . GLU A 1 326 ? -56.499 18.599 -14.513 1.00 44.66 326 GLU A N 1
ATOM 2476 C CA . GLU A 1 326 ? -56.318 19.672 -13.536 1.00 44.66 326 GLU A CA 1
ATOM 2477 C C . GLU A 1 326 ? -57.662 20.008 -12.856 1.00 44.66 326 GLU A C 1
ATOM 2479 O O . GLU A 1 326 ? -58.691 20.078 -13.539 1.00 44.66 326 GLU A O 1
ATOM 2484 N N . PRO A 1 327 ? -57.696 20.207 -11.526 1.00 50.84 327 PRO A N 1
ATOM 2485 C CA . PRO A 1 327 ? -58.865 20.744 -10.845 1.00 50.84 327 PRO A CA 1
ATOM 2486 C C . PRO A 1 327 ? -58.942 22.263 -11.048 1.00 50.84 327 PRO A C 1
ATOM 2488 O O . PRO A 1 327 ? -57.958 22.978 -10.868 1.00 50.84 327 PRO A O 1
ATOM 2491 N N . THR A 1 328 ? -60.127 22.768 -11.383 1.00 38.88 328 THR A N 1
ATOM 2492 C CA . THR A 1 328 ? -60.396 24.209 -11.455 1.00 38.88 328 THR A CA 1
ATOM 2493 C C . THR A 1 328 ? -60.303 24.845 -10.071 1.00 38.88 328 THR A C 1
ATOM 2495 O O . THR A 1 328 ? -60.987 24.401 -9.149 1.00 38.88 328 THR A O 1
ATOM 2498 N N . ALA A 1 329 ? -59.504 25.903 -9.935 1.00 40.56 329 ALA A N 1
ATOM 2499 C CA . ALA A 1 329 ? -59.570 26.783 -8.774 1.00 40.56 329 ALA A CA 1
ATOM 2500 C C . ALA A 1 329 ? -60.826 27.669 -8.861 1.00 40.56 329 ALA A C 1
ATOM 2502 O O . ALA A 1 329 ? -61.146 28.180 -9.933 1.00 40.56 329 ALA A O 1
ATOM 2503 N N . GLU A 1 330 ? -61.511 27.854 -7.734 1.00 42.28 330 GLU A N 1
ATOM 2504 C CA . GLU A 1 330 ? -62.570 28.853 -7.562 1.00 42.28 330 GLU A CA 1
ATOM 2505 C C . GLU A 1 330 ? -62.049 29.949 -6.622 1.00 42.28 330 GLU A C 1
ATOM 2507 O O . GLU A 1 330 ? -61.418 29.649 -5.604 1.00 42.28 330 GLU A O 1
ATOM 2512 N N . ASP A 1 331 ? -62.270 31.215 -6.980 1.00 42.97 331 ASP A N 1
ATOM 2513 C CA . ASP A 1 331 ? -61.724 32.362 -6.250 1.00 42.97 331 ASP A CA 1
ATOM 2514 C C . ASP A 1 331 ? -62.365 32.531 -4.862 1.00 42.97 331 ASP A C 1
ATOM 2516 O O . ASP A 1 331 ? -63.589 32.501 -4.711 1.00 42.97 331 ASP A O 1
ATOM 2520 N N . ILE A 1 332 ? -61.535 32.789 -3.846 1.00 46.41 332 ILE A N 1
ATOM 2521 C CA . ILE A 1 332 ? -61.985 33.209 -2.511 1.00 46.41 332 ILE A CA 1
ATOM 2522 C C . ILE A 1 332 ? -61.699 34.704 -2.353 1.00 46.41 332 ILE A C 1
ATOM 2524 O O . ILE A 1 332 ? -60.598 35.177 -2.624 1.00 46.41 332 ILE A O 1
ATOM 2528 N N . ILE A 1 333 ? -62.734 35.437 -1.949 1.00 45.34 333 ILE A N 1
ATOM 2529 C CA . ILE A 1 333 ? -62.819 36.899 -2.018 1.00 45.34 333 ILE A CA 1
ATOM 2530 C C . ILE A 1 333 ? -62.141 37.542 -0.796 1.00 45.34 333 ILE A C 1
ATOM 2532 O O . ILE A 1 333 ? -62.171 36.989 0.304 1.00 45.34 333 ILE A O 1
ATOM 2536 N N . GLU A 1 334 ? -61.538 38.718 -0.992 1.00 40.84 334 GLU A N 1
ATOM 2537 C CA . GLU A 1 334 ? -60.974 39.542 0.083 1.00 40.84 334 GLU A CA 1
ATOM 2538 C C . GLU A 1 334 ? -62.048 40.059 1.052 1.00 40.84 334 GLU A C 1
ATOM 2540 O O . GLU A 1 334 ? -63.130 40.466 0.634 1.00 40.84 334 GLU A O 1
ATOM 2545 N N . ASP A 1 335 ? -61.692 40.175 2.332 1.00 43.66 335 ASP A N 1
ATOM 2546 C CA . ASP A 1 335 ? -62.357 41.081 3.270 1.00 43.66 335 ASP A CA 1
ATOM 2547 C C . ASP A 1 335 ? -61.288 41.730 4.163 1.00 43.66 335 ASP A C 1
ATOM 2549 O O . ASP A 1 335 ? -60.452 41.044 4.757 1.00 43.66 335 ASP A O 1
ATOM 2553 N N . THR A 1 336 ? -61.291 43.062 4.253 1.00 41.72 336 THR A N 1
ATOM 2554 C CA . THR A 1 336 ? -60.382 43.833 5.120 1.00 41.72 336 THR A CA 1
ATOM 2555 C C . THR A 1 336 ? -61.182 44.786 5.997 1.00 41.72 336 THR A C 1
ATOM 2557 O O . THR A 1 336 ? -62.140 45.404 5.527 1.00 41.72 336 THR A O 1
ATOM 2560 N N . PRO A 1 337 ? -60.788 44.949 7.271 1.00 49.94 337 PRO A N 1
ATOM 2561 C CA . PRO A 1 337 ? -61.071 46.223 7.922 1.00 49.94 337 PRO A CA 1
ATOM 2562 C C . PRO A 1 337 ? -59.963 46.761 8.848 1.00 49.94 337 PRO A C 1
ATOM 2564 O O . PRO A 1 337 ? -59.628 46.160 9.863 1.00 49.94 337 PRO A O 1
ATOM 2567 N N . VAL A 1 338 ? -59.607 48.022 8.567 1.00 39.75 338 VAL A N 1
ATOM 2568 C CA . VAL A 1 338 ? -59.420 49.113 9.551 1.00 39.75 338 VAL A CA 1
ATOM 2569 C C . VAL A 1 338 ? -58.082 49.203 10.323 1.00 39.75 338 VAL A C 1
ATOM 2571 O O . VAL A 1 338 ? -57.338 48.250 10.518 1.00 39.75 338 VAL A O 1
ATOM 2574 N N . VAL A 1 339 ? -57.769 50.455 10.670 1.00 46.78 339 VAL A N 1
ATOM 2575 C CA . VAL A 1 339 ? -56.530 51.032 11.221 1.00 46.78 339 VAL A CA 1
ATOM 2576 C C . VAL A 1 339 ? -56.757 51.430 12.686 1.00 46.78 339 VAL A C 1
ATOM 2578 O O . VAL A 1 339 ? -57.879 51.805 13.002 1.00 46.78 339 VAL A O 1
ATOM 2581 N N . GLU A 1 340 ? -55.715 51.467 13.531 1.00 40.41 340 GLU A N 1
ATOM 2582 C CA . GLU A 1 340 ? -55.564 52.515 14.570 1.00 40.41 340 GLU A CA 1
ATOM 2583 C C . GLU A 1 340 ? -54.103 52.658 15.080 1.00 40.41 340 GLU A C 1
ATOM 2585 O O . GLU A 1 340 ? -53.189 52.050 14.521 1.00 40.41 340 GLU A O 1
ATOM 2590 N N . GLU A 1 341 ? -53.865 53.584 16.018 1.00 43.38 341 GLU A N 1
ATOM 2591 C CA . GLU A 1 341 ? -52.677 54.465 16.073 1.00 43.38 341 GLU A CA 1
ATOM 2592 C C . GLU A 1 341 ? -51.411 53.964 16.825 1.00 43.38 341 GLU A C 1
ATOM 2594 O O . GLU A 1 341 ? -51.437 53.065 17.662 1.00 43.38 341 GLU A O 1
ATOM 2599 N N . THR A 1 342 ? -50.276 54.635 16.566 1.00 40.72 342 THR A N 1
ATOM 2600 C CA . THR A 1 342 ? -49.037 54.648 17.396 1.00 40.72 342 THR A CA 1
ATOM 2601 C C . THR A 1 342 ? -49.179 55.610 18.593 1.00 40.72 342 THR A C 1
ATOM 2603 O O . THR A 1 342 ? -49.985 56.531 18.445 1.00 40.72 342 THR A O 1
ATOM 2606 N N . PRO A 1 343 ? -48.371 55.561 19.694 1.00 54.47 343 PRO A N 1
ATOM 2607 C CA . PRO A 1 343 ? -47.156 56.429 19.740 1.00 54.47 343 PRO A CA 1
ATOM 2608 C C . PRO A 1 343 ? -46.026 56.146 20.806 1.00 54.47 343 PRO A C 1
ATOM 2610 O O . PRO A 1 343 ? -46.187 55.358 21.730 1.00 54.47 343 PRO A O 1
ATOM 2613 N N . VAL A 1 344 ? -44.940 56.950 20.722 1.00 41.06 344 VAL A N 1
ATOM 2614 C CA . VAL A 1 344 ? -43.884 57.331 21.729 1.00 41.06 344 VAL A CA 1
ATOM 2615 C C . VAL A 1 344 ? -42.728 56.351 22.096 1.00 41.06 344 VAL A C 1
ATOM 2617 O O . VAL A 1 344 ? -42.845 55.133 22.038 1.00 41.06 344 VAL A O 1
ATOM 2620 N N . ALA A 1 345 ? -41.571 56.962 22.424 1.00 40.25 345 ALA A N 1
ATOM 2621 C CA . ALA A 1 345 ? -40.253 56.424 22.824 1.00 40.25 345 ALA A CA 1
ATOM 2622 C C . ALA A 1 345 ? -40.137 56.195 24.374 1.00 40.25 345 ALA A C 1
ATOM 2624 O O . ALA A 1 345 ? -41.172 56.006 25.001 1.00 40.25 345 ALA A O 1
ATOM 2625 N N . GLU A 1 346 ? -39.004 56.116 25.106 1.00 38.81 346 GLU A N 1
ATOM 2626 C CA . GLU A 1 346 ? -37.613 56.635 25.003 1.00 38.81 346 GLU A CA 1
ATOM 2627 C C . GLU A 1 346 ? -36.570 55.699 25.680 1.00 38.81 346 GLU A C 1
ATOM 2629 O O . GLU A 1 346 ? -36.927 54.881 26.525 1.00 38.81 346 GLU A O 1
ATOM 2634 N N . VAL A 1 347 ? -35.266 55.891 25.396 1.00 39.31 347 VAL A N 1
ATOM 2635 C CA . VAL A 1 347 ? -34.115 55.451 26.234 1.00 39.31 347 VAL A CA 1
ATOM 2636 C C . VAL A 1 347 ? -33.006 56.539 26.162 1.00 39.31 347 VAL A C 1
ATOM 2638 O O . VAL A 1 347 ? -32.793 57.061 25.066 1.00 39.31 347 VAL A O 1
ATOM 2641 N N . PRO A 1 348 ? -32.328 56.941 27.267 1.00 55.16 348 PRO A N 1
ATOM 2642 C CA . PRO A 1 348 ? -31.668 58.259 27.355 1.00 55.16 348 PRO A CA 1
ATOM 2643 C C . PRO A 1 348 ? -30.146 58.328 27.070 1.00 55.16 348 PRO A C 1
ATOM 2645 O O . PRO A 1 348 ? -29.455 57.324 26.917 1.00 55.16 348 PRO A O 1
ATOM 2648 N N . VAL A 1 349 ? -29.642 59.572 27.054 1.00 41.00 349 VAL A N 1
ATOM 2649 C CA . VAL A 1 349 ? -28.240 60.027 26.879 1.00 41.00 349 VAL A CA 1
ATOM 2650 C C . VAL A 1 349 ? -27.625 60.462 28.227 1.00 41.00 349 VAL A C 1
ATOM 2652 O O . VAL A 1 349 ? -28.391 60.827 29.114 1.00 41.00 349 VAL A O 1
ATOM 2655 N N . VAL A 1 350 ? -26.280 60.449 28.354 1.00 40.06 350 VAL A N 1
ATOM 2656 C CA . VAL A 1 350 ? -25.357 61.294 29.189 1.00 40.06 350 VAL A CA 1
ATOM 2657 C C . VAL A 1 350 ? -23.983 60.564 29.227 1.00 40.06 350 VAL A C 1
ATOM 2659 O O . VAL A 1 350 ? -23.970 59.361 29.463 1.00 40.06 350 VAL A O 1
ATOM 2662 N N . GLU A 1 351 ? -22.810 61.078 28.811 1.00 36.25 351 GLU A N 1
ATOM 2663 C CA . GLU A 1 351 ? -22.053 62.334 29.083 1.00 36.25 351 GLU A CA 1
ATOM 2664 C C . GLU A 1 351 ? -21.409 62.419 30.494 1.00 36.25 351 GLU A C 1
ATOM 2666 O O . GLU A 1 351 ? -21.950 61.861 31.436 1.00 36.25 351 GLU A O 1
ATOM 2671 N N . THR A 1 352 ? -20.288 63.104 30.787 1.00 34.59 352 THR A N 1
ATOM 2672 C CA . THR A 1 352 ? -19.013 63.426 30.081 1.00 34.59 352 THR A CA 1
ATOM 2673 C C . THR A 1 352 ? -17.931 63.781 31.138 1.00 34.59 352 THR A C 1
ATOM 2675 O O . THR A 1 352 ? -18.266 64.284 32.208 1.00 34.59 352 THR A O 1
ATOM 2678 N N . SER A 1 353 ? -16.634 63.552 30.861 1.00 37.59 353 SER A N 1
ATOM 2679 C CA . SER A 1 353 ? -15.428 64.315 31.327 1.00 37.59 353 SER A CA 1
ATOM 2680 C C . SER A 1 353 ? -14.151 63.583 30.833 1.00 37.59 353 SER A C 1
ATOM 2682 O O . SER A 1 353 ? -14.122 62.361 30.881 1.00 37.59 353 SER A O 1
ATOM 2684 N N . ASN A 1 354 ? -13.160 6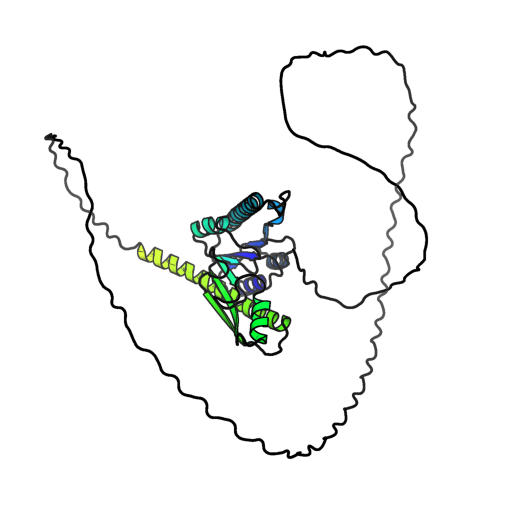4.177 30.143 1.00 33.84 354 ASN A N 1
ATOM 2685 C CA . ASN A 1 354 ? -12.240 65.298 30.456 1.00 33.84 354 ASN A CA 1
ATOM 2686 C C . ASN A 1 354 ? -11.250 64.925 31.591 1.00 33.84 354 ASN A C 1
ATOM 2688 O O . ASN A 1 354 ? -11.713 64.488 32.637 1.00 33.84 354 ASN A O 1
ATOM 2692 N N . SER A 1 355 ? -9.913 65.045 31.511 1.00 34.12 355 SER A N 1
ATOM 2693 C CA . SER A 1 355 ? -8.942 65.736 30.614 1.00 34.12 355 SER A CA 1
ATOM 2694 C C . SER A 1 355 ? -7.571 64.957 30.679 1.00 34.12 355 SER A C 1
ATOM 2696 O O . SER A 1 355 ? -7.564 63.9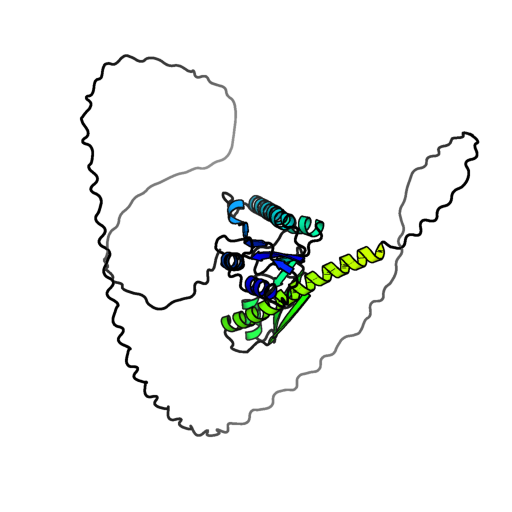18 31.334 1.00 34.12 355 SER A O 1
ATOM 2698 N N . THR A 1 356 ? -6.384 65.247 30.094 1.00 32.25 356 THR A N 1
ATOM 2699 C CA . THR A 1 356 ? -5.739 66.410 29.418 1.00 32.25 356 THR A CA 1
ATOM 2700 C C . THR A 1 356 ? -4.518 65.956 28.558 1.00 32.25 356 THR A C 1
ATOM 2702 O O . THR A 1 356 ? -3.996 64.868 28.773 1.00 32.25 356 THR A O 1
ATOM 2705 N N . GLU A 1 357 ? -3.988 66.861 27.716 1.00 36.81 357 GLU A N 1
ATOM 2706 C CA . GLU A 1 357 ? -2.563 67.012 27.297 1.00 36.81 357 GLU A CA 1
ATOM 2707 C C . GLU A 1 357 ? -1.911 66.128 26.194 1.00 36.81 357 GLU A C 1
ATOM 2709 O O . GLU A 1 357 ? -2.480 65.173 25.676 1.00 36.81 357 GLU A O 1
ATOM 2714 N N . GLN A 1 358 ? -0.748 66.611 25.720 1.00 34.91 358 GLN A N 1
ATOM 2715 C CA . GLN A 1 358 ? -0.112 66.447 24.389 1.00 34.91 358 GLN A CA 1
ATOM 2716 C C . GLN A 1 358 ? 1.439 66.582 24.534 1.00 34.91 358 GLN A C 1
ATOM 2718 O O . GLN A 1 358 ? 1.884 66.736 25.673 1.00 34.91 358 GLN A O 1
ATOM 2723 N N . PRO A 1 359 ? 2.289 66.633 23.469 1.00 60.09 359 PRO A N 1
ATOM 2724 C CA . PRO A 1 359 ? 2.076 66.434 22.021 1.00 60.09 359 PRO A CA 1
ATOM 2725 C C . PRO A 1 359 ? 2.933 65.296 21.409 1.00 60.09 359 PRO A C 1
ATOM 2727 O O . PRO A 1 359 ? 3.743 64.679 22.098 1.00 60.09 359 PRO A O 1
ATOM 2730 N N . THR A 1 360 ? 2.737 64.945 20.124 1.00 37.06 360 THR A N 1
ATOM 2731 C CA . THR A 1 360 ? 3.631 65.155 18.932 1.00 37.06 360 THR A CA 1
ATOM 2732 C C . THR A 1 360 ? 3.222 64.113 17.843 1.00 37.06 360 THR A C 1
ATOM 2734 O O . THR A 1 360 ? 2.483 63.197 18.203 1.00 37.06 360 THR A O 1
ATOM 2737 N N . VAL A 1 361 ? 3.581 64.065 16.541 1.00 41.03 361 VAL A N 1
ATOM 2738 C CA . VAL A 1 361 ? 4.210 64.901 15.466 1.00 41.03 361 VAL A CA 1
ATOM 2739 C C . VAL A 1 361 ? 3.977 64.107 14.140 1.00 41.03 361 VAL A C 1
ATOM 2741 O O . VAL A 1 361 ? 4.024 62.881 14.202 1.00 41.03 361 VAL A O 1
ATOM 2744 N N . GLU A 1 362 ? 3.763 64.623 12.917 1.00 36.34 362 GLU A N 1
ATOM 2745 C CA . GLU A 1 362 ? 3.304 65.927 12.380 1.00 36.34 362 GLU A CA 1
ATOM 2746 C C . GLU A 1 362 ? 2.971 65.761 10.853 1.00 36.34 362 GLU A C 1
ATOM 2748 O O . GLU A 1 362 ? 2.920 64.633 10.368 1.00 36.34 362 GLU A O 1
ATOM 2753 N N . GLU A 1 363 ? 2.741 66.848 10.097 1.00 38.78 363 GLU A N 1
ATOM 2754 C CA . GLU A 1 363 ? 2.794 66.969 8.608 1.00 38.78 363 GLU A CA 1
ATOM 2755 C C . GLU A 1 363 ? 2.000 65.984 7.685 1.00 38.78 363 GLU A C 1
ATOM 2757 O O . GLU A 1 363 ? 2.518 65.070 7.045 1.00 38.78 363 GLU A O 1
ATOM 2762 N N . THR A 1 364 ? 0.707 66.298 7.540 1.00 36.12 364 THR A N 1
ATOM 2763 C CA . THR A 1 364 ? -0.112 66.504 6.302 1.00 36.12 364 THR A CA 1
ATOM 2764 C C . THR A 1 364 ? 0.581 66.798 4.932 1.00 36.12 364 THR A C 1
ATOM 2766 O O . THR A 1 364 ? 1.770 67.090 4.943 1.00 36.12 364 THR A O 1
ATOM 2769 N N . PRO A 1 365 ? -0.126 66.943 3.757 1.00 53.84 365 PRO A N 1
ATOM 2770 C CA . PRO A 1 365 ? -1.504 66.549 3.331 1.00 53.84 365 PRO A CA 1
ATOM 2771 C C . PRO A 1 365 ? -1.720 66.053 1.840 1.00 53.84 365 PRO A C 1
ATOM 2773 O O . PRO A 1 365 ? -0.902 66.280 0.961 1.00 53.84 365 PRO A O 1
ATOM 2776 N N . VAL A 1 366 ? -2.890 65.427 1.558 1.00 39.22 366 VAL A N 1
ATOM 2777 C CA . VAL A 1 366 ? -3.982 65.742 0.551 1.00 39.22 366 VAL A CA 1
ATOM 2778 C C . VAL A 1 366 ? -3.599 66.431 -0.813 1.00 39.22 366 VAL A C 1
ATOM 2780 O O . VAL A 1 366 ? -2.831 67.377 -0.802 1.00 39.22 366 VAL A O 1
ATOM 2783 N N . SER A 1 367 ? -4.119 66.134 -2.036 1.00 37.28 367 SER A N 1
ATOM 2784 C CA . SER A 1 367 ? -5.455 65.652 -2.490 1.00 37.28 367 SER A CA 1
ATOM 2785 C C . SER A 1 367 ? -5.553 65.016 -3.909 1.00 37.28 367 SER A C 1
ATOM 2787 O O . SER A 1 367 ? -4.752 65.284 -4.795 1.00 37.28 367 SER A O 1
ATOM 2789 N N . LYS A 1 368 ? -6.671 64.290 -4.098 1.00 37.81 368 LYS A N 1
ATOM 2790 C CA . LYS A 1 368 ? -7.566 64.036 -5.272 1.00 37.81 368 LYS A CA 1
ATOM 2791 C C . LYS A 1 368 ? -7.399 64.974 -6.507 1.00 37.81 368 LYS A C 1
ATOM 2793 O O . LYS A 1 368 ? -7.166 66.161 -6.318 1.00 37.81 368 LYS A O 1
ATOM 2798 N N . ASN A 1 369 ? -7.646 64.570 -7.773 1.00 34.25 369 ASN A N 1
ATOM 2799 C CA . ASN A 1 369 ? -8.949 64.102 -8.317 1.00 34.25 369 ASN A CA 1
ATOM 2800 C C . ASN A 1 369 ? -8.887 63.478 -9.757 1.00 34.25 369 ASN A C 1
ATOM 2802 O O . ASN A 1 369 ? -7.883 63.597 -10.451 1.00 34.25 369 ASN A O 1
ATOM 2806 N N . THR A 1 370 ? -9.995 62.860 -10.202 1.00 38.19 370 THR A N 1
ATOM 2807 C CA . THR A 1 370 ? -10.327 62.263 -11.540 1.00 38.19 370 THR A CA 1
ATOM 2808 C C . THR A 1 370 ? -10.932 63.300 -12.546 1.00 38.19 370 THR A C 1
ATOM 2810 O O . THR A 1 370 ? -10.966 64.466 -12.144 1.00 38.19 370 THR A O 1
ATOM 2813 N N . PRO A 1 371 ? -11.467 63.000 -13.782 1.00 52.31 371 PRO A N 1
ATOM 2814 C CA . PRO A 1 371 ? -11.648 61.731 -14.549 1.00 52.31 371 PRO A CA 1
ATOM 2815 C C . PRO A 1 371 ? -11.335 61.733 -16.096 1.00 52.31 371 PRO A C 1
ATOM 2817 O O . PRO A 1 371 ? -11.210 62.777 -16.717 1.00 52.31 371 PRO A O 1
ATOM 2820 N N . ALA A 1 372 ? -11.363 60.526 -16.703 1.00 36.44 372 ALA A N 1
ATOM 2821 C CA . ALA A 1 372 ? -11.872 60.111 -18.046 1.00 36.44 372 ALA A CA 1
ATOM 2822 C C . ALA A 1 372 ? -11.507 60.809 -19.395 1.00 36.44 372 ALA A C 1
ATOM 2824 O O . ALA A 1 372 ? -11.606 62.020 -19.529 1.00 36.44 372 ALA A O 1
ATOM 2825 N N . VAL A 1 373 ? -11.281 59.987 -20.448 1.00 36.31 373 VAL A N 1
ATOM 2826 C CA . VAL A 1 373 ? -11.953 59.970 -21.791 1.00 36.31 373 VAL A CA 1
ATOM 2827 C C . VAL A 1 373 ? -11.257 58.955 -22.739 1.00 36.31 373 VAL A C 1
ATOM 2829 O O . VAL A 1 373 ? -10.045 58.784 -22.680 1.00 36.31 373 VAL A O 1
ATOM 2832 N N . ALA A 1 374 ? -12.018 58.292 -23.625 1.00 37.94 374 ALA A N 1
ATOM 2833 C CA . ALA A 1 374 ? -11.551 57.457 -24.756 1.00 37.94 374 ALA A CA 1
ATOM 2834 C C . ALA A 1 374 ? -12.304 57.882 -26.046 1.00 37.94 374 ALA A C 1
ATOM 2836 O O . ALA A 1 374 ? -13.298 58.605 -25.899 1.00 37.94 374 ALA A O 1
ATOM 2837 N N . PRO A 1 375 ? -11.909 57.495 -27.290 1.00 54.84 375 PRO A N 1
ATOM 2838 C CA . PRO A 1 375 ? -12.375 56.202 -27.858 1.00 54.84 375 PRO A CA 1
ATOM 2839 C C . PRO A 1 375 ? -11.545 55.590 -29.040 1.00 54.84 375 PRO A C 1
ATOM 2841 O O . PRO A 1 375 ? -10.576 56.187 -29.498 1.00 54.84 375 PRO A O 1
ATOM 2844 N N . LYS A 1 376 ? -12.061 54.476 -29.617 1.00 35.28 376 LYS A N 1
ATOM 2845 C CA . LYS A 1 376 ? -11.753 53.841 -30.942 1.00 35.28 376 LYS A CA 1
ATOM 2846 C C . LYS A 1 376 ? -10.446 53.025 -31.052 1.00 35.28 376 LYS A C 1
ATOM 2848 O O . LYS A 1 376 ? -9.464 53.397 -30.432 1.00 35.28 376 LYS A O 1
ATOM 2853 N N . GLN A 1 377 ? -10.310 51.954 -31.858 1.00 37.41 377 GLN A N 1
ATOM 2854 C CA . GLN A 1 377 ? -11.179 51.020 -32.645 1.00 37.41 377 GLN A CA 1
ATOM 2855 C C . GLN A 1 377 ? -10.279 49.764 -32.966 1.00 37.41 377 GLN A C 1
ATOM 2857 O O . GLN A 1 377 ? -9.086 49.843 -32.690 1.00 37.41 377 GLN A O 1
ATOM 2862 N N . GLN A 1 378 ? -10.674 48.587 -33.495 1.00 35.25 378 GLN A N 1
ATOM 2863 C CA . GLN A 1 378 ? -11.894 48.096 -34.165 1.00 35.25 378 GLN A CA 1
ATOM 2864 C C . GLN A 1 378 ? -12.013 46.537 -34.107 1.00 35.25 378 GLN A C 1
ATOM 2866 O O . GLN A 1 378 ? -10.997 45.863 -34.031 1.00 35.25 378 GLN A O 1
ATOM 2871 N N . GLU A 1 379 ? -13.251 46.023 -34.182 1.00 35.59 379 GLU A N 1
ATOM 2872 C CA . GLU A 1 379 ? -13.796 44.775 -34.806 1.00 35.59 379 GLU A CA 1
ATOM 2873 C C . GLU A 1 379 ? -13.092 43.383 -34.844 1.00 35.59 379 GLU A C 1
ATOM 2875 O O . GLU A 1 379 ? -11.889 43.225 -35.013 1.00 35.59 379 GLU A O 1
ATOM 2880 N N . ALA A 1 380 ? -13.949 42.345 -34.801 1.00 37.72 380 ALA A N 1
ATOM 2881 C CA . ALA A 1 380 ? -13.713 40.919 -35.116 1.00 37.72 380 ALA A CA 1
ATOM 2882 C C . ALA A 1 380 ? -14.686 40.472 -36.248 1.00 37.72 380 ALA A C 1
ATOM 2884 O O . ALA A 1 380 ? -15.468 41.323 -36.688 1.00 37.72 380 ALA A O 1
ATOM 2885 N N . PRO A 1 381 ? -14.718 39.194 -36.717 1.00 49.94 381 PRO A N 1
ATOM 2886 C CA . PRO A 1 381 ? -15.740 38.281 -36.149 1.00 49.94 381 PRO A CA 1
ATOM 2887 C C . PRO A 1 381 ? -15.538 36.732 -36.263 1.00 49.94 381 PRO A C 1
ATOM 2889 O O . PRO A 1 381 ? -14.976 36.214 -37.221 1.00 49.94 381 PRO A O 1
ATOM 2892 N N . THR A 1 382 ? -16.227 36.009 -35.360 1.00 38.97 382 THR A N 1
ATOM 2893 C CA . THR A 1 382 ? -16.893 34.677 -35.526 1.00 38.97 382 THR A CA 1
ATOM 2894 C C . THR A 1 382 ? -16.121 33.358 -35.766 1.00 38.97 382 THR A C 1
ATOM 2896 O O . THR A 1 382 ? -15.030 33.304 -36.317 1.00 38.97 382 THR A O 1
ATOM 2899 N N . THR A 1 383 ? -16.761 32.266 -35.316 1.00 40.50 383 THR A N 1
ATOM 2900 C CA . THR A 1 383 ? -16.338 30.846 -35.327 1.00 40.50 383 THR A CA 1
ATOM 2901 C C . THR A 1 383 ? -16.986 30.048 -36.481 1.00 40.50 383 THR A C 1
ATOM 2903 O O . THR A 1 383 ? -17.850 30.589 -37.175 1.00 40.50 383 THR A O 1
ATOM 2906 N N . PRO A 1 384 ? -16.592 28.774 -36.718 1.00 47.53 384 PRO A N 1
ATOM 2907 C CA . PRO A 1 384 ? -17.322 27.657 -36.082 1.00 47.53 384 PRO A CA 1
ATOM 2908 C C . PRO A 1 384 ? -16.447 26.453 -35.644 1.00 47.53 384 PRO A C 1
ATOM 2910 O O . PRO A 1 384 ? -15.277 26.341 -35.996 1.00 47.53 384 PRO A O 1
ATOM 2913 N N . THR A 1 385 ? -17.041 25.519 -34.891 1.00 38.34 385 THR A N 1
ATOM 2914 C CA . THR A 1 385 ? -16.503 24.169 -34.580 1.00 38.34 385 THR A CA 1
ATOM 2915 C C . THR A 1 385 ? -17.257 23.116 -35.411 1.00 38.34 385 THR A C 1
ATOM 2917 O O . THR A 1 385 ? -18.396 23.389 -35.797 1.00 38.34 385 THR A O 1
ATOM 2920 N N . PRO A 1 386 ? -16.698 21.912 -35.665 1.00 45.62 386 PRO A N 1
ATOM 2921 C CA . PRO A 1 386 ? -17.294 20.736 -34.999 1.00 45.62 386 PRO A CA 1
ATOM 2922 C C . PRO A 1 386 ? -16.354 19.534 -34.710 1.00 45.62 386 PRO A C 1
ATOM 2924 O O . PRO A 1 386 ? -15.295 19.375 -35.305 1.00 45.62 386 PRO A O 1
ATOM 2927 N N . SER A 1 387 ? -16.881 18.603 -33.898 1.00 31.55 387 SER A N 1
ATOM 2928 C CA . SER A 1 387 ? -16.548 17.158 -33.798 1.00 31.55 387 SER A CA 1
ATOM 2929 C C . SER A 1 387 ? -15.192 16.696 -33.219 1.00 31.55 387 SER A C 1
ATOM 2931 O O . SER A 1 387 ? -14.177 17.378 -33.283 1.00 31.55 387 SER A O 1
ATOM 2933 N N . LYS A 1 388 ? -15.219 15.499 -32.607 1.00 38.81 388 LYS A N 1
ATOM 2934 C CA . LYS A 1 388 ? -14.100 14.776 -31.969 1.00 38.81 388 LYS A CA 1
ATOM 2935 C C . LYS A 1 388 ? -14.066 13.333 -32.482 1.00 38.81 388 LYS A C 1
ATOM 2937 O O . LYS A 1 388 ? -15.141 12.768 -32.676 1.00 38.81 388 LYS A O 1
ATOM 2942 N N . THR A 1 389 ? -12.903 12.686 -32.454 1.00 34.97 389 THR A N 1
ATOM 2943 C CA . THR A 1 389 ? -12.773 11.216 -32.352 1.00 34.97 389 THR A CA 1
ATOM 2944 C C . THR A 1 389 ? -11.465 10.824 -31.645 1.00 34.97 389 THR A C 1
ATOM 2946 O O . THR A 1 389 ? -10.544 11.624 -31.543 1.00 34.97 389 THR A O 1
ATOM 2949 N N . SER A 1 390 ? -11.407 9.576 -31.162 1.00 32.03 390 SER A N 1
ATOM 2950 C CA . SER A 1 390 ? -10.254 8.888 -30.542 1.00 32.03 390 SER A CA 1
ATOM 2951 C C . SER A 1 390 ? -9.799 9.284 -29.118 1.00 32.03 390 SER A C 1
ATOM 2953 O O . SER A 1 390 ? -8.933 10.121 -28.896 1.00 32.03 390 SER A O 1
ATOM 2955 N N . ARG A 1 391 ? -10.409 8.585 -28.150 1.00 44.84 391 ARG A N 1
ATOM 2956 C CA . ARG A 1 391 ? -9.857 8.014 -26.896 1.00 44.84 391 ARG A CA 1
ATOM 2957 C C . ARG A 1 391 ? -8.472 8.505 -26.412 1.00 44.84 391 ARG A C 1
ATOM 2959 O O . ARG A 1 391 ? -7.448 8.114 -26.959 1.00 44.84 391 ARG A O 1
ATOM 2966 N N . THR A 1 392 ? -8.446 9.155 -25.248 1.00 34.84 392 THR A N 1
ATOM 2967 C CA . THR A 1 392 ? -7.270 9.238 -24.357 1.00 34.84 392 THR A CA 1
ATOM 2968 C C . THR A 1 392 ? -7.593 8.631 -22.988 1.00 34.84 392 THR A C 1
ATOM 2970 O O . THR A 1 392 ? -8.736 8.693 -22.530 1.00 34.84 392 THR A O 1
ATOM 2973 N N . CYS A 1 393 ? -6.601 8.010 -22.339 1.00 35.12 393 CYS A N 1
ATOM 2974 C CA . CYS A 1 393 ? -6.745 7.472 -20.983 1.00 35.12 393 CYS A CA 1
ATOM 2975 C C . CYS A 1 393 ? -6.634 8.600 -19.941 1.00 35.12 393 CYS A C 1
ATOM 2977 O O . CYS A 1 393 ? -5.809 9.502 -20.080 1.00 35.12 393 CYS A O 1
ATOM 2979 N N . GLY A 1 394 ? -7.479 8.574 -18.909 1.00 29.30 394 GLY A N 1
ATOM 2980 C CA . GLY A 1 394 ? -7.608 9.666 -17.941 1.00 29.30 394 GLY A CA 1
ATOM 2981 C C . GLY A 1 394 ? -6.614 9.597 -16.782 1.00 29.30 394 GLY A C 1
ATOM 2982 O O . GLY A 1 394 ? -7.013 9.256 -15.670 1.00 29.30 394 GLY A O 1
ATOM 2983 N N . ILE A 1 395 ? -5.352 9.970 -17.011 1.00 34.06 395 ILE A N 1
ATOM 2984 C CA . ILE A 1 395 ? -4.397 10.244 -15.922 1.00 34.06 395 ILE A CA 1
ATOM 2985 C C . ILE A 1 395 ? -4.821 11.542 -15.214 1.00 34.06 395 ILE A C 1
ATOM 2987 O O . ILE A 1 395 ? -5.017 12.575 -15.855 1.00 34.06 395 ILE A O 1
ATOM 2991 N N . CYS A 1 396 ? -5.002 11.491 -13.891 1.00 30.06 396 CYS A N 1
ATOM 2992 C CA . CYS A 1 396 ? -5.552 12.599 -13.106 1.00 30.06 396 CYS A CA 1
ATOM 2993 C C . CYS A 1 396 ? -4.504 13.201 -12.156 1.00 30.06 396 CYS A C 1
ATOM 2995 O O . CYS A 1 396 ? -4.366 12.779 -11.009 1.00 30.06 396 CYS A O 1
ATOM 2997 N N . THR A 1 397 ? -3.775 14.210 -12.636 1.00 32.91 397 THR A N 1
ATOM 2998 C CA . THR A 1 397 ? -2.849 15.026 -11.831 1.00 32.91 397 THR A CA 1
ATOM 2999 C C . THR A 1 397 ? -3.624 15.923 -10.852 1.00 32.91 397 THR A C 1
ATOM 3001 O O . THR A 1 397 ? -4.551 16.620 -11.264 1.00 32.91 397 THR A O 1
ATOM 3004 N N . ILE A 1 398 ? -3.259 15.940 -9.560 1.00 39.16 398 ILE A N 1
ATOM 3005 C CA . ILE A 1 398 ? -3.996 16.648 -8.485 1.00 39.16 398 ILE A CA 1
ATOM 3006 C C . ILE A 1 398 ? -3.054 17.507 -7.606 1.00 39.16 398 ILE A C 1
ATOM 3008 O O . ILE A 1 398 ? -1.927 17.101 -7.331 1.00 39.16 398 ILE A O 1
ATOM 3012 N N . MET A 1 399 ? -3.545 18.674 -7.139 1.00 30.45 399 MET A N 1
ATOM 3013 C CA . MET A 1 399 ? -2.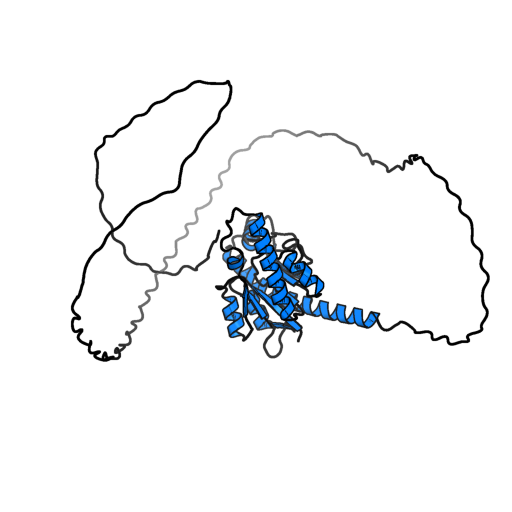885 19.653 -6.233 1.00 30.45 399 MET A CA 1
ATOM 3014 C C . MET A 1 399 ? -3.666 19.940 -4.928 1.00 30.45 399 MET A C 1
ATOM 3016 O O . MET A 1 399 ? -4.910 19.820 -4.900 1.00 30.45 399 MET A O 1
#

pLDDT: mean 71.79, std 27.84, range [29.3, 98.94]

Foldseek 3Di:
DFEEEEEAEAACLLVLLQLQQCDDPHRLAVYDHQEYEYQDPPHNSVVVCVVSVHHYHYQHLVVLCPPPDPPNVVSSVVSLLVSLLVVLVVVVVSVGQEYEYRHHQDQRACSNVVSCVVSVRWYKYKDFWFAPAQFDPCSLVVVLVCLQVVVDQKTEMFIATDDNDTSHHHTPDTDMDTHDHPDDSVVSVVVRSVRSSVRRSNSSRSSSVVSVVVVVVVVVVPPDDDPDDDDDDDDDDDDDDDDDDDDDDDDDDDDDDDDDDDDDDDDDDDDDDDDDDDDDDDDDDDDDDDPDDDDDDDDDDDDDDDDDDDDPDDDDDDDDDDDDDDDDDDDDDDDDDDDDDDDDDDDDDDDDDDDDDDDDDDDDDDDDDDDDDDDDDDDDDDDDDDDDDDDDDDDDDDD

Mean predicted aligned error: 20.37 Å